Protein AF-0000000080790956 (afdb_homodimer)

Nearest PDB structures (foldseek):
  4u0w-assembly1_A  TM=6.712E-01  e=4.697E-26  Bacillus subtilis subsp. subtilis str. 168
  3f8m-assembly1_B  TM=7.743E-01  e=5.148E-21  Mycolicibacterium smegmatis MC2 155
  3f8l-assembly2_D  TM=9.364E-01  e=7.050E-15  Mycolicibacterium smegmatis MC2 155
  3bwg-assembly1_B  TM=6.401E-01  e=3.403E-18  Bacillus subtilis subsp. subtilis str. 168
  3bwg-assembly1_A  TM=6.235E-01  e=1.255E-16  Bacillus subtilis subsp. subtilis str. 168

Secondary structure (DSSP, 8-state):
-------B-------TTSSS-HHHHHHHHHHHHHHTTSS-TTPEEPPHHHHHHHHT--HHHHHHHHHHHHHTTSEEEETTTEEEEPP--EEEESSS--HHHHHHHTT--EEEEEEEEEEEEPPHHHHHHHTS-TT-EEEEEEEEEEETTEEEEEEEEEEEGGGPPPHHHHHHS-HHHHHHHTT--EEEEEEEEEEEEPPHHHHHHHT--TT-EEEEEEEEEEETTS-EEEEEEEEEETTTEEEEEEEE--/-------B-------TTSSS-HHHHHHHHHHHHHHTTSS-TTPEEPPHHHHHHHHT--HHHHHHHHHHHHHTTSEEEETTTEEEEPP--EEEESSS--HHHHHHHTT--EEEEEEEEEEEEPPHHHHHHHTS-TT-EEEEEEEEEEETTEEEEEEEEEEEGGGPPPHHHHHHS-HHHHHHHTT--EEEEEEEEEEEEPPHHHHHHHT--TT-EEEEEEEEEEETTS-EEEEEEEEEETTTEEEEEEEE--

Sequence (500 aa):
MAARTDVYVPKVSLDRSSPVPLYFQISEPISKLILDGALEPGTRLEDELSMAKRLAVSRPTARKALQRLVDGGLVVRRRGVGTAVAPTQVHRPVELTSLNADLAQAGHHPTTRVLDYVTRGATEDEAEWLSVPTGTEIVSIRRLRNADGEPIALLTNLVPARIAPTSEELETGGLYDLLRKREIHLSTAHQSIGARNATKADAEVLLEPRGAALLTMTRTTYDDKGEVVEVGRHAYRASRYSFDSTLFTRMAARTDVYVPKVSLDRSSPVPLYFQISEPISKLILDGALEPGTRLEDELSMAKRLAVSRPTARKALQRLVDGGLVVRRRGVGTAVAPTQVHRPVELTSLNADLAQAGHHPTTRVLDYVTRGATEDEAEWLSVPTGTEIVSIRRLRNADGEPIALLTNLVPARIAPTSEELETGGLYDLLRKREIHLSTAHQSIGARNATKADAEVLLEPRGAALLTMTRTTYDDKGEVVEVGRHAYRASRYSFDSTLFTR

Foldseek 3Di:
DPPPLDADEDDFDADPVDPDQRLCSLQVSVLVCLLVCVFAFFHHHDALVVNCVVRVHDSVSSVSNLVVCVVVLQWDQDPPVGITGHHAFQEAEPDPDFPCVSLVVSPWDKFKDWPDKDWWFADPVRCVLQVHDGGQIKIWTWMFMDTPPATWKIKIKIFRPVQFDDNVVVRVDTRQVSSVVVVFAWDDKDKDKDKDFDDPVRCVRRVHDGGAIWIWMWMFIATPVGGTGMIMIMTTDPSRYDYDYDDDDD/DPPPLDADEDDFDDDPVDPDQRLCSLQVSVLVCLLVCVFAFFHHHDALVVNCVVRVHDSVSSVSNLVVCVVVLQWDQDPPRGITGHHAFQEAEPDPDFPCVSLVVSPWDKFKDWPDKDWWFADPVRCVLQVHDGGQIKIWTWMFMDTPPATWKIKIKIFRPVQFDDNVVVRVDTRVVSSVVVVFAWDDKDKDKDKDFDDPVRCVRRVHDGGAIWIWMWMFIATPVGGTGMIMIMTTDPSRYDYDYDDDDD

Solvent-accessible surface area (backbone atoms only — not comparable to full-atom values): 26175 Å² total; per-residue (Å²): 126,80,77,73,80,70,53,46,73,81,90,67,78,85,58,88,86,46,90,60,53,66,31,53,51,51,29,48,61,52,50,49,32,42,74,70,56,76,41,47,55,62,42,32,38,57,46,46,66,61,46,9,63,74,68,70,47,54,56,67,38,32,42,48,14,52,46,51,34,36,75,68,51,49,29,38,81,41,88,94,77,43,38,21,30,22,60,71,64,46,76,37,66,82,56,70,67,44,69,51,57,51,38,41,74,70,70,42,52,61,45,42,45,72,76,44,79,45,78,42,59,29,49,64,65,52,9,58,76,42,70,48,61,65,48,42,54,23,29,44,38,30,32,40,35,24,45,70,86,36,63,42,33,44,41,30,36,41,25,50,44,92,68,51,78,51,74,72,52,50,42,74,42,39,70,58,60,56,34,41,75,69,72,45,53,69,36,40,30,46,36,39,36,36,25,37,53,32,44,67,71,50,11,66,72,51,72,44,60,72,42,36,24,20,24,29,39,38,35,44,30,21,27,79,84,69,45,57,56,36,38,37,48,32,39,29,39,20,92,35,36,35,41,27,44,80,34,54,55,132,127,81,77,74,80,70,53,45,74,81,90,66,80,84,59,87,86,45,91,60,52,66,30,55,52,50,28,49,60,51,48,49,32,42,74,69,55,77,42,47,58,62,41,30,37,56,46,45,66,60,47,8,62,73,68,71,47,52,55,68,39,32,42,49,14,54,44,51,33,36,74,69,49,49,29,37,80,41,90,95,77,41,40,20,29,23,60,70,64,45,74,37,68,81,57,69,68,43,69,51,56,52,38,40,74,71,69,43,52,60,45,42,45,73,75,43,79,45,78,44,59,28,48,65,66,53,8,60,74,44,69,48,60,64,50,41,57,23,29,44,37,31,32,40,37,24,46,70,87,36,62,43,34,43,42,31,36,40,26,50,43,92,69,50,79,50,72,72,54,50,42,76,42,40,70,57,60,58,34,41,75,70,71,45,53,71,36,39,31,44,37,39,36,36,26,38,53,30,44,69,71,49,11,66,72,50,72,44,59,72,42,37,25,20,24,30,39,39,34,44,32,23,26,79,84,70,45,58,55,36,39,38,50,33,40,30,39,19,92,35,35,35,41,27,44,80,33,53,55,131

Radius of gyration: 25.45 Å; Cα contacts (8 Å, |Δi|>4): 1074; chains: 2; bounding box: 61×80×61 Å

Organism: Propionibacterium freudenreichii subsp. shermanii (strain ATCC 9614 / DSM 4902 / CIP 103027 / NCIMB 8099 / CIRM-BIA1) (NCBI:txid754252)

InterPro domains:
  IPR000524 Transcription regulator HTH, GntR [PF00392] (23-85)
  IPR000524 Transcription regulator HTH, GntR [PR00035] (45-59)
  IPR000524 Transcription regulator HTH, GntR [PR00035] (59-75)
  IPR000524 Transcription regulator HTH, GntR [PS50949] (20-88)
  IPR000524 Transcription regulator HTH, GntR [SM00345] (26-85)
  IPR000524 Transcription regulator HTH, GntR [cd07377] (21-86)
  IPR011663 UbiC transcription regulator-associated [PF07702] (106-241)
  IPR011663 UbiC transcription regulator-associated [SM00866] (105-242)
  IPR028978 Chorismate pyruvate-lyase/UbiC transcription regulator-associated domain superfamily [G3DSA:3.40.1410.10] (89-247)
  IPR028978 Chorismate pyruvate-lyase/UbiC transcription regulator-associated domain superfamily [SSF64288] (73-246)
  IPR036388 Winged helix-like DNA-binding domain superfamily [G3DSA:1.10.10.10] (10-86)
  IPR036390 Winged helix DNA-binding domain superfamily [SSF46785] (15-89)
  IPR050679 Bacterial HTH-type transcriptional regulator [PTHR44846] (16-246)

pLDDT: mean 86.05, std 11.9, range [26.77, 98.62]

Structure (mmCIF, N/CA/C/O backbone):
data_AF-0000000080790956-model_v1
#
loop_
_entity.id
_entity.type
_entity.pdbx_description
1 polymer 'GntR-family protein transcriptional regulator'
#
loop_
_atom_site.group_PDB
_atom_site.id
_atom_site.type_symbol
_atom_site.label_atom_id
_atom_site.label_alt_id
_atom_site.label_comp_id
_atom_site.label_asym_id
_atom_site.label_entity_id
_atom_site.label_seq_id
_atom_site.pdbx_PDB_ins_code
_atom_site.Cartn_x
_atom_site.Cartn_y
_atom_site.Cartn_z
_atom_site.occupancy
_atom_site.B_iso_or_equiv
_atom_site.auth_seq_id
_atom_site.auth_comp_id
_atom_site.auth_asym_id
_atom_site.auth_atom_id
_atom_site.pdbx_PDB_model_num
ATOM 1 N N . MET A 1 1 ? 22.828 -12.664 -39.344 1 26.77 1 MET A N 1
ATOM 2 C CA . MET A 1 1 ? 22.172 -13.93 -39.031 1 26.77 1 MET A CA 1
ATOM 3 C C . MET A 1 1 ? 21.016 -13.719 -38.062 1 26.77 1 MET A C 1
ATOM 5 O O . MET A 1 1 ? 21.078 -12.859 -37.188 1 26.77 1 MET A O 1
ATOM 9 N N . ALA A 1 2 ? 19.797 -14.062 -38.438 1 33 2 ALA A N 1
ATOM 10 C CA . ALA A 1 2 ? 18.516 -13.789 -37.781 1 33 2 ALA A CA 1
ATOM 11 C C . ALA A 1 2 ? 18.562 -14.117 -36.281 1 33 2 ALA A C 1
ATOM 13 O O . ALA A 1 2 ? 18.922 -15.234 -35.906 1 33 2 ALA A O 1
ATOM 14 N N . ALA A 1 3 ? 19.062 -13.312 -35.5 1 37.06 3 ALA A N 1
ATOM 15 C CA . ALA A 1 3 ? 19.109 -13.555 -34.062 1 37.06 3 ALA A CA 1
ATOM 16 C C . ALA A 1 3 ? 17.875 -14.32 -33.594 1 37.06 3 ALA A C 1
ATOM 18 O O . ALA A 1 3 ? 16.75 -13.812 -33.656 1 37.06 3 ALA A O 1
ATOM 19 N N . ARG A 1 4 ? 17.625 -15.539 -33.969 1 39.28 4 ARG A N 1
ATOM 20 C CA . ARG A 1 4 ? 16.594 -16.531 -33.719 1 39.28 4 ARG A CA 1
ATOM 21 C C . ARG A 1 4 ? 16.062 -16.422 -32.281 1 39.28 4 ARG A C 1
ATOM 23 O O . ARG A 1 4 ? 16.797 -16.719 -31.344 1 39.28 4 ARG A O 1
ATOM 30 N N . THR A 1 5 ? 15.469 -15.305 -31.797 1 50.34 5 THR A N 1
ATOM 31 C CA . THR A 1 5 ? 14.945 -14.844 -30.516 1 50.34 5 THR A CA 1
ATOM 32 C C . THR A 1 5 ? 14.312 -15.992 -29.75 1 50.34 5 THR A C 1
ATOM 34 O O . THR A 1 5 ? 13.258 -16.5 -30.141 1 50.34 5 THR A O 1
ATOM 37 N N . ASP A 1 6 ? 15.094 -16.859 -29.219 1 71.31 6 ASP A N 1
ATOM 38 C CA . ASP A 1 6 ? 14.93 -18.188 -28.641 1 71.31 6 ASP A CA 1
ATOM 39 C C . ASP A 1 6 ? 13.852 -18.188 -27.547 1 71.31 6 ASP A C 1
ATOM 41 O O . ASP A 1 6 ? 13.852 -17.312 -26.672 1 71.31 6 ASP A O 1
ATOM 45 N N . VAL A 1 7 ? 12.68 -18.75 -27.844 1 82.69 7 VAL A N 1
ATOM 46 C CA . VAL A 1 7 ? 11.562 -18.922 -26.922 1 82.69 7 VAL A CA 1
ATOM 47 C C . VAL A 1 7 ? 11.82 -20.125 -26.016 1 82.69 7 VAL A C 1
ATOM 49 O O . VAL A 1 7 ? 12.367 -21.141 -26.453 1 82.69 7 VAL A O 1
ATOM 52 N N . TYR A 1 8 ? 11.703 -19.891 -24.75 1 89.81 8 TYR A N 1
ATOM 53 C CA . TYR A 1 8 ? 11.836 -20.969 -23.781 1 89.81 8 TYR A CA 1
ATOM 54 C C . TYR A 1 8 ? 10.648 -21.922 -23.875 1 89.81 8 TYR A C 1
ATOM 56 O O . TYR A 1 8 ? 9.492 -21.5 -23.875 1 89.81 8 TYR A O 1
ATOM 64 N N . VAL A 1 9 ? 11.023 -23.188 -24.047 1 90.5 9 VAL A N 1
ATOM 65 C CA . VAL A 1 9 ? 10.016 -24.25 -24.047 1 90.5 9 VAL A CA 1
ATOM 66 C C . VAL A 1 9 ? 10.039 -25 -22.719 1 90.5 9 VAL A C 1
ATOM 68 O O . VAL A 1 9 ? 10.961 -25.766 -22.438 1 90.5 9 VAL A O 1
ATOM 71 N N . PRO A 1 10 ? 8.992 -24.75 -21.891 1 86.69 10 PRO A N 1
ATOM 72 C CA . PRO A 1 10 ? 8.977 -25.391 -20.578 1 86.69 10 PRO A CA 1
ATOM 73 C C . PRO A 1 10 ? 8.82 -26.906 -20.656 1 86.69 10 PRO A C 1
ATOM 75 O O . PRO A 1 10 ? 8.031 -27.406 -21.469 1 86.69 10 PRO A O 1
ATOM 78 N N . LYS A 1 11 ? 9.625 -27.578 -19.875 1 87.75 11 LYS A N 1
ATOM 79 C CA . LYS A 1 11 ? 9.477 -29.031 -19.766 1 87.75 11 LYS A CA 1
ATOM 80 C C . LYS A 1 11 ? 8.344 -29.406 -18.828 1 87.75 11 LYS A C 1
ATOM 82 O O . LYS A 1 11 ? 8.484 -29.297 -17.609 1 87.75 11 LYS A O 1
ATOM 87 N N . VAL A 1 12 ? 7.242 -29.734 -19.375 1 89.19 12 VAL A N 1
ATOM 88 C CA . VAL A 1 12 ? 6.047 -30.078 -18.609 1 89.19 12 VAL A CA 1
ATOM 89 C C . VAL A 1 12 ? 5.594 -31.484 -18.953 1 89.19 12 VAL A C 1
ATOM 91 O O . VAL A 1 12 ? 5.535 -31.859 -20.125 1 89.19 12 VAL A O 1
ATOM 94 N N . SER A 1 13 ? 5.434 -32.312 -17.875 1 89.19 13 SER A N 1
ATOM 95 C CA . SER A 1 13 ? 4.844 -33.625 -18.047 1 89.19 13 SER A CA 1
ATOM 96 C C . SER A 1 13 ? 3.393 -33.656 -17.578 1 89.19 13 SER A C 1
ATOM 98 O O . SER A 1 13 ? 3.1 -33.281 -16.422 1 89.19 13 SER A O 1
ATOM 100 N N . LEU A 1 14 ? 2.504 -34.125 -18.484 1 89.81 14 LEU A N 1
ATOM 101 C CA . LEU A 1 14 ? 1.081 -34.094 -18.172 1 89.81 14 LEU A CA 1
ATOM 102 C C . LEU A 1 14 ? 0.61 -35.469 -17.688 1 89.81 14 LEU A C 1
ATOM 104 O O . LEU A 1 14 ? 1.022 -36.5 -18.234 1 89.81 14 LEU A O 1
ATOM 108 N N . ASP A 1 15 ? -0.059 -35.5 -16.562 1 84.69 15 ASP A N 1
ATOM 109 C CA . ASP A 1 15 ? -0.747 -36.688 -16.078 1 84.69 15 ASP A CA 1
ATOM 110 C C . ASP A 1 15 ? -2.256 -36.594 -16.281 1 84.69 15 ASP A C 1
ATOM 112 O O . ASP A 1 15 ? -2.955 -35.969 -15.469 1 84.69 15 ASP A O 1
ATOM 116 N N . ARG A 1 16 ? -2.781 -37.219 -17.266 1 85.25 16 ARG A N 1
ATOM 117 C CA . ARG A 1 16 ? -4.18 -37.062 -17.656 1 85.25 16 ARG A CA 1
ATOM 118 C C . ARG A 1 16 ? -5.086 -37.875 -16.75 1 85.25 16 ARG A C 1
ATOM 120 O O . ARG A 1 16 ? -6.309 -37.75 -16.781 1 85.25 16 ARG A O 1
ATOM 127 N N . SER A 1 17 ? -4.434 -38.719 -15.969 1 80.94 17 SER A N 1
ATOM 128 C CA . SER A 1 17 ? -5.191 -39.531 -15.008 1 80.94 17 SER A CA 1
ATOM 129 C C . SER A 1 17 ? -5.379 -38.781 -13.688 1 80.94 17 SER A C 1
ATOM 131 O O . SER A 1 17 ? -6.121 -39.25 -12.82 1 80.94 17 SER A O 1
ATOM 133 N N . SER A 1 18 ? -4.672 -37.688 -13.625 1 72.31 18 SER A N 1
ATOM 134 C CA . SER A 1 18 ? -4.738 -36.875 -12.422 1 72.31 18 SER A CA 1
ATOM 135 C C . SER A 1 18 ? -5.996 -36.031 -12.406 1 72.31 18 SER A C 1
ATOM 137 O O . SER A 1 18 ? -6.457 -35.562 -13.453 1 72.31 18 SER A O 1
ATOM 139 N N . PRO A 1 19 ? -6.59 -35.844 -11.281 1 70.19 19 PRO A N 1
ATOM 140 C CA . PRO A 1 19 ? -7.734 -34.938 -11.18 1 70.19 19 PRO A CA 1
ATOM 141 C C . PRO A 1 19 ? -7.336 -33.469 -11.328 1 70.19 19 PRO A C 1
ATOM 143 O O . PRO A 1 19 ? -8.203 -32.625 -11.469 1 70.19 19 PRO A O 1
ATOM 146 N N . VAL A 1 20 ? -6.113 -33.219 -11.438 1 68.19 20 VAL A N 1
ATOM 147 C CA . VAL A 1 20 ? -5.641 -31.859 -11.617 1 68.19 20 VAL A CA 1
ATOM 148 C C . VAL A 1 20 ? -5.832 -31.438 -13.07 1 68.19 20 VAL A C 1
ATOM 150 O O . VAL A 1 20 ? -5.371 -32.125 -13.992 1 68.19 20 VAL A O 1
ATOM 153 N N . PRO A 1 21 ? -6.504 -30.438 -13.305 1 77.5 21 PRO A N 1
ATOM 154 C CA . PRO A 1 21 ? -6.715 -30 -14.688 1 77.5 21 PRO A CA 1
ATOM 155 C C . PRO A 1 21 ? -5.41 -29.781 -15.453 1 77.5 21 PRO A C 1
ATOM 157 O O . PRO A 1 21 ? -4.41 -29.359 -14.867 1 77.5 21 PRO A O 1
ATOM 160 N N . LEU A 1 22 ? -5.5 -30.031 -16.688 1 88 22 LEU A N 1
ATOM 161 C CA . LEU A 1 22 ? -4.32 -30 -17.547 1 88 22 LEU A CA 1
ATOM 162 C C . LEU A 1 22 ? -3.705 -28.609 -17.562 1 88 22 LEU A C 1
ATOM 164 O O . LEU A 1 22 ? -2.48 -28.469 -17.562 1 88 22 LEU A O 1
ATOM 168 N N . TYR A 1 23 ? -4.555 -27.578 -17.609 1 89.06 23 TYR A N 1
ATOM 169 C CA . TYR A 1 23 ? -4.004 -26.234 -17.641 1 89.06 23 TYR A CA 1
ATOM 170 C C . TYR A 1 23 ? -3.186 -25.938 -16.391 1 89.06 23 TYR A C 1
ATOM 172 O O . TYR A 1 23 ? -2.176 -25.234 -16.438 1 89.06 23 TYR A O 1
ATOM 180 N N . PHE A 1 24 ? -3.568 -26.438 -15.266 1 79.44 24 PHE A N 1
ATOM 181 C CA . PHE A 1 24 ? -2.848 -26.266 -14.008 1 79.44 24 PHE A CA 1
ATOM 182 C C . PHE A 1 24 ? -1.54 -27.047 -14.023 1 79.44 24 PHE A C 1
ATOM 184 O O . PHE A 1 24 ? -0.511 -26.547 -13.555 1 79.44 24 PHE A O 1
ATOM 191 N N . GLN A 1 25 ? -1.595 -28.203 -14.594 1 84.5 25 GLN A N 1
ATOM 192 C CA . GLN A 1 25 ? -0.39 -29.016 -14.719 1 84.5 25 GLN A CA 1
ATOM 193 C C . GLN A 1 25 ? 0.658 -28.328 -15.586 1 84.5 25 GLN A C 1
ATOM 195 O O . GLN A 1 25 ? 1.859 -28.516 -15.383 1 84.5 25 GLN A O 1
ATOM 200 N N . ILE A 1 26 ? 0.197 -27.547 -16.484 1 91.19 26 ILE A N 1
ATOM 201 C CA . ILE A 1 26 ? 1.088 -26.812 -17.375 1 91.19 26 ILE A CA 1
ATOM 202 C C . ILE A 1 26 ? 1.65 -25.594 -16.656 1 91.19 26 ILE A C 1
ATOM 204 O O . ILE A 1 26 ? 2.861 -25.359 -16.656 1 91.19 26 ILE A O 1
ATOM 208 N N . SER A 1 27 ? 0.797 -24.844 -16 1 88.38 27 SER A N 1
ATOM 209 C CA . SER A 1 27 ? 1.186 -23.547 -15.445 1 88.38 27 SER A CA 1
ATOM 210 C C . SER A 1 27 ? 2.045 -23.734 -14.195 1 88.38 27 SER A C 1
ATOM 212 O O . SER A 1 27 ? 2.953 -22.938 -13.945 1 88.38 27 SER A O 1
ATOM 214 N N . GLU A 1 28 ? 1.828 -24.734 -13.453 1 80.12 28 GLU A N 1
ATOM 215 C CA . GLU A 1 28 ? 2.459 -24.891 -12.148 1 80.12 28 GLU A CA 1
ATOM 216 C C . GLU A 1 28 ? 3.971 -25.047 -12.273 1 80.12 28 GLU A C 1
ATOM 218 O O . GLU A 1 28 ? 4.734 -24.359 -11.609 1 80.12 28 GLU A O 1
ATOM 223 N N . PRO A 1 29 ? 4.41 -26 -13.117 1 84.88 29 PRO A N 1
ATOM 224 C CA . PRO A 1 29 ? 5.863 -26.109 -13.242 1 84.88 29 PRO A CA 1
ATOM 225 C C . PRO A 1 29 ? 6.508 -24.828 -13.773 1 84.88 29 PRO A C 1
ATOM 227 O O . PRO A 1 29 ? 7.625 -24.484 -13.375 1 84.88 29 PRO A O 1
ATOM 230 N N . ILE A 1 30 ? 5.855 -24.109 -14.609 1 87.25 30 ILE A N 1
ATOM 231 C CA . ILE A 1 30 ? 6.383 -22.859 -15.148 1 87.25 30 ILE A CA 1
ATOM 232 C C . ILE A 1 30 ? 6.457 -21.812 -14.039 1 87.25 30 ILE A C 1
ATOM 234 O O . ILE A 1 30 ? 7.461 -21.109 -13.906 1 87.25 30 ILE A O 1
ATOM 238 N N . SER A 1 31 ? 5.387 -21.75 -13.289 1 80.81 31 SER A N 1
ATOM 239 C CA . SER A 1 31 ? 5.355 -20.844 -12.133 1 80.81 31 SER A CA 1
ATOM 240 C C . SER A 1 31 ? 6.531 -21.109 -11.203 1 80.81 31 SER A C 1
ATOM 242 O O . SER A 1 31 ? 7.207 -20.172 -10.773 1 80.81 31 SER A O 1
ATOM 244 N N . LYS A 1 32 ? 6.75 -22.359 -10.953 1 72.56 32 LYS A N 1
ATOM 245 C CA . LYS A 1 32 ? 7.84 -22.734 -10.055 1 72.56 32 LYS A CA 1
ATOM 246 C C . LYS A 1 32 ? 9.188 -22.297 -10.617 1 72.56 32 LYS A C 1
ATOM 248 O O . LYS A 1 32 ? 10.023 -21.766 -9.891 1 72.56 32 LYS A O 1
ATOM 253 N N . LEU A 1 33 ? 9.375 -22.516 -11.891 1 81 33 LEU A N 1
ATOM 254 C CA . LEU A 1 33 ? 10.625 -22.125 -12.547 1 81 33 LEU A CA 1
ATOM 255 C C . LEU A 1 33 ? 10.836 -20.609 -12.461 1 81 33 LEU A C 1
ATOM 257 O O . LEU A 1 33 ? 11.961 -20.156 -12.273 1 81 33 LEU A O 1
ATOM 261 N N . ILE A 1 34 ? 9.766 -19.891 -12.602 1 78.12 34 ILE A N 1
ATOM 262 C CA . ILE A 1 34 ? 9.867 -18.438 -12.555 1 78.12 34 ILE A CA 1
ATOM 263 C C . ILE A 1 34 ? 10.164 -17.984 -11.125 1 78.12 34 ILE A C 1
ATOM 265 O O . ILE A 1 34 ? 11.07 -17.172 -10.898 1 78.12 34 ILE A O 1
ATOM 269 N N . LEU A 1 35 ? 9.469 -18.594 -10.219 1 63.56 35 LEU A N 1
ATOM 270 C CA . LEU A 1 35 ? 9.555 -18.172 -8.82 1 63.56 35 LEU A CA 1
ATOM 271 C C . LEU A 1 35 ? 10.891 -18.594 -8.219 1 63.56 35 LEU A C 1
ATOM 273 O O . LEU A 1 35 ? 11.438 -17.875 -7.363 1 63.56 35 LEU A O 1
ATOM 277 N N . ASP A 1 36 ? 11.414 -19.703 -8.75 1 62.12 36 ASP A N 1
ATOM 278 C CA . ASP A 1 36 ? 12.695 -20.156 -8.211 1 62.12 36 ASP A CA 1
ATOM 279 C C . ASP A 1 36 ? 13.867 -19.531 -8.977 1 62.12 36 ASP A C 1
ATOM 281 O O . ASP A 1 36 ? 15.023 -19.844 -8.703 1 62.12 36 ASP A O 1
ATOM 285 N N . GLY A 1 37 ? 13.531 -18.719 -9.891 1 69.06 37 GLY A N 1
ATOM 286 C CA . GLY A 1 37 ? 14.555 -17.953 -10.594 1 69.06 37 GLY A CA 1
ATOM 287 C C . GLY A 1 37 ? 15.172 -18.703 -11.75 1 69.06 37 GLY A C 1
ATOM 288 O O . GLY A 1 37 ? 16.062 -18.188 -12.43 1 69.06 37 GLY A O 1
ATOM 289 N N . ALA A 1 38 ? 14.766 -19.906 -12.016 1 74.19 38 ALA A N 1
ATOM 290 C CA . ALA A 1 38 ? 15.312 -20.703 -13.109 1 74.19 38 ALA A CA 1
ATOM 291 C C . ALA A 1 38 ? 14.922 -20.141 -14.469 1 74.19 38 ALA A C 1
ATOM 293 O O . ALA A 1 38 ? 15.648 -20.297 -15.445 1 74.19 38 ALA A O 1
ATOM 294 N N . LEU A 1 39 ? 13.781 -19.531 -14.453 1 79.69 39 LEU A N 1
ATOM 295 C CA . LEU A 1 39 ? 13.336 -18.828 -15.648 1 79.69 39 LEU A CA 1
ATOM 296 C C . LEU A 1 39 ? 13.383 -17.312 -15.43 1 79.69 39 LEU A C 1
ATOM 298 O O . LEU A 1 39 ? 12.578 -16.766 -14.672 1 79.69 39 LEU A O 1
ATOM 302 N N . GLU A 1 40 ? 14.258 -16.688 -16.078 1 75.62 40 GLU A N 1
ATOM 303 C CA . GLU A 1 40 ? 14.57 -15.289 -15.82 1 75.62 40 GLU A CA 1
ATOM 304 C C . GLU A 1 40 ? 13.5 -14.375 -16.406 1 75.62 40 GLU A C 1
ATOM 306 O O . GLU A 1 40 ? 12.898 -14.695 -17.438 1 75.62 40 GLU A O 1
ATOM 311 N N . PRO A 1 41 ? 13.273 -13.25 -15.664 1 73.62 41 PRO A N 1
ATOM 312 C CA . PRO A 1 41 ? 12.406 -12.242 -16.266 1 73.62 41 PRO A CA 1
ATOM 313 C C . PRO A 1 41 ? 12.82 -11.883 -17.688 1 73.62 41 PRO A C 1
ATOM 315 O O . PRO A 1 41 ? 14.008 -11.805 -17.984 1 73.62 41 PRO A O 1
ATOM 318 N N . GLY A 1 42 ? 11.773 -11.773 -18.516 1 74.25 42 GLY A N 1
ATOM 319 C CA . GLY A 1 42 ? 12.047 -11.422 -19.891 1 74.25 42 GLY A CA 1
ATOM 320 C C . GLY A 1 42 ? 12.156 -12.633 -20.812 1 74.25 42 GLY A C 1
ATOM 321 O O . GLY A 1 42 ? 12.078 -12.5 -22.031 1 74.25 42 GLY A O 1
ATOM 322 N N . THR A 1 43 ? 12.391 -13.758 -20.203 1 81.75 43 THR A N 1
ATOM 323 C CA . THR A 1 43 ? 12.445 -14.969 -21.016 1 81.75 43 THR A CA 1
ATOM 324 C C . THR A 1 43 ? 11.141 -15.156 -21.797 1 81.75 43 THR A C 1
ATOM 326 O O . THR A 1 43 ? 10.055 -15.125 -21.203 1 81.75 43 THR A O 1
ATOM 329 N N . ARG A 1 44 ? 11.336 -15.234 -23.094 1 86.81 44 ARG A N 1
ATOM 330 C CA . ARG A 1 44 ? 10.156 -15.469 -23.922 1 86.81 44 ARG A CA 1
ATOM 331 C C . ARG A 1 44 ? 9.734 -16.938 -23.875 1 86.81 44 ARG A C 1
ATOM 333 O O . ARG A 1 44 ? 10.57 -17.828 -23.984 1 86.81 44 ARG A O 1
ATOM 340 N N . LEU A 1 45 ? 8.445 -17.109 -23.609 1 89.94 45 LEU A N 1
ATOM 341 C CA . LEU A 1 45 ? 7.879 -18.453 -23.594 1 89.94 45 LEU A CA 1
ATOM 342 C C . LEU A 1 45 ? 7.27 -18.812 -24.938 1 89.94 45 LEU A C 1
ATOM 344 O O . LEU A 1 45 ? 6.859 -17.922 -25.688 1 89.94 45 LEU A O 1
ATOM 348 N N . GLU A 1 46 ? 7.297 -20.078 -25.141 1 89.81 46 GLU A N 1
ATOM 349 C CA . GLU A 1 46 ? 6.566 -20.547 -26.328 1 89.81 46 GLU A CA 1
ATOM 350 C C . GLU A 1 46 ? 5.125 -20.047 -26.312 1 89.81 46 GLU A C 1
ATOM 352 O O . GLU A 1 46 ? 4.555 -19.797 -25.25 1 89.81 46 GLU A O 1
ATOM 357 N N . ASP A 1 47 ? 4.617 -19.891 -27.5 1 87.5 47 ASP A N 1
ATOM 358 C CA . ASP A 1 47 ? 3.266 -19.344 -27.594 1 87.5 47 ASP A CA 1
ATOM 359 C C . ASP A 1 47 ? 2.223 -20.438 -27.344 1 87.5 47 ASP A C 1
ATOM 361 O O . ASP A 1 47 ? 2.564 -21.609 -27.219 1 87.5 47 ASP A O 1
ATOM 365 N N . GLU A 1 48 ? 1.012 -20 -27.203 1 90.88 48 GLU A N 1
ATOM 366 C CA . GLU A 1 48 ? -0.109 -20.875 -26.875 1 90.88 48 GLU A CA 1
ATOM 367 C C . GLU A 1 48 ? -0.251 -22 -27.891 1 90.88 48 GLU A C 1
ATOM 369 O O . GLU A 1 48 ? -0.509 -23.156 -27.531 1 90.88 48 GLU A O 1
ATOM 374 N N . LEU A 1 49 ? -0.092 -21.609 -29.219 1 91.06 49 LEU A N 1
ATOM 375 C CA . LEU A 1 49 ? -0.268 -22.578 -30.297 1 91.06 49 LEU A CA 1
ATOM 376 C C . LEU A 1 49 ? 0.803 -23.672 -30.234 1 91.06 49 LEU A C 1
ATOM 378 O O . LEU A 1 49 ? 0.492 -24.859 -30.297 1 91.06 49 LEU A O 1
ATOM 382 N N . SER A 1 50 ? 2.029 -23.266 -30.156 1 92.81 50 SER A N 1
ATOM 383 C CA . SER A 1 50 ? 3.15 -24.188 -30.047 1 92.81 50 SER A CA 1
ATOM 384 C C . SER A 1 50 ? 3.027 -25.078 -28.812 1 92.81 50 SER A C 1
ATOM 386 O O . SER A 1 50 ? 3.275 -26.281 -28.875 1 92.81 50 SER A O 1
ATOM 388 N N . MET A 1 51 ? 2.648 -24.531 -27.703 1 93.56 51 MET A N 1
ATOM 389 C CA . MET A 1 51 ? 2.49 -25.266 -26.453 1 93.56 51 MET A CA 1
ATOM 390 C C . MET A 1 51 ? 1.388 -26.312 -26.562 1 93.56 51 MET A C 1
ATOM 392 O O . MET A 1 51 ? 1.564 -27.453 -26.141 1 93.56 51 MET A O 1
ATOM 396 N N . ALA A 1 52 ? 0.304 -25.922 -27.141 1 94.69 52 ALA A N 1
ATOM 397 C CA . ALA A 1 52 ? -0.823 -26.828 -27.328 1 94.69 52 ALA A CA 1
ATOM 398 C C . ALA A 1 52 ? -0.417 -28.031 -28.188 1 94.69 52 ALA A C 1
ATOM 400 O O . ALA A 1 52 ? -0.733 -29.172 -27.844 1 94.69 52 ALA A O 1
ATOM 401 N N . LYS A 1 53 ? 0.25 -27.734 -29.281 1 94.06 53 LYS A N 1
ATOM 402 C CA . LYS A 1 53 ? 0.697 -28.781 -30.188 1 94.06 53 LYS A CA 1
ATOM 403 C C . LYS A 1 53 ? 1.683 -29.719 -29.5 1 94.06 53 LYS A C 1
ATOM 405 O O . LYS A 1 53 ? 1.532 -30.938 -29.547 1 94.06 53 LYS A O 1
ATOM 410 N N . ARG A 1 54 ? 2.607 -29.156 -28.828 1 93.19 54 ARG A N 1
ATOM 411 C CA . ARG A 1 54 ? 3.684 -29.922 -28.203 1 93.19 54 ARG A CA 1
ATOM 412 C C . ARG A 1 54 ? 3.148 -30.812 -27.078 1 93.19 54 ARG A C 1
ATOM 414 O O . ARG A 1 54 ? 3.574 -31.969 -26.938 1 93.19 54 ARG A O 1
ATOM 421 N N . LEU A 1 55 ? 2.23 -30.312 -26.328 1 94.25 55 LEU A N 1
ATOM 422 C CA . LEU A 1 55 ? 1.738 -31 -25.156 1 94.25 55 LEU A CA 1
ATOM 423 C C . LEU A 1 55 ? 0.454 -31.766 -25.469 1 94.25 55 LEU A C 1
ATOM 425 O O . LEU A 1 55 ? -0.131 -32.406 -24.594 1 94.25 55 LEU A O 1
ATOM 429 N N . ALA A 1 56 ? 0.002 -31.656 -26.688 1 94.25 56 ALA A N 1
ATOM 430 C CA . ALA A 1 56 ? -1.209 -32.344 -27.141 1 94.25 56 ALA A CA 1
ATOM 431 C C . ALA A 1 56 ? -2.404 -31.969 -26.266 1 94.25 56 ALA A C 1
ATOM 433 O O . ALA A 1 56 ? -3.123 -32.844 -25.781 1 94.25 56 ALA A O 1
ATOM 434 N N . VAL A 1 57 ? -2.588 -30.766 -26.094 1 94.69 57 VAL A N 1
ATOM 435 C CA . VAL A 1 57 ? -3.76 -30.234 -25.406 1 94.69 57 VAL A CA 1
ATOM 436 C C . VAL A 1 57 ? -4.48 -29.234 -26.312 1 94.69 57 VAL A C 1
ATOM 438 O O . VAL A 1 57 ? -3.943 -28.812 -27.344 1 94.69 57 VAL A O 1
ATOM 441 N N . SER A 1 58 ? -5.793 -28.938 -25.891 1 92.69 58 SER A N 1
ATOM 442 C CA . SER A 1 58 ? -6.531 -27.953 -26.672 1 92.69 58 SER A CA 1
ATOM 443 C C . SER A 1 58 ? -5.93 -26.562 -26.516 1 92.69 58 SER A C 1
ATOM 445 O O . SER A 1 58 ? -5.262 -26.281 -25.516 1 92.69 58 SER A O 1
ATOM 447 N N . ARG A 1 59 ? -6.074 -25.734 -27.625 1 90.56 59 ARG A N 1
ATOM 448 C CA . ARG A 1 59 ? -5.598 -24.359 -27.547 1 90.56 59 ARG A CA 1
ATOM 449 C C . ARG A 1 59 ? -6.207 -23.641 -26.344 1 90.56 59 ARG A C 1
ATOM 451 O O . ARG A 1 59 ? -5.508 -22.922 -25.625 1 90.56 59 ARG A O 1
ATOM 458 N N . PRO A 1 60 ? -7.488 -23.859 -26.016 1 88.62 60 PRO A N 1
ATOM 459 C CA . PRO A 1 60 ? -8.062 -23.234 -24.812 1 88.62 60 PRO A CA 1
ATOM 460 C C . PRO A 1 60 ? -7.375 -23.672 -23.531 1 88.62 60 PRO A C 1
ATOM 462 O O . PRO A 1 60 ? -7.199 -22.875 -22.609 1 88.62 60 PRO A O 1
ATOM 465 N N . THR A 1 61 ? -6.965 -24.844 -23.516 1 89.5 61 THR A N 1
ATOM 466 C CA . THR A 1 61 ? -6.254 -25.359 -22.344 1 89.5 61 THR A CA 1
ATOM 467 C C . THR A 1 61 ? -4.902 -24.672 -22.188 1 89.5 61 THR A C 1
ATOM 469 O O . THR A 1 61 ? -4.551 -24.203 -21.094 1 89.5 61 THR A O 1
ATOM 472 N N . ALA A 1 62 ? -4.145 -24.594 -23.281 1 92.94 62 ALA A N 1
ATOM 473 C CA . ALA A 1 62 ? -2.865 -23.891 -23.25 1 92.94 62 ALA A CA 1
ATOM 474 C C . ALA A 1 62 ? -3.053 -22.422 -22.906 1 92.94 62 ALA A C 1
ATOM 476 O O . ALA A 1 62 ? -2.285 -21.859 -22.125 1 92.94 62 ALA A O 1
ATOM 477 N N . ARG A 1 63 ? -4.008 -21.812 -23.406 1 88.31 63 ARG A N 1
ATOM 478 C CA . ARG A 1 63 ? -4.316 -20.422 -23.125 1 88.31 63 ARG A CA 1
ATOM 479 C C . ARG A 1 63 ? -4.617 -20.219 -21.656 1 88.31 63 ARG A C 1
ATOM 481 O O . ARG A 1 63 ? -4.125 -19.266 -21.031 1 88.31 63 ARG A O 1
ATOM 488 N N . LYS A 1 64 ? -5.398 -21.094 -21.141 1 84.81 64 LYS A N 1
ATOM 489 C CA . LYS A 1 64 ? -5.742 -21.016 -19.719 1 84.81 64 LYS A CA 1
ATOM 490 C C . LYS A 1 64 ? -4.496 -21.141 -18.844 1 84.81 64 LYS A C 1
ATOM 492 O O . LYS A 1 64 ? -4.371 -20.438 -17.844 1 84.81 64 LYS A O 1
ATOM 497 N N . ALA A 1 65 ? -3.625 -22.016 -19.234 1 88.5 65 ALA A N 1
ATOM 498 C CA . ALA A 1 65 ? -2.383 -22.188 -18.484 1 88.5 65 ALA A CA 1
ATOM 499 C C . ALA A 1 65 ? -1.562 -20.906 -18.469 1 88.5 65 ALA A C 1
ATOM 501 O O . ALA A 1 65 ? -1.112 -20.469 -17.406 1 88.5 65 ALA A O 1
ATOM 502 N N . LEU A 1 66 ? -1.434 -20.297 -19.625 1 87.75 66 LEU A N 1
ATOM 503 C CA . LEU A 1 66 ? -0.646 -19.062 -19.719 1 87.75 66 LEU A CA 1
ATOM 504 C C . LEU A 1 66 ? -1.373 -17.906 -19.062 1 87.75 66 LEU A C 1
ATOM 506 O O . LEU A 1 66 ? -0.744 -17.047 -18.438 1 87.75 66 LEU A O 1
ATOM 510 N N . GLN A 1 67 ? -2.648 -17.922 -19.125 1 80.75 67 GLN A N 1
ATOM 511 C CA . GLN A 1 67 ? -3.438 -16.875 -18.484 1 80.75 67 GLN A CA 1
ATOM 512 C C . GLN A 1 67 ? -3.303 -16.922 -16.969 1 80.75 67 GLN A C 1
ATOM 514 O O . GLN A 1 67 ? -3.238 -15.883 -16.312 1 80.75 67 GLN A O 1
ATOM 519 N N . ARG A 1 68 ? -3.256 -18.109 -16.516 1 76.81 68 ARG A N 1
ATOM 520 C CA . ARG A 1 68 ? -3.033 -18.266 -15.086 1 76.81 68 ARG A CA 1
ATOM 521 C C . ARG A 1 68 ? -1.728 -17.609 -14.664 1 76.81 68 ARG A C 1
ATOM 523 O O . ARG A 1 68 ? -1.673 -16.938 -13.625 1 76.81 68 ARG A O 1
ATOM 530 N N . LEU A 1 69 ? -0.721 -17.781 -15.422 1 80.44 69 LEU A N 1
ATOM 531 C CA . LEU A 1 69 ? 0.574 -17.172 -15.125 1 80.44 69 LEU A CA 1
ATOM 532 C C . LEU A 1 69 ? 0.508 -15.656 -15.25 1 80.44 69 LEU A C 1
ATOM 534 O O . LEU A 1 69 ? 1.127 -14.938 -14.469 1 80.44 69 LEU A O 1
ATOM 538 N N . VAL A 1 70 ? -0.286 -15.211 -16.203 1 73.12 70 VAL A N 1
ATOM 539 C CA . VAL A 1 70 ? -0.478 -13.773 -16.391 1 73.12 70 VAL A CA 1
ATOM 540 C C . VAL A 1 70 ? -1.236 -13.188 -15.203 1 73.12 70 VAL A C 1
ATOM 542 O O . VAL A 1 70 ? -0.824 -12.172 -14.641 1 73.12 70 VAL A O 1
ATOM 545 N N . ASP A 1 71 ? -2.197 -13.906 -14.859 1 63.28 71 ASP A N 1
ATOM 546 C CA . ASP A 1 71 ? -3.016 -13.453 -13.734 1 63.28 71 ASP A CA 1
ATOM 547 C C . ASP A 1 71 ? -2.195 -13.391 -12.445 1 63.28 71 ASP A C 1
ATOM 549 O O . ASP A 1 71 ? -2.424 -12.523 -11.602 1 63.28 71 ASP A O 1
ATOM 553 N N . GLY A 1 72 ? -1.312 -14.281 -12.406 1 59.09 72 GLY A N 1
ATOM 554 C CA . GLY A 1 72 ? -0.435 -14.336 -11.242 1 59.09 72 GLY A CA 1
ATOM 555 C C . GLY A 1 72 ? 0.72 -13.352 -11.32 1 59.09 72 GLY A C 1
ATOM 556 O O . GLY A 1 72 ? 1.544 -13.281 -10.406 1 59.09 72 GLY A O 1
ATOM 557 N N . GLY A 1 73 ? 0.855 -12.664 -12.398 1 63.91 73 GLY A N 1
ATOM 558 C CA . GLY A 1 73 ? 1.896 -11.664 -12.586 1 63.91 73 GLY A CA 1
ATOM 559 C C . GLY A 1 73 ? 3.234 -12.266 -12.977 1 63.91 73 GLY A C 1
ATOM 560 O O . GLY A 1 73 ? 4.27 -11.602 -12.875 1 63.91 73 GLY A O 1
ATOM 561 N N . LEU A 1 74 ? 3.26 -13.516 -13.281 1 71.69 74 LEU A N 1
ATOM 562 C CA . LEU A 1 74 ? 4.512 -14.227 -13.523 1 71.69 74 LEU A CA 1
ATOM 563 C C . LEU A 1 74 ? 4.938 -14.094 -14.984 1 71.69 74 LEU A C 1
ATOM 565 O O . LEU A 1 74 ? 6.125 -14.203 -15.297 1 71.69 74 LEU A O 1
ATOM 569 N N . VAL A 1 75 ? 3.891 -13.969 -15.836 1 80.06 75 VAL A N 1
ATOM 570 C CA . VAL A 1 75 ? 4.125 -13.844 -17.266 1 80.06 75 VAL A CA 1
ATOM 571 C C . VAL A 1 75 ? 3.346 -12.656 -17.828 1 80.06 75 VAL A C 1
ATOM 573 O O . VAL A 1 75 ? 2.273 -12.32 -17.312 1 80.06 75 VAL A O 1
ATOM 576 N N . VAL A 1 76 ? 3.973 -11.898 -18.734 1 77.44 76 VAL A N 1
ATOM 577 C CA . VAL A 1 76 ? 3.309 -10.773 -19.391 1 77.44 76 VAL A CA 1
ATOM 578 C C . VAL A 1 76 ? 3.189 -11.039 -20.875 1 77.44 76 VAL A C 1
ATOM 580 O O . VAL A 1 76 ? 4.082 -11.648 -21.484 1 77.44 76 VAL A O 1
ATOM 583 N N . ARG A 1 77 ? 1.954 -10.656 -21.281 1 76.94 77 ARG A N 1
ATOM 584 C CA . ARG A 1 77 ? 1.75 -10.727 -22.719 1 76.94 77 ARG A CA 1
ATOM 585 C C . ARG A 1 77 ? 1.993 -9.375 -23.375 1 76.94 77 ARG A C 1
ATOM 587 O O . ARG A 1 77 ? 1.494 -8.352 -22.906 1 76.94 77 ARG A O 1
ATOM 594 N N . ARG A 1 78 ? 3.012 -9.281 -24.219 1 62.78 78 ARG A N 1
ATOM 595 C CA . ARG A 1 78 ? 3.283 -8.055 -24.969 1 62.78 78 ARG A CA 1
ATOM 596 C C . ARG A 1 78 ? 2.943 -8.219 -26.438 1 62.78 78 ARG A C 1
ATOM 598 O O . ARG A 1 78 ? 3.336 -9.211 -27.062 1 62.78 78 ARG A O 1
ATOM 605 N N . ARG A 1 79 ? 2.15 -7.293 -26.828 1 64.81 79 ARG A N 1
ATOM 606 C CA . ARG A 1 79 ? 1.807 -7.316 -28.234 1 64.81 79 ARG A CA 1
ATOM 607 C C . ARG A 1 79 ? 3.062 -7.32 -29.109 1 64.81 79 ARG A C 1
ATOM 609 O O . ARG A 1 79 ? 3.975 -6.52 -28.891 1 64.81 79 ARG A O 1
ATOM 616 N N . GLY A 1 80 ? 3.182 -8.227 -30.094 1 66.31 80 GLY A N 1
ATOM 617 C CA . GLY A 1 80 ? 4.289 -8.305 -31.031 1 66.31 80 GLY A CA 1
ATOM 618 C C . GLY A 1 80 ? 5.48 -9.07 -30.484 1 66.31 80 GLY A C 1
ATOM 619 O O . GLY A 1 80 ? 6.383 -9.438 -31.234 1 66.31 80 GLY A O 1
ATOM 620 N N . VAL A 1 81 ? 5.594 -9.117 -29.25 1 64.88 81 VAL A N 1
ATOM 621 C CA . VAL A 1 81 ? 6.75 -9.789 -28.672 1 64.88 81 VAL A CA 1
ATOM 622 C C . VAL A 1 81 ? 6.359 -11.195 -28.219 1 64.88 81 VAL A C 1
ATOM 624 O O . VAL A 1 81 ? 7.121 -12.148 -28.406 1 64.88 81 VAL A O 1
ATOM 627 N N . GLY A 1 82 ? 5.145 -11.336 -27.812 1 77.06 82 GLY A N 1
ATOM 628 C CA . GLY A 1 82 ? 4.688 -12.617 -27.312 1 77.06 82 GLY A CA 1
ATOM 629 C C . GLY A 1 82 ? 4.586 -12.672 -25.797 1 77.06 82 GLY A C 1
ATOM 630 O O . GLY A 1 82 ? 4.355 -11.641 -25.156 1 77.06 82 GLY A O 1
ATOM 631 N N . THR A 1 83 ? 4.59 -13.898 -25.25 1 83.12 83 THR A N 1
ATOM 632 C CA . THR A 1 83 ? 4.473 -14.164 -23.828 1 83.12 83 THR A CA 1
ATOM 633 C C . THR A 1 83 ? 5.848 -14.281 -23.188 1 83.12 83 THR A C 1
ATOM 635 O O . THR A 1 83 ? 6.699 -15.047 -23.656 1 83.12 83 THR A O 1
ATOM 638 N N . ALA A 1 84 ? 6.152 -13.375 -22.203 1 83.94 84 ALA A N 1
ATOM 639 C CA . ALA A 1 84 ? 7.457 -13.398 -21.547 1 83.94 84 ALA A CA 1
ATOM 640 C C . ALA A 1 84 ? 7.312 -13.414 -20.031 1 83.94 84 ALA A C 1
ATOM 642 O O . ALA A 1 84 ? 6.281 -13 -19.5 1 83.94 84 ALA A O 1
ATOM 643 N N . VAL A 1 85 ? 8.32 -14.078 -19.406 1 79.75 85 VAL A N 1
ATOM 644 C CA . VAL A 1 85 ? 8.359 -14.047 -17.953 1 79.75 85 VAL A CA 1
ATOM 645 C C . VAL A 1 85 ? 8.375 -12.602 -17.453 1 79.75 85 VAL A C 1
ATOM 647 O O . VAL A 1 85 ? 9.141 -11.781 -17.969 1 79.75 85 VAL A O 1
ATOM 650 N N . ALA A 1 86 ? 7.398 -12.352 -16.562 1 70.44 86 ALA A N 1
ATOM 651 C CA . ALA A 1 86 ? 7.254 -11.008 -16.016 1 70.44 86 ALA A CA 1
ATOM 652 C C . ALA A 1 86 ? 8.484 -10.609 -15.203 1 70.44 86 ALA A C 1
ATOM 654 O O . ALA A 1 86 ? 9.18 -11.477 -14.664 1 70.44 86 ALA A O 1
ATOM 655 N N . PRO A 1 87 ? 8.797 -9.414 -15.398 1 60.5 87 PRO A N 1
ATOM 656 C CA . PRO A 1 87 ? 9.859 -9.008 -14.477 1 60.5 87 PRO A CA 1
ATOM 657 C C . PRO A 1 87 ? 9.555 -9.383 -13.023 1 60.5 87 PRO A C 1
ATOM 659 O O . PRO A 1 87 ? 8.383 -9.492 -12.648 1 60.5 87 PRO A O 1
ATOM 662 N N . THR A 1 88 ? 10.5 -9.93 -12.359 1 57.47 88 THR A N 1
ATOM 663 C CA . THR A 1 88 ? 10.375 -10.391 -10.984 1 57.47 88 THR A CA 1
ATOM 664 C C . THR A 1 88 ? 9.648 -9.359 -10.125 1 57.47 88 THR A C 1
ATOM 666 O O . THR A 1 88 ? 9.969 -8.172 -10.18 1 57.47 88 THR A O 1
ATOM 669 N N . GLN A 1 89 ? 8.469 -9.766 -9.734 1 63.72 89 GLN A N 1
ATOM 670 C CA . GLN A 1 89 ? 7.781 -8.953 -8.742 1 63.72 89 GLN A CA 1
ATOM 671 C C . GLN A 1 89 ? 8.523 -8.977 -7.406 1 63.72 89 GLN A C 1
ATOM 673 O O . GLN A 1 89 ? 8.992 -10.023 -6.969 1 63.72 89 GLN A O 1
ATOM 678 N N . VAL A 1 90 ? 8.906 -7.828 -7.016 1 68.06 90 VAL A N 1
ATOM 679 C CA . VAL A 1 90 ? 9.531 -7.719 -5.703 1 68.06 90 VAL A CA 1
ATOM 680 C C . VAL A 1 90 ? 8.461 -7.602 -4.625 1 68.06 90 VAL A C 1
ATOM 682 O O . VAL A 1 90 ? 7.633 -6.688 -4.656 1 68.06 90 VAL A O 1
ATOM 685 N N . HIS A 1 91 ? 8.352 -8.617 -3.783 1 69.62 91 HIS A N 1
ATOM 686 C CA . HIS A 1 91 ? 7.477 -8.594 -2.615 1 69.62 91 HIS A CA 1
ATOM 687 C C . HIS A 1 91 ? 8.242 -8.188 -1.36 1 69.62 91 HIS A C 1
ATOM 689 O O . HIS A 1 91 ? 9.086 -8.945 -0.872 1 69.62 91 HIS A O 1
ATOM 695 N N . ARG A 1 92 ? 7.855 -7 -0.846 1 72.81 92 ARG A N 1
ATOM 696 C CA . ARG A 1 92 ? 8.609 -6.496 0.299 1 72.81 92 ARG A CA 1
ATOM 697 C C . ARG A 1 92 ? 7.812 -6.66 1.59 1 72.81 92 ARG A C 1
ATOM 699 O O . ARG A 1 92 ? 6.684 -6.172 1.696 1 72.81 92 ARG A O 1
ATOM 706 N N . PRO A 1 93 ? 8.43 -7.344 2.533 1 73.06 93 PRO A N 1
ATOM 707 C CA . PRO A 1 93 ? 7.758 -7.383 3.832 1 73.06 93 PRO A CA 1
ATOM 708 C C . PRO A 1 93 ? 7.602 -6 4.461 1 73.06 93 PRO A C 1
ATOM 710 O O . PRO A 1 93 ? 8.484 -5.152 4.316 1 73.06 93 PRO A O 1
ATOM 713 N N . VAL A 1 94 ? 6.48 -5.809 5.102 1 79 94 VAL A N 1
ATOM 714 C CA . VAL A 1 94 ? 6.273 -4.578 5.855 1 79 94 VAL A CA 1
ATOM 715 C C . VAL A 1 94 ? 7.012 -4.664 7.191 1 79 94 VAL A C 1
ATOM 717 O O . VAL A 1 94 ? 6.441 -5.105 8.195 1 79 94 VAL A O 1
ATOM 720 N N . GLU A 1 95 ? 8.266 -4.312 7.156 1 77.19 95 GLU A N 1
ATOM 721 C CA . GLU A 1 95 ? 9.164 -4.348 8.312 1 77.19 95 GLU A CA 1
ATOM 722 C C . GLU A 1 95 ? 10.109 -3.148 8.312 1 77.19 95 GLU A C 1
ATOM 724 O O . GLU A 1 95 ? 10.211 -2.434 7.309 1 77.19 95 GLU A O 1
ATOM 729 N N . LEU A 1 96 ? 10.68 -2.965 9.484 1 77.69 96 LEU A N 1
ATOM 730 C CA . LEU A 1 96 ? 11.648 -1.884 9.586 1 77.69 96 LEU A CA 1
ATOM 731 C C . LEU A 1 96 ? 13 -2.314 9.023 1 77.69 96 LEU A C 1
ATOM 733 O O . LEU A 1 96 ? 13.953 -2.525 9.781 1 77.69 96 LEU A O 1
ATOM 737 N N . THR A 1 97 ? 13.055 -2.436 7.691 1 80.19 97 THR A N 1
ATOM 738 C CA . THR A 1 97 ? 14.258 -2.822 6.965 1 80.19 97 THR A CA 1
ATOM 739 C C . THR A 1 97 ? 14.461 -1.926 5.746 1 80.19 97 THR A C 1
ATOM 741 O O . THR A 1 97 ? 13.57 -1.163 5.371 1 80.19 97 THR A O 1
ATOM 744 N N . SER A 1 98 ? 15.695 -2.006 5.234 1 85.44 98 SER A N 1
ATOM 745 C CA . SER A 1 98 ? 16 -1.242 4.027 1 85.44 98 SER A CA 1
ATOM 746 C C . SER A 1 98 ? 15.57 -1.994 2.773 1 85.44 98 SER A C 1
ATOM 748 O O . SER A 1 98 ? 15.648 -3.225 2.725 1 85.44 98 SER A O 1
ATOM 750 N N . LEU A 1 99 ? 15.156 -1.257 1.823 1 85.81 99 LEU A N 1
ATOM 751 C CA . LEU A 1 99 ? 14.828 -1.863 0.539 1 85.81 99 LEU A CA 1
ATOM 752 C C . LEU A 1 99 ? 16.031 -2.594 -0.046 1 85.81 99 LEU A C 1
ATOM 754 O O . LEU A 1 99 ? 15.883 -3.676 -0.622 1 85.81 99 LEU A O 1
ATOM 758 N N . ASN A 1 100 ? 17.172 -2.008 0.118 1 86.5 100 ASN A N 1
ATOM 759 C CA . ASN A 1 100 ? 18.391 -2.619 -0.405 1 86.5 100 ASN A CA 1
ATOM 760 C C . ASN A 1 100 ? 18.594 -4.023 0.1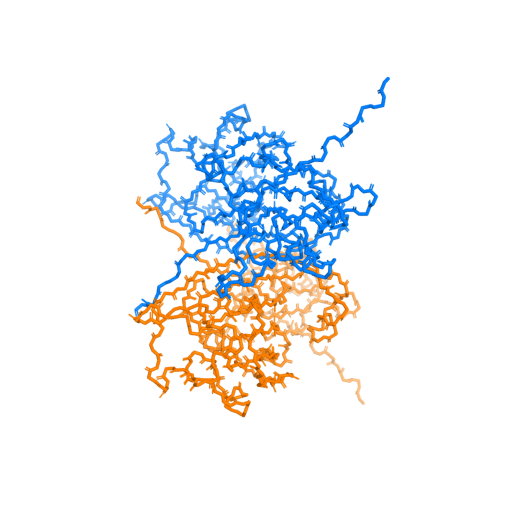55 1 86.5 100 ASN A C 1
ATOM 762 O O . ASN A 1 100 ? 18.828 -4.969 -0.6 1 86.5 100 ASN A O 1
ATOM 766 N N . ALA A 1 101 ? 18.516 -4.098 1.41 1 81.62 101 ALA A N 1
ATOM 767 C CA . ALA A 1 101 ? 18.703 -5.383 2.088 1 81.62 101 ALA A CA 1
ATOM 768 C C . ALA A 1 101 ? 17.609 -6.371 1.696 1 81.62 101 ALA A C 1
ATOM 770 O O . ALA A 1 101 ? 17.875 -7.551 1.478 1 81.62 101 ALA A O 1
ATOM 771 N N . ASP A 1 102 ? 16.422 -5.918 1.617 1 82.12 102 ASP A N 1
ATOM 772 C CA . ASP A 1 102 ? 15.281 -6.777 1.293 1 82.12 102 ASP A CA 1
ATOM 773 C C . ASP A 1 102 ? 15.422 -7.363 -0.11 1 82.12 102 ASP A C 1
ATOM 775 O O . ASP A 1 102 ? 15.125 -8.539 -0.33 1 82.12 102 ASP A O 1
ATOM 779 N N . LEU A 1 103 ? 15.867 -6.535 -1.04 1 84.56 103 LEU A N 1
ATOM 780 C CA . LEU A 1 103 ? 16.062 -6.992 -2.41 1 84.56 103 LEU A CA 1
ATOM 781 C C . LEU A 1 103 ? 17.156 -8.062 -2.477 1 84.56 103 LEU A C 1
ATOM 783 O O . LEU A 1 103 ? 16.969 -9.094 -3.125 1 84.56 103 LEU A O 1
ATOM 787 N N . ALA A 1 104 ? 18.219 -7.766 -1.785 1 81.19 104 ALA A N 1
ATOM 788 C CA . ALA A 1 104 ? 19.312 -8.719 -1.763 1 81.19 104 ALA A CA 1
ATOM 789 C C . ALA A 1 104 ? 18.891 -10.039 -1.135 1 81.19 104 ALA A C 1
ATOM 791 O O . ALA A 1 104 ? 19.203 -11.117 -1.663 1 81.19 104 ALA A O 1
ATOM 792 N N . GLN A 1 105 ? 18.219 -9.945 -0.056 1 75.75 105 GLN A N 1
ATOM 793 C CA . GLN A 1 105 ? 17.734 -11.133 0.647 1 75.75 105 GLN A CA 1
ATOM 794 C C . GLN A 1 105 ? 16.781 -11.945 -0.221 1 75.75 105 GLN A C 1
ATOM 796 O O . GLN A 1 105 ? 16.75 -13.172 -0.143 1 75.75 105 GLN A O 1
ATOM 801 N N . ALA A 1 106 ? 16.094 -11.219 -1.045 1 73.94 106 ALA A N 1
ATOM 802 C CA . ALA A 1 106 ? 15.125 -11.875 -1.925 1 73.94 106 ALA A CA 1
ATOM 803 C C . ALA A 1 106 ? 15.805 -12.422 -3.174 1 73.94 106 ALA A C 1
ATOM 805 O O . ALA A 1 106 ? 15.141 -12.961 -4.062 1 73.94 106 ALA A O 1
ATOM 806 N N . GLY A 1 107 ? 17.094 -12.273 -3.279 1 74 107 GLY A N 1
ATOM 807 C CA . GLY A 1 107 ? 17.875 -12.875 -4.352 1 74 107 GLY A CA 1
ATOM 808 C C . GLY A 1 107 ? 18.078 -11.945 -5.535 1 74 107 GLY A C 1
ATOM 809 O O . GLY A 1 107 ? 18.578 -12.367 -6.582 1 74 107 GLY A O 1
ATOM 810 N N . HIS A 1 108 ? 17.703 -10.727 -5.406 1 80.88 108 HIS A N 1
ATOM 811 C CA . HIS A 1 108 ? 17.922 -9.75 -6.469 1 80.88 108 HIS A CA 1
ATOM 812 C C . HIS A 1 108 ? 19.266 -9.055 -6.297 1 80.88 108 HIS A C 1
ATOM 814 O O . HIS A 1 108 ? 19.906 -9.18 -5.254 1 80.88 108 HIS A O 1
ATOM 820 N N . HIS A 1 109 ? 19.688 -8.375 -7.402 1 84.62 109 HIS A N 1
ATOM 821 C CA . HIS A 1 109 ? 20.906 -7.562 -7.359 1 84.62 109 HIS A CA 1
ATOM 822 C C . HIS A 1 109 ? 20.562 -6.074 -7.371 1 84.62 109 HIS A C 1
ATOM 824 O O . HIS A 1 109 ? 20.391 -5.48 -8.438 1 84.62 109 HIS A O 1
ATOM 830 N N . PRO A 1 110 ? 20.562 -5.488 -6.262 1 91.38 110 PRO A N 1
ATOM 831 C CA . PRO A 1 110 ? 20.203 -4.066 -6.203 1 91.38 110 PRO A CA 1
ATOM 832 C C . PRO A 1 110 ? 21.375 -3.16 -6.578 1 91.38 110 PRO A C 1
ATOM 834 O O . PRO A 1 110 ? 22.531 -3.473 -6.27 1 91.38 110 PRO A O 1
ATOM 837 N N . THR A 1 111 ? 21.094 -2.146 -7.293 1 94.62 111 THR A N 1
ATOM 838 C CA . THR A 1 111 ? 22.016 -1.044 -7.512 1 94.62 111 THR A CA 1
ATOM 839 C C . THR A 1 111 ? 21.344 0.295 -7.215 1 94.62 111 THR A C 1
ATOM 841 O O . THR A 1 111 ? 20.125 0.403 -7.258 1 94.62 111 THR A O 1
ATOM 844 N N . THR A 1 112 ? 22.141 1.248 -6.867 1 96.94 112 THR A N 1
ATOM 845 C CA . THR A 1 112 ? 21.625 2.564 -6.504 1 96.94 112 THR A CA 1
ATOM 846 C C . THR A 1 112 ? 22.344 3.66 -7.289 1 96.94 112 THR A C 1
ATOM 848 O O . THR A 1 112 ? 23.562 3.615 -7.457 1 96.94 112 THR A O 1
ATOM 851 N N . ARG A 1 113 ? 21.641 4.562 -7.789 1 97.38 113 ARG A N 1
ATOM 852 C CA . ARG A 1 113 ? 22.156 5.812 -8.328 1 97.38 113 ARG A CA 1
ATOM 853 C C . ARG A 1 113 ? 21.656 7.012 -7.535 1 97.38 113 ARG A C 1
ATOM 855 O O . ARG A 1 113 ? 20.438 7.184 -7.367 1 97.38 113 ARG A O 1
ATOM 862 N N . VAL A 1 114 ? 22.531 7.828 -7.066 1 98.31 114 VAL A N 1
ATOM 863 C CA . VAL A 1 114 ? 22.141 9.062 -6.391 1 98.31 114 VAL A CA 1
ATOM 864 C C . VAL A 1 114 ? 21.812 10.133 -7.422 1 98.31 114 VAL A C 1
ATOM 866 O O . VAL A 1 114 ? 22.672 10.531 -8.203 1 98.31 114 VAL A O 1
ATOM 869 N N . LEU A 1 115 ? 20.609 10.555 -7.438 1 97.81 115 LEU A N 1
ATOM 870 C CA . LEU A 1 115 ? 20.141 11.531 -8.414 1 97.81 115 LEU A CA 1
ATOM 871 C C . LEU A 1 115 ? 20.391 12.953 -7.91 1 97.81 115 LEU A C 1
ATOM 873 O O . LEU A 1 115 ? 20.625 13.867 -8.703 1 97.81 115 LEU A O 1
ATOM 877 N N . ASP A 1 116 ? 20.188 13.164 -6.688 1 97.75 116 ASP A N 1
ATOM 878 C CA . ASP A 1 116 ? 20.359 14.461 -6.043 1 97.75 116 ASP A CA 1
ATOM 879 C C . ASP A 1 116 ? 20.812 14.297 -4.598 1 97.75 116 ASP A C 1
ATOM 881 O O . ASP A 1 116 ? 20.391 13.375 -3.902 1 97.75 116 ASP A O 1
ATOM 885 N N . TYR A 1 117 ? 21.734 15.125 -4.172 1 98.38 117 TYR A N 1
ATOM 886 C CA . TYR A 1 117 ? 22.266 15.195 -2.818 1 98.38 117 TYR A CA 1
ATOM 887 C C . TYR A 1 117 ? 22.578 16.641 -2.432 1 98.38 117 TYR A C 1
ATOM 889 O O . TYR A 1 117 ? 23.578 17.203 -2.891 1 98.38 117 TYR A O 1
ATOM 897 N N . VAL A 1 118 ? 21.781 17.203 -1.574 1 98.31 118 VAL A N 1
ATOM 898 C CA . VAL A 1 118 ? 21.922 18.625 -1.28 1 98.31 118 VAL A CA 1
ATOM 899 C C . VAL A 1 118 ? 21.922 18.828 0.231 1 98.31 118 VAL A C 1
ATOM 901 O O . VAL A 1 118 ? 21.016 18.375 0.931 1 98.31 118 VAL A O 1
ATOM 904 N N . THR A 1 119 ? 22.953 19.5 0.681 1 98.25 119 THR A N 1
ATOM 905 C CA . THR A 1 119 ? 23.016 19.938 2.072 1 98.25 119 THR A CA 1
ATOM 906 C C . THR A 1 119 ? 22.5 21.375 2.213 1 98.25 119 THR A C 1
ATOM 908 O O . THR A 1 119 ? 23.016 22.281 1.547 1 98.25 119 THR A O 1
ATOM 911 N N . ARG A 1 120 ? 21.562 21.5 3.072 1 98.06 120 ARG A N 1
ATOM 912 C CA . ARG A 1 120 ? 20.969 22.828 3.23 1 98.06 120 ARG A CA 1
ATOM 913 C C . ARG A 1 120 ? 20.219 22.938 4.555 1 98.06 120 ARG A C 1
ATOM 915 O O . ARG A 1 120 ? 20.109 21.969 5.297 1 98.06 120 ARG A O 1
ATOM 922 N N . GLY A 1 121 ? 19.781 24.219 4.867 1 97.88 121 GLY A N 1
ATOM 923 C CA . GLY A 1 121 ? 18.938 24.406 6.043 1 97.88 121 GLY A CA 1
ATOM 924 C C . GLY A 1 121 ? 17.531 23.906 5.848 1 97.88 121 GLY A C 1
ATOM 925 O O . GLY A 1 121 ? 16.938 24.109 4.785 1 97.88 121 GLY A O 1
ATOM 926 N N . ALA A 1 122 ? 17.031 23.281 6.891 1 95.5 122 ALA A N 1
ATOM 927 C CA . ALA A 1 122 ? 15.68 22.75 6.844 1 95.5 122 ALA A CA 1
ATOM 928 C C . ALA A 1 122 ? 14.648 23.875 6.727 1 95.5 122 ALA A C 1
ATOM 930 O O . ALA A 1 122 ? 14.75 24.891 7.414 1 95.5 122 ALA A O 1
ATOM 931 N N . THR A 1 123 ? 13.727 23.656 5.84 1 88.5 123 THR A N 1
ATOM 932 C CA . THR A 1 123 ? 12.555 24.531 5.832 1 88.5 123 THR A CA 1
ATOM 933 C C . THR A 1 123 ? 11.711 24.312 7.086 1 88.5 123 THR A C 1
ATOM 935 O O . THR A 1 123 ? 11.961 23.391 7.855 1 88.5 123 THR A O 1
ATOM 938 N N . GLU A 1 124 ? 10.82 25.109 7.305 1 81.81 124 GLU A N 1
ATOM 939 C CA . GLU A 1 124 ? 9.938 24.984 8.469 1 81.81 124 GLU A CA 1
ATOM 940 C C . GLU A 1 124 ? 9.242 23.625 8.484 1 81.81 124 GLU A C 1
ATOM 942 O O . GLU A 1 124 ? 9.211 22.953 9.516 1 81.81 124 GLU A O 1
ATOM 947 N N . ASP A 1 125 ? 8.734 23.203 7.344 1 79.56 125 ASP A N 1
ATOM 948 C CA . ASP A 1 125 ? 8.039 21.922 7.25 1 79.56 125 ASP A CA 1
ATOM 949 C C . ASP A 1 125 ? 8.992 20.766 7.531 1 79.56 125 ASP A C 1
ATOM 951 O O . ASP A 1 125 ? 8.664 19.875 8.312 1 79.56 125 ASP A O 1
ATOM 955 N N . GLU A 1 126 ? 10.008 20.844 6.926 1 88.25 126 GLU A N 1
ATOM 956 C CA . GLU A 1 126 ? 10.992 19.781 7.082 1 88.25 126 GLU A CA 1
ATOM 957 C C . GLU A 1 126 ? 11.477 19.688 8.531 1 88.25 126 GLU A C 1
ATOM 959 O O . GLU A 1 126 ? 11.688 18.578 9.039 1 88.25 126 GLU A O 1
ATOM 964 N N . ALA A 1 127 ? 11.648 20.875 9.133 1 87.94 127 ALA A N 1
ATOM 965 C CA . ALA A 1 127 ? 12.062 20.922 10.531 1 87.94 127 ALA A CA 1
ATOM 966 C C . ALA A 1 127 ? 11.023 20.25 11.438 1 87.94 127 ALA A C 1
ATOM 968 O O . ALA A 1 127 ? 11.375 19.531 12.367 1 87.94 127 ALA A O 1
ATOM 969 N N . GLU A 1 128 ? 9.867 20.5 11.117 1 81.06 128 GLU A N 1
ATOM 970 C CA . GLU A 1 128 ? 8.781 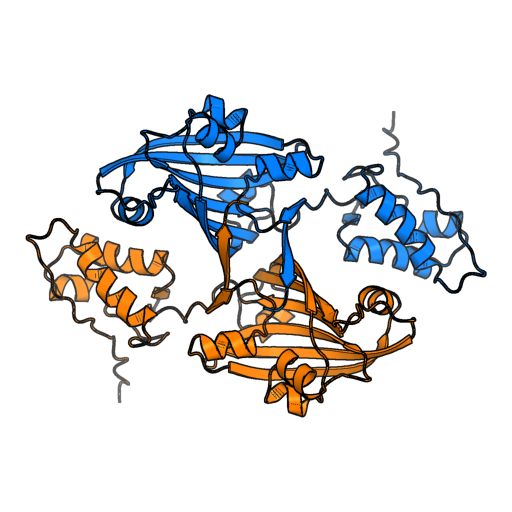19.875 11.867 1 81.06 128 GLU A CA 1
ATOM 971 C C . GLU A 1 128 ? 8.789 18.359 11.688 1 81.06 128 GLU A C 1
ATOM 973 O O . GLU A 1 128 ? 8.672 17.609 12.656 1 81.06 128 GLU A O 1
ATOM 978 N N . TRP A 1 129 ? 8.938 17.906 10.445 1 84 129 TRP A N 1
ATOM 979 C CA . TRP A 1 129 ? 8.953 16.484 10.156 1 84 129 TRP A CA 1
ATOM 980 C C . TRP A 1 129 ? 10.086 15.789 10.906 1 84 129 TRP A C 1
ATOM 982 O O . TRP A 1 129 ? 9.906 14.688 11.438 1 84 129 TRP A O 1
ATOM 992 N N . LEU A 1 130 ? 11.141 16.484 10.977 1 91.25 130 LEU A N 1
ATOM 993 C CA . LEU A 1 130 ? 12.344 15.891 11.547 1 91.25 130 LEU A CA 1
ATOM 994 C C . LEU A 1 130 ? 12.438 16.188 13.039 1 91.25 130 LEU A C 1
ATOM 996 O O . LEU A 1 130 ? 13.312 15.664 13.727 1 91.25 130 LEU A O 1
ATOM 1000 N N . SER A 1 131 ? 11.539 17 13.484 1 87.19 131 SER A N 1
ATOM 1001 C CA . SER A 1 131 ? 11.547 17.422 14.883 1 87.19 131 SER A CA 1
ATOM 1002 C C . SER A 1 131 ? 12.867 18.094 15.258 1 87.19 131 SER A C 1
ATOM 1004 O O . SER A 1 131 ? 13.484 17.734 16.266 1 87.19 131 SER A O 1
ATOM 1006 N N . VAL A 1 132 ? 13.266 19.031 14.477 1 90.38 132 VAL A N 1
ATOM 1007 C CA . VAL A 1 132 ? 14.469 19.844 14.703 1 90.38 132 VAL A CA 1
ATOM 1008 C C . VAL A 1 132 ? 14.141 21.312 14.523 1 90.38 132 VAL A C 1
ATOM 1010 O O . VAL A 1 132 ? 13.109 21.672 13.945 1 90.38 132 VAL A O 1
ATOM 1013 N N . PRO A 1 133 ? 14.992 22.172 14.992 1 90.88 133 PRO A N 1
ATOM 1014 C CA . PRO A 1 133 ? 14.758 23.594 14.75 1 90.88 133 PRO A CA 1
ATOM 1015 C C . PRO A 1 133 ? 14.852 23.969 13.273 1 90.88 133 PRO A C 1
ATOM 1017 O O . PRO A 1 133 ? 15.641 23.375 12.531 1 90.88 133 PRO A O 1
ATOM 1020 N N . THR A 1 134 ? 14.07 24.922 12.938 1 89.62 134 THR A N 1
ATOM 1021 C CA . THR A 1 134 ? 14.141 25.453 11.586 1 89.62 134 THR A CA 1
ATOM 1022 C C . THR A 1 134 ? 15.555 25.922 11.266 1 89.62 134 THR A C 1
ATOM 1024 O O . THR A 1 134 ? 16.219 26.547 12.109 1 89.62 134 THR A O 1
ATOM 1027 N N . GLY A 1 135 ? 15.961 25.625 10.102 1 95.81 135 GLY A N 1
ATOM 1028 C CA . GLY A 1 135 ? 17.281 26.031 9.688 1 95.81 135 GLY A CA 1
ATOM 1029 C C . GLY A 1 135 ? 18.359 25 9.984 1 95.81 135 GLY A C 1
ATOM 1030 O O . GLY A 1 135 ? 19.5 25.125 9.523 1 95.81 135 GLY A O 1
ATOM 1031 N N . THR A 1 136 ? 18.016 24.016 10.758 1 96.44 136 THR A N 1
ATOM 1032 C CA . THR A 1 136 ? 18.984 22.938 11.008 1 96.44 136 THR A CA 1
ATOM 1033 C C . THR A 1 136 ? 19.516 22.391 9.695 1 96.44 136 THR A C 1
ATOM 1035 O O . THR A 1 136 ? 18.766 22.188 8.742 1 96.44 136 THR A O 1
ATOM 1038 N N . GLU A 1 137 ? 20.781 22.156 9.688 1 98.38 137 GLU A N 1
ATOM 1039 C CA . GLU A 1 137 ? 21.375 21.609 8.469 1 98.38 137 GLU A CA 1
ATOM 1040 C C . GLU A 1 137 ? 20.922 20.172 8.227 1 98.38 137 GLU A C 1
ATOM 1042 O O . GLU A 1 137 ? 21.078 19.312 9.094 1 98.38 137 GLU A O 1
ATOM 1047 N N . ILE A 1 138 ? 20.375 19.953 7.039 1 98.38 138 ILE A N 1
ATOM 1048 C CA . ILE A 1 138 ? 19.891 18.625 6.656 1 98.38 138 ILE A CA 1
ATOM 1049 C C . ILE A 1 138 ? 20.438 18.266 5.277 1 98.38 138 ILE A C 1
ATOM 1051 O O . ILE A 1 138 ? 21 19.109 4.574 1 98.38 138 ILE A O 1
ATOM 1055 N N . VAL A 1 139 ? 20.312 16.984 4.973 1 98.62 139 VAL A N 1
ATOM 1056 C CA . VAL A 1 139 ? 20.625 16.516 3.629 1 98.62 139 VAL A CA 1
ATOM 1057 C C . VAL A 1 139 ? 19.359 15.977 2.965 1 98.62 139 VAL A C 1
ATOM 1059 O O . VAL A 1 139 ? 18.656 15.141 3.539 1 98.62 139 VAL A O 1
ATOM 1062 N N . SER A 1 140 ? 19.031 16.547 1.864 1 98.31 140 SER A N 1
ATOM 1063 C CA . SER A 1 140 ? 18.016 15.984 0.986 1 98.31 140 SER A CA 1
ATOM 1064 C C . SER A 1 140 ? 18.625 15.023 -0.03 1 98.31 140 SER A C 1
ATOM 1066 O O . SER A 1 140 ? 19.516 15.398 -0.797 1 98.31 140 SER A O 1
ATOM 1068 N N . ILE A 1 141 ? 18.156 13.812 0.029 1 98.38 141 ILE A N 1
ATOM 1069 C CA . ILE A 1 141 ? 18.734 12.758 -0.796 1 98.38 141 ILE A CA 1
ATOM 1070 C C . ILE A 1 141 ? 17.672 12.195 -1.737 1 98.38 141 ILE A C 1
ATOM 1072 O O . ILE A 1 141 ? 16.562 11.875 -1.308 1 98.38 141 ILE A O 1
ATOM 1076 N N . ARG A 1 142 ? 17.953 12.102 -2.979 1 98 142 ARG A N 1
ATOM 1077 C CA . ARG A 1 142 ? 17.125 11.422 -3.967 1 98 142 ARG A CA 1
ATOM 1078 C C . ARG A 1 142 ? 17.906 10.328 -4.684 1 98 142 ARG A C 1
ATOM 1080 O O . ARG A 1 142 ? 19 10.586 -5.207 1 98 142 ARG A O 1
ATOM 1087 N N . ARG A 1 143 ? 17.344 9.125 -4.629 1 98.06 143 ARG A N 1
ATOM 1088 C CA . ARG A 1 143 ? 18.047 7.98 -5.184 1 98.06 143 ARG A CA 1
ATOM 1089 C C . ARG A 1 143 ? 17.125 7.145 -6.07 1 98.06 143 ARG A C 1
ATOM 1091 O O . ARG A 1 143 ? 15.93 7.035 -5.797 1 98.06 143 ARG A O 1
ATOM 1098 N N . LEU A 1 144 ? 17.734 6.617 -7.074 1 97.75 144 LEU A N 1
ATOM 1099 C CA . LEU A 1 144 ? 17.062 5.609 -7.891 1 97.75 144 LEU A CA 1
ATOM 1100 C C . LEU A 1 144 ? 17.578 4.211 -7.543 1 97.75 144 LEU A C 1
ATOM 1102 O O . LEU A 1 144 ? 18.781 3.943 -7.617 1 97.75 144 LEU A O 1
ATOM 1106 N N . ARG A 1 145 ? 16.688 3.381 -7.074 1 96.44 145 ARG A N 1
ATOM 1107 C CA . ARG A 1 145 ? 17.016 1.989 -6.777 1 96.44 145 ARG A CA 1
ATOM 1108 C C . ARG A 1 145 ? 16.641 1.08 -7.945 1 96.44 145 ARG A C 1
ATOM 1110 O O . ARG A 1 145 ? 15.508 1.129 -8.438 1 96.44 145 ARG A O 1
ATOM 1117 N N . ASN A 1 146 ? 17.562 0.293 -8.281 1 93.25 146 ASN A N 1
ATOM 1118 C CA . ASN A 1 146 ? 17.344 -0.718 -9.305 1 93.25 146 ASN A CA 1
ATOM 1119 C C . ASN A 1 146 ? 17.438 -2.129 -8.734 1 93.25 146 ASN A C 1
ATOM 1121 O O . ASN A 1 146 ? 18.094 -2.35 -7.719 1 93.25 146 ASN A O 1
ATOM 1125 N N . ALA A 1 147 ? 16.734 -2.994 -9.328 1 87.75 147 ALA A N 1
ATOM 1126 C CA . ALA A 1 147 ? 16.891 -4.43 -9.117 1 87.75 147 ALA A CA 1
ATOM 1127 C C . ALA A 1 147 ? 17.094 -5.164 -10.438 1 87.75 147 ALA A C 1
ATOM 1129 O O . ALA A 1 147 ? 16.266 -5.062 -11.352 1 87.75 147 ALA A O 1
ATOM 1130 N N . ASP A 1 148 ? 18.203 -5.797 -10.5 1 80.88 148 ASP A N 1
ATOM 1131 C CA . ASP A 1 148 ? 18.531 -6.582 -11.68 1 80.88 148 ASP A CA 1
ATOM 1132 C C . ASP A 1 148 ? 18.5 -5.719 -12.938 1 80.88 148 ASP A C 1
ATOM 1134 O O . ASP A 1 148 ? 17.938 -6.109 -13.961 1 80.88 148 ASP A O 1
ATOM 1138 N N . GLY A 1 149 ? 18.938 -4.523 -12.758 1 85.19 149 GLY A N 1
ATOM 1139 C CA . GLY A 1 149 ? 19.141 -3.643 -13.891 1 85.19 149 GLY A CA 1
ATOM 1140 C C . GLY A 1 149 ? 17.906 -2.832 -14.25 1 85.19 149 GLY A C 1
ATOM 1141 O O . GLY A 1 149 ? 17.938 -1.997 -15.156 1 85.19 149 GLY A O 1
ATOM 1142 N N . GLU A 1 150 ? 16.828 -3.078 -13.586 1 87.06 150 GLU A N 1
ATOM 1143 C CA . GLU A 1 150 ? 15.602 -2.342 -13.859 1 87.06 150 GLU A CA 1
ATOM 1144 C C . GLU A 1 150 ? 15.219 -1.446 -12.68 1 87.06 150 GLU A C 1
ATOM 1146 O O . GLU A 1 150 ? 15.352 -1.847 -11.523 1 87.06 150 GLU A O 1
ATOM 1151 N N . PRO A 1 151 ? 14.719 -0.269 -13.016 1 94.25 151 PRO A N 1
ATOM 1152 C CA . PRO A 1 151 ? 14.297 0.605 -11.914 1 94.25 151 PRO A CA 1
ATOM 1153 C C . PRO A 1 151 ? 13.133 0.028 -11.109 1 94.25 151 PRO A C 1
ATOM 1155 O O . PRO A 1 151 ? 12.227 -0.582 -11.688 1 94.25 151 PRO A O 1
ATOM 1158 N N . ILE A 1 152 ? 13.18 0.244 -9.828 1 93.75 152 ILE A N 1
ATOM 1159 C CA . ILE A 1 152 ? 12.125 -0.271 -8.961 1 93.75 152 ILE A CA 1
ATOM 1160 C C . ILE A 1 152 ? 11.5 0.877 -8.172 1 93.75 152 ILE A C 1
ATOM 1162 O O . ILE A 1 152 ? 10.289 0.901 -7.953 1 93.75 152 ILE A O 1
ATOM 1166 N N . ALA A 1 153 ? 12.344 1.868 -7.789 1 97.19 153 ALA A N 1
ATOM 1167 C CA . ALA A 1 153 ? 11.82 2.859 -6.855 1 97.19 153 ALA A CA 1
ATOM 1168 C C . ALA A 1 153 ? 12.633 4.152 -6.914 1 97.19 153 ALA A C 1
ATOM 1170 O O . ALA A 1 153 ? 13.828 4.129 -7.215 1 97.19 153 ALA A O 1
ATOM 1171 N N . LEU A 1 154 ? 11.945 5.195 -6.703 1 97.56 154 LEU A N 1
ATOM 1172 C CA . LEU A 1 154 ? 12.531 6.5 -6.402 1 97.56 154 LEU A CA 1
ATOM 1173 C C . LEU A 1 154 ? 12.445 6.801 -4.91 1 97.56 154 LEU A C 1
ATOM 1175 O O . LEU A 1 154 ? 11.352 6.941 -4.363 1 97.56 154 LEU A O 1
ATOM 1179 N N . LEU A 1 155 ? 13.609 6.898 -4.312 1 97.5 155 LEU A N 1
ATOM 1180 C CA . LEU A 1 155 ? 13.695 7.078 -2.869 1 97.5 155 LEU A CA 1
ATOM 1181 C C . LEU A 1 155 ? 14.102 8.508 -2.525 1 97.5 155 LEU A C 1
ATOM 1183 O O . LEU A 1 155 ? 15.109 9.008 -3.029 1 97.5 155 LEU A O 1
ATOM 1187 N N . THR A 1 156 ? 13.297 9.141 -1.73 1 97 156 THR A N 1
ATOM 1188 C CA . THR A 1 156 ? 13.633 10.469 -1.23 1 97 156 THR A CA 1
ATOM 1189 C C . THR A 1 156 ? 13.711 10.469 0.29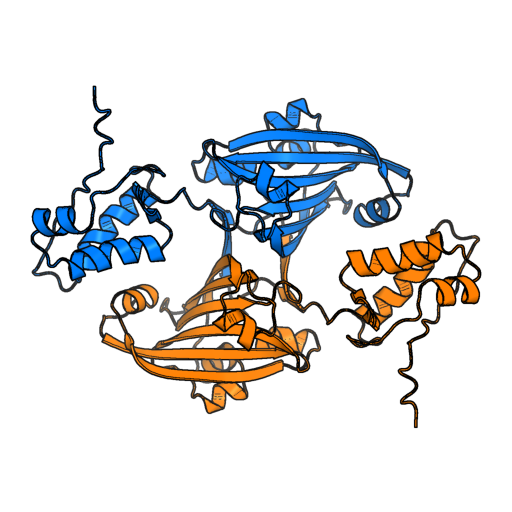4 1 97 156 THR A C 1
ATOM 1191 O O . THR A 1 156 ? 12.789 9.992 0.967 1 97 156 THR A O 1
ATOM 1194 N N . ASN A 1 157 ? 14.797 10.992 0.801 1 97.88 157 ASN A N 1
ATOM 1195 C CA . ASN A 1 157 ? 14.984 11.055 2.246 1 97.88 157 ASN A CA 1
ATOM 1196 C C . ASN A 1 157 ? 15.461 12.43 2.697 1 97.88 157 ASN A C 1
ATOM 1198 O O . ASN A 1 157 ? 16.203 13.102 1.977 1 97.88 157 ASN A O 1
ATOM 1202 N N . LEU A 1 158 ? 15 12.82 3.791 1 97.69 158 LEU A N 1
ATOM 1203 C CA . LEU A 1 158 ? 15.578 13.898 4.578 1 97.69 158 LEU A CA 1
ATOM 1204 C C . LEU A 1 158 ? 16.281 13.352 5.816 1 97.69 158 LEU A C 1
ATOM 1206 O O . LEU A 1 158 ? 15.695 12.586 6.582 1 97.69 158 LEU A O 1
ATOM 1210 N N . VAL A 1 159 ? 17.547 13.75 5.949 1 98.19 159 VAL A N 1
ATOM 1211 C CA . VAL A 1 159 ? 18.375 13.266 7.055 1 98.19 159 VAL A CA 1
ATOM 1212 C C . VAL A 1 159 ? 19.125 14.438 7.695 1 98.19 159 VAL A C 1
ATOM 1214 O O . VAL A 1 159 ? 19.688 15.273 6.996 1 98.19 159 VAL A O 1
ATOM 1217 N N . PRO A 1 160 ? 19.062 14.477 9.031 1 97.44 160 PRO A N 1
ATOM 1218 C CA . PRO A 1 160 ? 19.969 15.461 9.625 1 97.44 160 PRO A CA 1
ATOM 1219 C C . PRO A 1 160 ? 21.406 15.305 9.133 1 97.44 160 PRO A C 1
ATOM 1221 O O . PRO A 1 160 ? 21.922 14.188 9.062 1 97.44 160 PRO A O 1
ATOM 1224 N N . ALA A 1 161 ? 22.031 16.438 8.852 1 97.94 161 ALA A N 1
ATOM 1225 C CA . ALA A 1 161 ? 23.344 16.406 8.219 1 97.94 161 ALA A CA 1
ATOM 1226 C C . ALA A 1 161 ? 24.375 15.711 9.109 1 97.94 161 ALA A C 1
ATOM 1228 O O . ALA A 1 161 ? 25.281 15.031 8.609 1 97.94 161 ALA A O 1
ATOM 1229 N N . ARG A 1 162 ? 24.266 15.828 10.312 1 96.06 162 ARG A N 1
ATOM 1230 C CA . ARG A 1 162 ? 25.234 15.328 11.273 1 96.06 162 ARG A CA 1
ATOM 1231 C C . ARG A 1 162 ? 25.375 13.812 11.172 1 96.06 162 ARG A C 1
ATOM 1233 O O . ARG A 1 162 ? 26.422 13.25 11.508 1 96.06 162 ARG A O 1
ATOM 1240 N N . ILE A 1 163 ? 24.391 13.148 10.695 1 96.81 163 ILE A N 1
ATOM 1241 C CA . ILE A 1 163 ? 24.453 11.688 10.68 1 96.81 163 ILE A CA 1
ATOM 1242 C C . ILE A 1 163 ? 24.359 11.18 9.242 1 96.81 163 ILE A C 1
ATOM 1244 O O . ILE A 1 163 ? 24.375 9.977 9 1 96.81 163 ILE A O 1
ATOM 1248 N N . ALA A 1 164 ? 24.188 11.992 8.305 1 97.94 164 ALA A N 1
ATOM 1249 C CA . ALA A 1 164 ? 23.906 11.609 6.922 1 97.94 164 ALA A CA 1
ATOM 1250 C C . ALA A 1 164 ? 25.109 10.922 6.285 1 97.94 164 ALA A C 1
ATOM 1252 O O . ALA A 1 164 ? 26.234 11.438 6.355 1 97.94 164 ALA A O 1
ATOM 1253 N N . PRO A 1 165 ? 24.891 9.75 5.672 1 97.56 165 PRO A N 1
ATOM 1254 C CA . PRO A 1 165 ? 25.969 9.18 4.855 1 97.56 165 PRO A CA 1
ATOM 1255 C C . PRO A 1 165 ? 26.297 10.039 3.629 1 97.56 165 PRO A C 1
ATOM 1257 O O . PRO A 1 165 ? 25.469 10.859 3.211 1 97.56 165 PRO A O 1
ATOM 1260 N N . THR A 1 166 ? 27.453 9.766 3.059 1 97.56 166 THR A N 1
ATOM 1261 C CA . THR A 1 166 ? 27.844 10.5 1.86 1 97.56 166 THR A CA 1
ATOM 1262 C C . THR A 1 166 ? 27.141 9.938 0.629 1 97.56 166 THR A C 1
ATOM 1264 O O . THR A 1 166 ? 26.594 8.828 0.669 1 97.56 166 THR A O 1
ATOM 1267 N N . SER A 1 167 ? 27.188 10.766 -0.413 1 97.56 167 SER A N 1
ATOM 1268 C CA . SER A 1 167 ? 26.609 10.328 -1.684 1 97.56 167 SER A CA 1
ATOM 1269 C C . SER A 1 167 ? 27.281 9.047 -2.176 1 97.56 167 SER A C 1
ATOM 1271 O O . SER A 1 167 ? 26.609 8.125 -2.645 1 97.56 167 SER A O 1
ATOM 1273 N N . GLU A 1 168 ? 28.547 8.953 -2.021 1 96.88 168 GLU A N 1
ATOM 1274 C CA . GLU A 1 168 ? 29.312 7.789 -2.459 1 96.88 168 GLU A CA 1
ATOM 1275 C C . GLU A 1 168 ? 28.922 6.547 -1.658 1 96.88 168 GLU A C 1
ATOM 1277 O O . GLU A 1 168 ? 28.766 5.461 -2.221 1 96.88 168 GLU A O 1
ATOM 1282 N N . GLU A 1 169 ? 28.797 6.727 -0.433 1 97.06 169 GLU A N 1
ATOM 1283 C CA . GLU A 1 169 ? 28.391 5.613 0.422 1 97.06 169 GLU A CA 1
ATOM 1284 C C . GLU A 1 169 ? 27.031 5.066 0.018 1 97.06 169 GLU A C 1
ATOM 1286 O O . GLU A 1 169 ? 26.812 3.854 0.016 1 97.06 169 GLU A O 1
ATOM 1291 N N . LEU A 1 170 ? 26.156 5.961 -0.308 1 96.31 170 LEU A N 1
ATOM 1292 C CA . LEU A 1 170 ? 24.766 5.598 -0.598 1 96.31 170 LEU A CA 1
ATOM 1293 C C . LEU A 1 170 ? 24.672 4.828 -1.911 1 96.31 170 LEU A C 1
ATOM 1295 O O . LEU A 1 170 ? 23.672 4.145 -2.162 1 96.31 170 LEU A O 1
ATOM 1299 N N . GLU A 1 171 ? 25.625 4.906 -2.762 1 95.38 171 GLU A N 1
ATOM 1300 C CA . GLU A 1 171 ? 25.625 4.176 -4.023 1 95.38 171 GLU A CA 1
ATOM 1301 C C . GLU A 1 171 ? 26.094 2.734 -3.83 1 95.38 171 GLU A C 1
ATOM 1303 O O . GLU A 1 171 ? 25.875 1.884 -4.695 1 95.38 171 GLU A O 1
ATOM 1308 N N . THR A 1 172 ? 26.688 2.525 -2.672 1 91.69 172 THR A N 1
ATOM 1309 C CA . THR A 1 172 ? 27.25 1.197 -2.469 1 91.69 172 THR A CA 1
ATOM 1310 C C . THR A 1 172 ? 26.562 0.488 -1.306 1 91.69 172 THR A C 1
ATOM 1312 O O . THR A 1 172 ? 26.781 -0.707 -1.087 1 91.69 172 THR A O 1
ATOM 1315 N N . GLY A 1 173 ? 25.75 1.188 -0.591 1 90.81 173 GLY A N 1
ATOM 1316 C CA . GLY A 1 173 ? 25.094 0.592 0.561 1 90.81 173 GLY A CA 1
ATOM 1317 C C . GLY A 1 173 ? 23.719 1.188 0.843 1 90.81 173 GLY A C 1
ATOM 1318 O O . GLY A 1 173 ? 23.422 2.293 0.389 1 90.81 173 GLY A O 1
ATOM 1319 N N . GLY A 1 174 ? 22.938 0.433 1.611 1 93.12 174 GLY A N 1
ATOM 1320 C CA . GLY A 1 174 ? 21.625 0.908 2.033 1 93.12 174 GLY A CA 1
ATOM 1321 C C . GLY A 1 174 ? 21.688 1.922 3.158 1 93.12 174 GLY A C 1
ATOM 1322 O O . GLY A 1 174 ? 22.578 1.852 4.012 1 93.12 174 GLY A O 1
ATOM 1323 N N . LEU A 1 175 ? 20.781 2.844 3.17 1 94.88 175 LEU A N 1
ATOM 1324 C CA . LEU A 1 175 ? 20.766 3.936 4.137 1 94.88 175 LEU A CA 1
ATOM 1325 C C . LEU A 1 175 ? 20.797 3.398 5.566 1 94.88 175 LEU A C 1
ATOM 1327 O O . LEU A 1 175 ? 21.609 3.846 6.383 1 94.88 175 LEU A O 1
ATOM 1331 N N . TYR A 1 176 ? 20.047 2.402 5.875 1 92.5 176 TYR A N 1
ATOM 1332 C CA . TYR A 1 176 ? 19.922 1.912 7.242 1 92.5 176 TYR A CA 1
ATOM 1333 C C . TYR A 1 176 ? 21.203 1.201 7.684 1 92.5 176 TYR A C 1
ATOM 1335 O O . TYR A 1 176 ? 21.625 1.338 8.828 1 92.5 176 TYR A O 1
ATOM 1343 N N . ASP A 1 177 ? 21.719 0.482 6.797 1 91.06 177 ASP A N 1
ATOM 1344 C CA . ASP A 1 177 ? 22.984 -0.167 7.105 1 91.06 177 ASP A CA 1
ATOM 1345 C C . ASP A 1 177 ? 24.078 0.865 7.406 1 91.06 177 ASP A C 1
ATOM 1347 O O . ASP A 1 177 ? 24.875 0.688 8.336 1 91.06 177 ASP A O 1
ATOM 1351 N N . LEU A 1 178 ? 24.109 1.834 6.609 1 95.25 178 LEU A N 1
ATOM 1352 C CA . LEU A 1 178 ? 25.109 2.885 6.773 1 95.25 178 LEU A CA 1
ATOM 1353 C C . LEU A 1 178 ? 24.891 3.629 8.094 1 95.25 178 LEU A C 1
ATOM 1355 O O . LEU A 1 178 ? 25.859 4.004 8.75 1 95.25 178 LEU A O 1
ATOM 1359 N N . LEU A 1 179 ? 23.656 3.865 8.484 1 94.69 179 LEU A N 1
ATOM 1360 C CA . LEU A 1 179 ? 23.375 4.508 9.758 1 94.69 179 LEU A CA 1
ATOM 1361 C C . LEU A 1 179 ? 23.781 3.609 10.922 1 94.69 179 LEU A C 1
ATOM 1363 O O . LEU A 1 179 ? 24.328 4.086 11.914 1 94.69 179 LEU A O 1
ATOM 1367 N N . ARG A 1 180 ? 23.547 2.367 10.758 1 90.5 180 ARG A N 1
ATOM 1368 C CA . ARG A 1 180 ? 23.938 1.418 11.797 1 90.5 180 ARG A CA 1
ATOM 1369 C C . ARG A 1 180 ? 25.438 1.416 12 1 90.5 180 ARG A C 1
ATOM 1371 O O . ARG A 1 180 ? 25.922 1.352 13.133 1 90.5 180 ARG A O 1
ATOM 1378 N N . LYS A 1 181 ? 26.125 1.494 10.961 1 92.62 181 LYS A N 1
ATOM 1379 C CA . LYS A 1 181 ? 27.578 1.547 11.031 1 92.62 181 LYS A CA 1
ATOM 1380 C C . LYS A 1 181 ? 28.062 2.777 11.805 1 92.62 181 LYS A C 1
ATOM 1382 O O . LYS A 1 181 ? 29.141 2.775 12.375 1 92.62 181 LYS A O 1
ATOM 1387 N N . ARG A 1 182 ? 27.25 3.742 11.82 1 93.69 182 ARG A N 1
ATOM 1388 C CA . ARG A 1 182 ? 27.547 4.969 12.547 1 93.69 182 ARG A CA 1
ATOM 1389 C C . ARG A 1 182 ? 26.984 4.926 13.961 1 93.69 182 ARG A C 1
ATOM 1391 O O . ARG A 1 182 ? 26.891 5.953 14.633 1 93.69 182 ARG A O 1
ATOM 1398 N N . GLU A 1 183 ? 26.5 3.766 14.336 1 93.25 183 GLU A N 1
ATOM 1399 C CA . GLU A 1 183 ? 26.016 3.479 15.68 1 93.25 183 GLU A CA 1
ATOM 1400 C C . GLU A 1 183 ? 24.688 4.195 15.953 1 93.25 183 GLU A C 1
ATOM 1402 O O . GLU A 1 183 ? 24.438 4.617 17.078 1 93.25 183 GLU A O 1
ATOM 1407 N N . ILE A 1 184 ? 24.016 4.477 14.945 1 93.25 184 ILE A N 1
ATOM 1408 C CA . ILE A 1 184 ? 22.641 4.941 15.062 1 93.25 184 ILE A CA 1
ATOM 1409 C C . ILE A 1 184 ? 21.688 3.752 15.008 1 93.25 184 ILE A C 1
ATOM 1411 O O . ILE A 1 184 ? 21.562 3.094 13.977 1 93.25 184 ILE A O 1
ATOM 1415 N N . HIS A 1 185 ? 21.062 3.535 16.062 1 87.75 185 HIS A N 1
ATOM 1416 C CA . HIS A 1 185 ? 20.203 2.361 16.172 1 87.75 185 HIS A CA 1
ATOM 1417 C C . HIS A 1 185 ? 18.734 2.73 15.945 1 87.75 185 HIS A C 1
ATOM 1419 O O . HIS A 1 185 ? 18.141 3.461 16.75 1 87.75 185 HIS A O 1
ATOM 1425 N N . LEU A 1 186 ? 18.203 2.211 14.906 1 90.06 186 LEU A N 1
ATOM 1426 C CA . LEU A 1 186 ? 16.797 2.432 14.602 1 90.06 186 LEU A CA 1
ATOM 1427 C C . LEU A 1 186 ? 15.898 1.62 15.531 1 90.06 186 LEU A C 1
ATOM 1429 O O . LEU A 1 186 ? 16.203 0.471 15.852 1 90.06 186 LEU A O 1
ATOM 1433 N N . SER A 1 187 ? 14.805 2.152 15.945 1 83.69 187 SER A N 1
ATOM 1434 C CA . SER A 1 187 ? 13.945 1.482 16.922 1 83.69 187 SER A CA 1
ATOM 1435 C C . SER A 1 187 ? 12.523 1.35 16.406 1 83.69 187 SER A C 1
ATOM 1437 O O . SER A 1 187 ? 11.938 0.263 16.438 1 83.69 187 SER A O 1
ATOM 1439 N N . THR A 1 188 ? 11.945 2.391 16.047 1 82.81 188 THR A N 1
ATOM 1440 C CA . THR A 1 188 ? 10.547 2.41 15.625 1 82.81 188 THR A CA 1
ATOM 1441 C C . THR A 1 188 ? 10.375 3.27 14.375 1 82.81 188 THR A C 1
ATOM 1443 O O . THR A 1 188 ? 11.242 4.078 14.047 1 82.81 188 THR A O 1
ATOM 1446 N N . ALA A 1 189 ? 9.336 3.008 13.664 1 88.69 189 ALA A N 1
ATOM 1447 C CA . ALA A 1 189 ? 8.984 3.824 12.508 1 88.69 189 ALA A CA 1
ATOM 1448 C C . ALA A 1 189 ? 7.473 3.891 12.32 1 88.69 189 ALA A C 1
ATOM 1450 O O . ALA A 1 189 ? 6.762 2.926 12.609 1 88.69 189 ALA A O 1
ATOM 1451 N N . HIS A 1 190 ? 7.027 5.023 11.977 1 84.88 190 HIS A N 1
ATOM 1452 C CA . HIS A 1 190 ? 5.66 5.191 11.492 1 84.88 190 HIS A CA 1
ATOM 1453 C C . HIS A 1 190 ? 5.617 5.254 9.969 1 84.88 190 HIS A C 1
ATOM 1455 O O . HIS A 1 190 ? 6.328 6.051 9.359 1 84.88 190 HIS A O 1
ATOM 1461 N N . GLN A 1 191 ? 4.777 4.422 9.391 1 89.56 191 GLN A N 1
ATOM 1462 C CA . GLN A 1 191 ? 4.777 4.277 7.941 1 89.56 191 GLN A CA 1
ATOM 1463 C C . GLN A 1 191 ? 3.361 4.367 7.379 1 89.56 191 GLN A C 1
ATOM 1465 O O . GLN A 1 191 ? 2.422 3.818 7.961 1 89.56 191 GLN A O 1
ATOM 1470 N N . SER A 1 192 ? 3.246 5.047 6.285 1 89.75 192 SER A N 1
ATOM 1471 C CA . SER A 1 192 ? 1.997 5.137 5.535 1 89.75 192 SER A CA 1
ATOM 1472 C C . SER A 1 192 ? 2.195 4.727 4.078 1 89.75 192 SER A C 1
ATOM 1474 O O . SER A 1 192 ? 3.086 5.242 3.4 1 89.75 192 SER A O 1
ATOM 1476 N N . ILE A 1 193 ? 1.363 3.777 3.637 1 93.25 193 ILE A N 1
ATOM 1477 C CA . ILE A 1 193 ? 1.427 3.303 2.258 1 93.25 193 ILE A CA 1
ATOM 1478 C C . ILE A 1 193 ? 0.238 3.848 1.469 1 93.25 193 ILE A C 1
ATOM 1480 O O . ILE A 1 193 ? -0.905 3.77 1.924 1 93.25 193 ILE A O 1
ATOM 1484 N N . GLY A 1 194 ? 0.513 4.438 0.355 1 94.56 194 GLY A N 1
ATOM 1485 C CA . GLY A 1 194 ? -0.488 4.988 -0.547 1 94.56 194 GLY A CA 1
ATOM 1486 C C . GLY A 1 194 ? -0.178 4.727 -2.01 1 94.56 194 GLY A C 1
ATOM 1487 O O . GLY A 1 194 ? 0.542 3.783 -2.34 1 94.56 194 GLY A O 1
ATOM 1488 N N . ALA A 1 195 ? -0.919 5.508 -2.834 1 95.38 195 ALA A N 1
ATOM 1489 C CA . ALA A 1 195 ? -0.693 5.445 -4.277 1 95.38 195 ALA A CA 1
ATOM 1490 C C . ALA A 1 195 ? -0.938 6.801 -4.93 1 95.38 195 ALA A C 1
ATOM 1492 O O . ALA A 1 195 ? -1.688 7.625 -4.402 1 95.38 195 ALA A O 1
ATOM 1493 N N . ARG A 1 196 ? -0.236 6.988 -5.984 1 93.25 196 ARG A N 1
ATOM 1494 C CA . ARG A 1 196 ? -0.439 8.188 -6.797 1 93.25 196 ARG A CA 1
ATOM 1495 C C . ARG A 1 196 ? -0.092 7.918 -8.258 1 93.25 196 ARG A C 1
ATOM 1497 O O . ARG A 1 196 ? 0.552 6.918 -8.578 1 93.25 196 ARG A O 1
ATOM 1504 N N . ASN A 1 197 ? -0.587 8.797 -9.109 1 93.69 197 ASN A N 1
ATOM 1505 C CA . ASN A 1 197 ? -0.184 8.711 -10.508 1 93.69 197 ASN A CA 1
ATOM 1506 C C . ASN A 1 197 ? 1.221 9.266 -10.719 1 93.69 197 ASN A C 1
ATOM 1508 O O . ASN A 1 197 ? 1.597 10.266 -10.102 1 93.69 197 ASN A O 1
ATOM 1512 N N . ALA A 1 198 ? 1.924 8.664 -11.648 1 93.81 198 ALA A N 1
ATOM 1513 C CA . ALA A 1 198 ? 3.271 9.109 -12 1 93.81 198 ALA A CA 1
ATOM 1514 C C . ALA A 1 198 ? 3.238 10.477 -12.68 1 93.81 198 ALA A C 1
ATOM 1516 O O . ALA A 1 198 ? 2.49 10.68 -13.641 1 93.81 198 ALA A O 1
ATOM 1517 N N . THR A 1 199 ? 4.098 11.367 -12.172 1 92.06 199 THR A N 1
ATOM 1518 C CA . THR A 1 199 ? 4.359 12.602 -12.898 1 92.06 199 THR A CA 1
ATOM 1519 C C . THR A 1 199 ? 5.246 12.336 -14.109 1 92.06 199 THR A C 1
ATOM 1521 O O . THR A 1 199 ? 5.742 11.227 -14.289 1 92.06 199 THR A O 1
ATOM 1524 N N . LYS A 1 200 ? 5.391 13.391 -14.883 1 92.88 200 LYS A N 1
ATOM 1525 C CA . LYS A 1 200 ? 6.305 13.266 -16.016 1 92.88 200 LYS A CA 1
ATOM 1526 C C . LYS A 1 200 ? 7.711 12.891 -15.547 1 92.88 200 LYS A C 1
ATOM 1528 O O . LYS A 1 200 ? 8.344 12.008 -16.125 1 92.88 200 LYS A O 1
ATOM 1533 N N . ALA A 1 201 ? 8.211 13.539 -14.539 1 91.75 201 ALA A N 1
ATOM 1534 C CA . ALA A 1 201 ? 9.547 13.289 -14 1 91.75 201 ALA A CA 1
ATOM 1535 C C . ALA A 1 201 ? 9.664 11.867 -13.461 1 91.75 201 ALA A C 1
ATOM 1537 O O . ALA A 1 201 ? 10.664 11.188 -13.711 1 91.75 201 ALA A O 1
ATOM 1538 N N . ASP A 1 202 ? 8.664 11.43 -12.742 1 91.25 202 ASP A N 1
ATOM 1539 C CA . ASP A 1 202 ? 8.641 10.055 -12.25 1 91.25 202 ASP A CA 1
ATOM 1540 C C . ASP A 1 202 ? 8.789 9.062 -13.406 1 91.25 202 ASP A C 1
ATOM 1542 O O . ASP A 1 202 ? 9.609 8.148 -13.344 1 91.25 202 ASP A O 1
ATOM 1546 N N . ALA A 1 203 ? 7.902 9.25 -14.383 1 93.12 203 ALA A N 1
ATOM 1547 C CA . ALA A 1 203 ? 7.777 8.336 -15.508 1 93.12 203 ALA A CA 1
ATOM 1548 C C . ALA A 1 203 ? 9.109 8.172 -16.234 1 93.12 203 ALA A C 1
ATOM 1550 O O . ALA A 1 203 ? 9.5 7.059 -16.594 1 93.12 203 ALA A O 1
ATOM 1551 N N . GLU A 1 204 ? 9.742 9.227 -16.422 1 94.31 204 GLU A N 1
ATOM 1552 C CA . GLU A 1 204 ? 11.023 9.203 -17.125 1 94.31 204 GLU A CA 1
ATOM 1553 C C . GLU A 1 204 ? 12.062 8.414 -16.344 1 94.31 204 GLU A C 1
ATOM 1555 O O . GLU A 1 204 ? 12.758 7.566 -16.906 1 94.31 204 GLU A O 1
ATOM 1560 N N . VAL A 1 205 ? 12.109 8.609 -15.078 1 94.81 205 VAL A N 1
ATOM 1561 C CA . VAL A 1 205 ? 13.164 8.016 -14.258 1 94.81 205 VAL A CA 1
ATOM 1562 C C . VAL A 1 205 ? 12.836 6.551 -13.969 1 94.81 205 VAL A C 1
ATOM 1564 O O . VAL A 1 205 ? 13.734 5.707 -13.938 1 94.81 205 VAL A O 1
ATOM 1567 N N . LEU A 1 206 ? 11.586 6.258 -13.836 1 95.44 206 LEU A N 1
ATOM 1568 C CA . LEU A 1 206 ? 11.172 4.914 -13.445 1 95.44 206 LEU A CA 1
ATOM 1569 C C . LEU A 1 206 ? 10.836 4.07 -14.672 1 95.44 206 LEU A C 1
ATOM 1571 O O . LEU A 1 206 ? 10.492 2.895 -14.547 1 95.44 206 LEU A O 1
ATOM 1575 N N . LEU A 1 207 ? 10.906 4.664 -15.797 1 91.25 207 LEU A N 1
ATOM 1576 C CA . LEU A 1 207 ? 10.602 3.984 -17.047 1 91.25 207 LEU A CA 1
ATOM 1577 C C . LEU A 1 207 ? 9.172 3.451 -17.031 1 91.25 207 LEU A C 1
ATOM 1579 O O . LEU A 1 207 ? 8.938 2.277 -17.328 1 91.25 207 LEU A O 1
ATOM 1583 N N . GLU A 1 208 ? 8.281 4.246 -16.625 1 89.75 208 GLU A N 1
ATOM 1584 C CA . GLU A 1 208 ? 6.844 3.994 -16.625 1 89.75 208 GLU A CA 1
ATOM 1585 C C . GLU A 1 208 ? 6.117 4.973 -17.547 1 89.75 208 GLU A C 1
ATOM 1587 O O . GLU A 1 208 ? 6.641 6.043 -17.859 1 89.75 208 GLU A O 1
ATOM 1592 N N . PRO A 1 209 ? 4.941 4.527 -18.062 1 90.62 209 PRO A N 1
ATOM 1593 C CA . PRO A 1 209 ? 4.145 5.535 -18.766 1 90.62 209 PRO A CA 1
ATOM 1594 C C . PRO A 1 209 ? 3.699 6.676 -17.859 1 90.62 209 PRO A C 1
ATOM 1596 O O . PRO A 1 209 ? 3.488 6.473 -16.672 1 90.62 209 PRO A O 1
ATOM 1599 N N . ARG A 1 210 ? 3.598 7.859 -18.484 1 92.81 210 ARG A N 1
ATOM 1600 C CA . ARG A 1 210 ? 3.018 8.961 -17.719 1 92.81 210 ARG A CA 1
ATOM 1601 C C . ARG A 1 210 ? 1.633 8.602 -17.203 1 92.81 210 ARG A C 1
ATOM 1603 O O . ARG A 1 210 ? 0.827 8 -17.922 1 92.81 210 ARG A O 1
ATOM 1610 N N . GLY A 1 211 ? 1.467 8.867 -15.93 1 92.88 211 GLY A N 1
ATOM 1611 C CA . GLY A 1 211 ? 0.16 8.602 -15.352 1 92.88 211 GLY A CA 1
ATOM 1612 C C . GLY A 1 211 ? 0.037 7.203 -14.773 1 92.88 211 GLY A C 1
ATOM 1613 O O . GLY A 1 211 ? -0.98 6.863 -14.172 1 92.88 211 GLY A O 1
ATOM 1614 N N . ALA A 1 212 ? 1.043 6.418 -14.922 1 93.5 212 ALA A N 1
ATOM 1615 C CA . ALA A 1 212 ? 1.014 5.078 -14.344 1 93.5 212 ALA A CA 1
ATOM 1616 C C . ALA A 1 212 ? 0.823 5.141 -12.828 1 93.5 212 ALA A C 1
ATOM 1618 O O . ALA A 1 212 ? 1.284 6.078 -12.18 1 93.5 212 ALA A O 1
ATOM 1619 N N . ALA A 1 213 ? 0.129 4.176 -12.312 1 94.62 213 ALA A N 1
ATOM 1620 C CA . ALA A 1 213 ? -0.015 4.09 -10.859 1 94.62 213 ALA A CA 1
ATOM 1621 C C . ALA A 1 213 ? 1.311 3.725 -10.195 1 94.62 213 ALA A C 1
ATOM 1623 O O . ALA A 1 213 ? 1.982 2.781 -10.617 1 94.62 213 ALA A O 1
ATOM 1624 N N . LEU A 1 214 ? 1.651 4.484 -9.219 1 96.31 214 LEU A N 1
ATOM 1625 C CA . LEU A 1 214 ? 2.799 4.199 -8.367 1 96.31 214 LEU A CA 1
ATOM 1626 C C . LEU A 1 214 ? 2.355 3.92 -6.934 1 96.31 214 LEU A C 1
ATOM 1628 O O . LEU A 1 214 ? 1.406 4.535 -6.441 1 96.31 214 LEU A O 1
ATOM 1632 N N . LEU A 1 215 ? 3.053 3.053 -6.312 1 96.31 215 LEU A N 1
ATOM 1633 C CA . LEU A 1 215 ? 2.93 2.871 -4.871 1 96.31 215 LEU A CA 1
ATOM 1634 C C . LEU A 1 215 ? 3.787 3.883 -4.117 1 96.31 215 LEU A C 1
ATOM 1636 O O . LEU A 1 215 ? 4.93 4.141 -4.5 1 96.31 215 LEU A O 1
ATOM 1640 N N . THR A 1 216 ? 3.16 4.414 -3.088 1 95.25 216 THR A N 1
ATOM 1641 C CA . THR A 1 216 ? 3.92 5.387 -2.311 1 95.25 216 THR A CA 1
ATOM 1642 C C . THR A 1 216 ? 4.062 4.926 -0.862 1 95.25 216 THR A C 1
ATOM 1644 O O . THR A 1 216 ? 3.234 4.16 -0.365 1 95.25 216 THR A O 1
ATOM 1647 N N . MET A 1 217 ? 5.168 5.355 -0.26 1 94.88 217 MET A N 1
ATOM 1648 C CA . MET A 1 217 ? 5.426 5.09 1.153 1 94.88 217 MET A CA 1
ATOM 1649 C C . MET A 1 217 ? 6.055 6.305 1.829 1 94.88 217 MET A C 1
ATOM 1651 O O . MET A 1 217 ? 7.035 6.859 1.332 1 94.88 217 MET A O 1
ATOM 1655 N N . THR A 1 218 ? 5.453 6.777 2.891 1 91.62 218 THR A N 1
ATOM 1656 C CA . THR A 1 218 ? 6.027 7.789 3.771 1 91.62 218 THR A CA 1
ATOM 1657 C C . THR A 1 218 ? 6.367 7.191 5.133 1 91.62 218 THR A C 1
ATOM 1659 O O . THR A 1 218 ? 5.543 6.508 5.742 1 91.62 218 THR A O 1
ATOM 1662 N N . ARG A 1 219 ? 7.59 7.477 5.555 1 92.31 219 ARG A N 1
ATOM 1663 C CA . ARG A 1 219 ? 8.039 6.863 6.801 1 92.31 219 ARG A CA 1
ATOM 1664 C C . ARG A 1 219 ? 8.836 7.859 7.645 1 92.31 219 ARG A C 1
ATOM 1666 O O . ARG A 1 219 ? 9.648 8.617 7.117 1 92.31 219 ARG A O 1
ATOM 1673 N N . THR A 1 220 ? 8.5 7.953 8.852 1 90.25 220 THR A N 1
ATOM 1674 C CA . THR A 1 220 ? 9.336 8.602 9.859 1 90.25 220 THR A CA 1
ATOM 1675 C C . THR A 1 220 ? 9.969 7.566 10.781 1 90.25 220 THR A C 1
ATOM 1677 O O . THR A 1 220 ? 9.266 6.785 11.43 1 90.25 220 THR A O 1
ATOM 1680 N N . THR A 1 221 ? 11.266 7.574 10.805 1 92.75 221 THR A N 1
ATOM 1681 C CA . THR A 1 221 ? 12 6.578 11.578 1 92.75 221 THR A CA 1
ATOM 1682 C C . THR A 1 221 ? 12.672 7.215 12.789 1 92.75 221 THR A C 1
ATOM 1684 O O . THR A 1 221 ? 13.242 8.305 12.688 1 92.75 221 THR A O 1
ATOM 1687 N N . TYR A 1 222 ? 12.586 6.492 13.836 1 88.06 222 TYR A N 1
ATOM 1688 C CA . TYR A 1 222 ? 13.125 6.98 15.102 1 88.06 222 TYR A CA 1
ATOM 1689 C C . TYR A 1 222 ? 14.234 6.07 15.602 1 88.06 222 TYR A C 1
ATOM 1691 O O . TYR A 1 222 ? 14.227 4.867 15.344 1 88.06 222 TYR A O 1
ATOM 1699 N N . ASP A 1 223 ? 15.148 6.727 16.359 1 89 223 ASP A N 1
ATOM 1700 C CA . ASP A 1 223 ? 16.156 5.914 17.047 1 89 223 ASP A CA 1
ATOM 1701 C C . ASP A 1 223 ? 15.695 5.543 18.453 1 89 223 ASP A C 1
ATOM 1703 O O . ASP A 1 223 ? 14.547 5.77 18.812 1 89 223 ASP A O 1
ATOM 1707 N N . ASP A 1 224 ? 16.609 4.848 19.156 1 80.25 224 ASP A N 1
ATOM 1708 C CA . ASP A 1 224 ? 16.266 4.32 20.484 1 80.25 224 ASP A CA 1
ATOM 1709 C C . ASP A 1 224 ? 16.172 5.441 21.516 1 80.25 224 ASP A C 1
ATOM 1711 O O . ASP A 1 224 ? 15.695 5.223 22.625 1 80.25 224 ASP A O 1
ATOM 1715 N N . LYS A 1 225 ? 16.547 6.566 21.156 1 83.38 225 LYS A N 1
ATOM 1716 C CA . LYS A 1 225 ? 16.422 7.723 22.047 1 83.38 225 LYS A CA 1
ATOM 1717 C C . LYS A 1 225 ? 15.156 8.516 21.734 1 83.38 225 LYS A C 1
ATOM 1719 O O . LYS A 1 225 ? 14.875 9.516 22.391 1 83.38 225 LYS A O 1
ATOM 1724 N N . GLY A 1 226 ? 14.5 8.109 20.766 1 83.38 226 GLY A N 1
ATOM 1725 C CA . GLY A 1 226 ? 13.258 8.766 20.391 1 83.38 226 GLY A CA 1
ATOM 1726 C C . GLY A 1 226 ? 13.453 9.93 19.438 1 83.38 226 GLY A C 1
ATOM 1727 O O . GLY A 1 226 ? 12.531 10.711 19.203 1 83.38 226 GLY A O 1
ATOM 1728 N N . GLU A 1 227 ? 14.578 10.086 18.906 1 88.69 227 GLU A N 1
ATOM 1729 C CA . GLU A 1 227 ? 14.867 11.133 17.938 1 88.69 227 GLU A CA 1
ATOM 1730 C C . GLU A 1 227 ? 14.57 10.656 16.516 1 88.69 227 GLU A C 1
ATOM 1732 O O . GLU A 1 227 ? 14.82 9.5 16.172 1 88.69 227 GLU A O 1
ATOM 1737 N N . VAL A 1 228 ? 14.109 11.633 15.68 1 92.25 228 VAL A N 1
ATOM 1738 C CA . VAL A 1 228 ? 13.875 11.289 14.281 1 92.25 228 VAL A CA 1
ATOM 1739 C C . VAL A 1 228 ? 15.211 11.148 13.555 1 92.25 228 VAL A C 1
ATOM 1741 O O . VAL A 1 228 ? 16.031 12.078 13.562 1 92.25 228 VAL A O 1
ATOM 1744 N N . VAL A 1 229 ? 15.43 10.062 12.961 1 95.56 229 VAL A N 1
ATOM 1745 C CA . VAL A 1 229 ? 16.672 9.766 12.242 1 95.56 229 VAL A CA 1
ATOM 1746 C C . VAL A 1 229 ? 16.516 10.172 10.781 1 95.56 229 VAL A C 1
ATOM 1748 O O . VAL A 1 229 ? 17.469 10.672 10.172 1 95.56 229 VAL A O 1
ATOM 1751 N N . GLU A 1 230 ? 15.352 9.945 10.258 1 95.88 230 GLU A N 1
ATOM 1752 C CA . GLU A 1 230 ? 15.102 10.289 8.859 1 95.88 230 GLU A CA 1
ATOM 1753 C C . GLU A 1 230 ? 13.602 10.297 8.555 1 95.88 230 GLU A C 1
ATOM 1755 O O . GLU A 1 230 ? 12.812 9.695 9.281 1 95.88 230 GLU A O 1
ATOM 1760 N N . VAL A 1 231 ? 13.305 11.031 7.516 1 95.31 231 VAL A N 1
ATOM 1761 C CA . VAL A 1 231 ? 11.992 11 6.895 1 95.31 231 VAL A CA 1
ATOM 1762 C C . VAL A 1 231 ? 12.109 10.555 5.438 1 95.31 231 VAL A C 1
ATOM 1764 O O . VAL A 1 231 ? 12.875 11.148 4.668 1 95.31 231 VAL A O 1
ATOM 1767 N N . GLY A 1 232 ? 11.359 9.516 5.156 1 96.06 232 GLY A N 1
ATOM 1768 C CA . GLY A 1 232 ? 11.383 8.984 3.801 1 96.06 232 GLY A CA 1
ATOM 1769 C C . GLY A 1 232 ? 10.062 9.156 3.072 1 96.06 232 GLY A C 1
ATOM 1770 O O . GLY A 1 232 ? 8.992 8.984 3.666 1 96.06 232 GLY A O 1
ATOM 1771 N N . ARG A 1 233 ? 10.164 9.57 1.857 1 94.75 233 ARG A N 1
ATOM 1772 C CA . ARG A 1 233 ? 9.047 9.609 0.917 1 94.75 233 ARG A CA 1
ATOM 1773 C C . ARG A 1 233 ? 9.414 8.922 -0.396 1 94.75 233 ARG A C 1
ATOM 1775 O O . ARG A 1 233 ? 10.156 9.484 -1.21 1 94.75 233 ARG A O 1
ATOM 1782 N N . HIS A 1 234 ? 8.797 7.766 -0.563 1 96.75 234 HIS A N 1
ATOM 1783 C CA . HIS A 1 234 ? 9.258 6.914 -1.653 1 96.75 234 HIS A CA 1
ATOM 1784 C C . HIS A 1 234 ? 8.133 6.613 -2.633 1 96.75 234 HIS A C 1
ATOM 1786 O O . HIS A 1 234 ? 6.957 6.613 -2.254 1 96.75 234 HIS A O 1
ATOM 1792 N N . ALA A 1 235 ? 8.555 6.406 -3.877 1 96.88 235 ALA A N 1
ATOM 1793 C CA . ALA A 1 235 ? 7.652 5.938 -4.93 1 96.88 235 ALA A CA 1
ATOM 1794 C C . ALA A 1 235 ? 8.18 4.66 -5.578 1 96.88 235 ALA A C 1
ATOM 1796 O O . ALA A 1 235 ? 9.367 4.562 -5.891 1 96.88 235 ALA A O 1
ATOM 1797 N N . TYR A 1 236 ? 7.297 3.717 -5.734 1 96.25 236 TYR A N 1
ATOM 1798 C CA . TYR A 1 236 ? 7.656 2.414 -6.281 1 96.25 236 TYR A CA 1
ATOM 1799 C C . TYR A 1 236 ? 6.863 2.113 -7.547 1 96.25 236 TYR A C 1
ATOM 1801 O O . TYR A 1 236 ? 5.695 2.492 -7.66 1 96.25 236 TYR A O 1
ATOM 1809 N N . ARG A 1 237 ? 7.539 1.362 -8.391 1 93.44 237 ARG A N 1
ATOM 1810 C CA . ARG A 1 237 ? 6.82 0.84 -9.547 1 93.44 237 ARG A CA 1
ATOM 1811 C C . ARG A 1 237 ? 5.809 -0.22 -9.133 1 93.44 237 ARG A C 1
ATOM 1813 O O . ARG A 1 237 ? 6.18 -1.347 -8.797 1 93.44 237 ARG A O 1
ATOM 1820 N N . ALA A 1 238 ? 4.574 0.238 -9.25 1 92.56 238 ALA A N 1
ATOM 1821 C CA . ALA A 1 238 ? 3.529 -0.697 -8.844 1 92.56 238 ALA A CA 1
ATOM 1822 C C . ALA A 1 238 ? 3.512 -1.929 -9.742 1 92.56 238 ALA A C 1
ATOM 1824 O O . ALA A 1 238 ? 3.059 -3 -9.336 1 92.56 238 ALA A O 1
ATOM 1825 N N . SER A 1 239 ? 3.986 -1.812 -10.922 1 84.25 239 SER A N 1
ATOM 1826 C CA . SER A 1 239 ? 4.008 -2.9 -11.898 1 84.25 239 SER A CA 1
ATOM 1827 C C . SER A 1 239 ? 5.012 -3.975 -11.5 1 84.25 239 SER A C 1
ATOM 1829 O O . SER A 1 239 ? 4.953 -5.102 -11.992 1 84.25 239 SER A O 1
ATOM 1831 N N . ARG A 1 240 ? 5.887 -3.66 -10.523 1 82.62 240 ARG A N 1
ATOM 1832 C CA . ARG A 1 240 ? 6.961 -4.59 -10.195 1 82.62 240 ARG A CA 1
ATOM 1833 C C . ARG A 1 240 ? 7.082 -4.789 -8.688 1 82.62 240 ARG A C 1
ATOM 1835 O O . ARG A 1 240 ? 7.922 -5.562 -8.227 1 82.62 240 ARG A O 1
ATOM 1842 N N . TYR A 1 241 ? 6.289 -4.125 -8.031 1 86 241 TYR A N 1
ATOM 1843 C CA . TYR A 1 241 ? 6.562 -4.027 -6.605 1 86 241 TYR A CA 1
ATOM 1844 C C . TYR A 1 241 ? 5.27 -4.086 -5.797 1 86 241 TYR A C 1
ATOM 1846 O O . TYR A 1 241 ? 4.27 -3.473 -6.172 1 86 241 TYR A O 1
ATOM 1854 N N . SER A 1 242 ? 5.266 -4.812 -4.668 1 90.69 242 SER A N 1
ATOM 1855 C CA . SER A 1 242 ? 4.188 -4.816 -3.686 1 90.69 242 SER A CA 1
ATOM 1856 C C . SER A 1 242 ? 4.734 -4.902 -2.264 1 90.69 242 SER A C 1
ATOM 1858 O O . SER A 1 242 ? 5.898 -5.254 -2.061 1 90.69 242 SER A O 1
ATOM 1860 N N . PHE A 1 243 ? 3.902 -4.469 -1.334 1 90.5 243 PHE A N 1
ATOM 1861 C CA . PHE A 1 243 ? 4.18 -4.691 0.08 1 90.5 243 PHE A CA 1
ATOM 1862 C C . PHE A 1 243 ? 3.441 -5.926 0.587 1 90.5 243 PHE A C 1
ATOM 1864 O O . PHE A 1 243 ? 2.221 -6.023 0.452 1 90.5 243 PHE A O 1
ATOM 1871 N N . ASP A 1 244 ? 4.223 -6.809 1.235 1 87.19 244 ASP A N 1
ATOM 1872 C CA . ASP A 1 244 ? 3.613 -8.039 1.723 1 87.19 244 ASP A CA 1
ATOM 1873 C C . ASP A 1 244 ? 3.705 -8.133 3.244 1 87.19 244 ASP A C 1
ATOM 1875 O O . ASP A 1 244 ? 4.703 -7.719 3.838 1 87.19 244 ASP A O 1
ATOM 1879 N N . SER A 1 245 ? 2.617 -8.688 3.826 1 84.19 245 SER A N 1
ATOM 1880 C CA . SER A 1 245 ? 2.615 -8.906 5.27 1 84.19 245 SER A CA 1
ATOM 1881 C C . SER A 1 245 ? 1.838 -10.164 5.641 1 84.19 245 SER A C 1
ATOM 1883 O O . SER A 1 245 ? 0.933 -10.578 4.914 1 84.19 245 SER A O 1
ATOM 1885 N N . THR A 1 246 ? 2.328 -10.773 6.652 1 75.44 246 THR A N 1
ATOM 1886 C CA . THR A 1 246 ? 1.54 -11.781 7.355 1 75.44 246 THR A CA 1
ATOM 1887 C C . THR A 1 246 ? 0.893 -11.188 8.602 1 75.44 246 THR A C 1
ATOM 1889 O O . THR A 1 246 ? 1.578 -10.602 9.445 1 75.44 246 THR A O 1
ATOM 1892 N N . LEU A 1 247 ? -0.417 -11.32 8.594 1 75.81 247 LEU A N 1
ATOM 1893 C CA . LEU A 1 247 ? -1.173 -10.719 9.688 1 75.81 247 LEU A CA 1
ATOM 1894 C C . LEU A 1 247 ? -1.702 -11.789 10.633 1 75.81 247 LEU A C 1
ATOM 1896 O O . LEU A 1 247 ? -1.991 -12.914 10.203 1 75.81 247 LEU A O 1
ATOM 1900 N N . PHE A 1 248 ? -1.794 -11.414 11.883 1 71.56 248 PHE A N 1
ATOM 1901 C CA . PHE A 1 248 ? -2.281 -12.312 12.922 1 71.56 248 PHE A CA 1
ATOM 1902 C C . PHE A 1 248 ? -3.355 -11.641 13.766 1 71.56 248 PHE A C 1
ATOM 1904 O O . PHE A 1 248 ? -3.355 -10.414 13.914 1 71.56 248 PHE A O 1
ATOM 1911 N N . THR A 1 249 ? -4.375 -12.453 14.133 1 68.19 249 THR A N 1
ATOM 1912 C CA . THR A 1 249 ? -5.344 -11.922 15.086 1 68.19 249 THR A CA 1
ATOM 1913 C C . THR A 1 249 ? -4.695 -11.672 16.438 1 68.19 249 THR A C 1
ATOM 1915 O O . THR A 1 249 ? -3.826 -12.438 16.859 1 68.19 249 THR A O 1
ATOM 1918 N N . ARG A 1 250 ? -5.09 -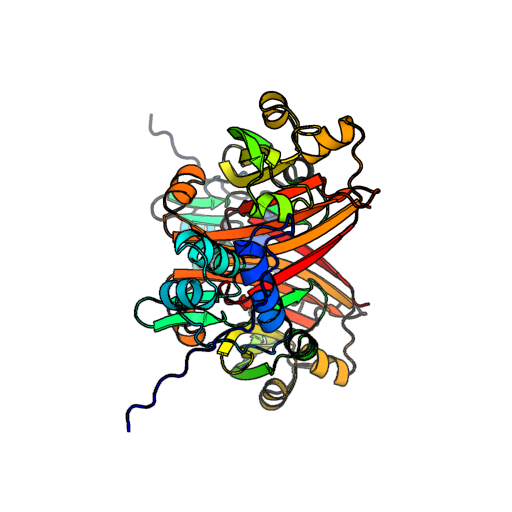10.531 17.047 1 56.88 250 ARG A N 1
ATOM 1919 C CA . ARG A 1 250 ? -4.617 -10.281 18.391 1 56.88 250 ARG A CA 1
ATOM 1920 C C . ARG A 1 250 ? -5.348 -11.164 19.406 1 56.88 250 ARG A C 1
ATOM 1922 O O . ARG A 1 250 ? -6.512 -11.516 19.203 1 56.88 250 ARG A O 1
ATOM 1929 N N . MET B 1 1 ? -32.719 33.125 -2.795 1 26.88 1 MET B N 1
ATOM 1930 C CA . MET B 1 1 ? -31.797 33.812 -1.905 1 26.88 1 MET B CA 1
ATOM 1931 C C . MET B 1 1 ? -30.406 33.219 -1.984 1 26.88 1 MET B C 1
ATOM 1933 O O . MET B 1 1 ? -30.266 32 -2.139 1 26.88 1 MET B O 1
ATOM 1937 N N . ALA B 1 2 ? -29.406 34 -2.334 1 33.5 2 ALA B N 1
ATOM 1938 C CA . ALA B 1 2 ? -28.016 33.656 -2.646 1 33.5 2 ALA B CA 1
ATOM 1939 C C . ALA B 1 2 ? -27.438 32.688 -1.601 1 33.5 2 ALA B C 1
ATOM 1941 O O . ALA B 1 2 ? -27.406 33.031 -0.41 1 33.5 2 ALA B O 1
ATOM 1942 N N . ALA B 1 3 ? -27.703 31.516 -1.599 1 38.31 3 ALA B N 1
ATOM 1943 C CA . ALA B 1 3 ? -27.156 30.547 -0.649 1 38.31 3 ALA B CA 1
ATOM 1944 C C . ALA B 1 3 ? -25.719 30.875 -0.272 1 38.31 3 ALA B C 1
ATOM 1946 O O . ALA B 1 3 ? -24.828 30.828 -1.114 1 38.31 3 ALA B O 1
ATOM 1947 N N . ARG B 1 4 ? -25.375 31.984 0.343 1 39.69 4 ARG B N 1
ATOM 1948 C CA . ARG B 1 4 ? -24.172 32.656 0.84 1 39.69 4 ARG B CA 1
ATOM 1949 C C . ARG B 1 4 ? -23.156 31.625 1.312 1 39.69 4 ARG B C 1
ATOM 1951 O O . ARG B 1 4 ? -23.344 30.953 2.332 1 39.69 4 ARG B O 1
ATOM 1958 N N . THR B 1 5 ? -22.609 30.656 0.493 1 50.31 5 THR B N 1
ATOM 1959 C CA . THR B 1 5 ? -21.75 29.484 0.598 1 50.31 5 THR B CA 1
ATOM 1960 C C . THR B 1 5 ? -20.656 29.703 1.637 1 50.31 5 THR B C 1
ATOM 1962 O O . THR B 1 5 ? -19.734 30.516 1.427 1 50.31 5 THR B O 1
ATOM 1965 N N . ASP B 1 6 ? -20.984 29.688 2.879 1 71.25 6 ASP B N 1
ATOM 1966 C CA . ASP B 1 6 ? -20.359 30.094 4.137 1 71.25 6 ASP B CA 1
ATOM 1967 C C . ASP B 1 6 ? -18.969 29.453 4.297 1 71.25 6 ASP B C 1
ATOM 1969 O O . ASP B 1 6 ? -18.812 28.25 4.098 1 71.25 6 ASP B O 1
ATOM 1973 N N . VAL B 1 7 ? -17.906 30.234 4.137 1 82.94 7 VAL B N 1
ATOM 1974 C CA . VAL B 1 7 ? -16.516 29.844 4.34 1 82.94 7 VAL B CA 1
ATOM 1975 C C . VAL B 1 7 ? -16.188 29.844 5.832 1 82.94 7 VAL B C 1
ATOM 1977 O O . VAL B 1 7 ? -16.656 30.719 6.574 1 82.94 7 VAL B O 1
ATOM 1980 N N . TYR B 1 8 ? -15.664 28.781 6.266 1 89.88 8 TYR B N 1
ATOM 1981 C CA . TYR B 1 8 ? -15.227 28.672 7.652 1 89.88 8 TYR B CA 1
ATOM 1982 C C . TYR B 1 8 ? -14 29.547 7.902 1 89.88 8 TYR B C 1
ATOM 1984 O O . TYR B 1 8 ? -13.031 29.516 7.133 1 89.88 8 TYR B O 1
ATOM 1992 N N . VAL B 1 9 ? -14.156 30.375 8.922 1 90.69 9 VAL B N 1
ATOM 1993 C CA . VAL B 1 9 ? -13.047 31.234 9.344 1 90.69 9 VAL B CA 1
ATOM 1994 C C . VAL B 1 9 ? -12.43 30.672 10.625 1 90.69 9 VAL B C 1
ATOM 1996 O O . VAL B 1 9 ? -13.023 30.75 11.703 1 90.69 9 VAL B O 1
ATOM 1999 N N . PRO B 1 10 ? -11.219 30.078 10.492 1 86.88 10 PRO B N 1
ATOM 2000 C CA . PRO B 1 10 ? -10.594 29.484 11.672 1 86.88 10 PRO B CA 1
ATOM 2001 C C . PRO B 1 10 ? -10.195 30.5 12.727 1 86.88 10 PRO B C 1
ATOM 2003 O O . PRO B 1 10 ? -9.688 31.578 12.383 1 86.88 10 PRO B O 1
ATOM 2006 N N . LYS B 1 11 ? -10.5 30.172 13.938 1 87.81 11 LYS B N 1
ATOM 2007 C CA . LYS B 1 11 ? -10.055 31.016 15.039 1 87.81 11 LYS B CA 1
ATOM 2008 C C . LYS B 1 11 ? -8.602 30.719 15.406 1 87.81 11 LYS B C 1
ATOM 2010 O O . LYS B 1 11 ? -8.297 29.703 16.016 1 87.81 11 LYS B O 1
ATOM 2015 N N . VAL B 1 12 ? -7.75 31.562 14.969 1 89.56 12 VAL B N 1
ATOM 2016 C CA . VAL B 1 12 ? -6.316 31.406 15.188 1 89.56 12 VAL B CA 1
ATOM 2017 C C . VAL B 1 12 ? -5.766 32.625 15.922 1 89.56 12 VAL B C 1
ATOM 2019 O O . VAL B 1 12 ? -6.086 33.75 15.57 1 89.56 12 VAL B O 1
ATOM 2022 N N . SER B 1 13 ? -5.082 32.344 17.047 1 89.25 13 SER B N 1
ATOM 2023 C CA . SER B 1 13 ? -4.355 33.406 17.75 1 89.25 13 SER B CA 1
ATOM 2024 C C . SER B 1 13 ? -2.859 33.312 17.484 1 89.25 13 SER B C 1
ATOM 2026 O O . SER B 1 13 ? -2.236 32.281 17.688 1 89.25 13 SER B O 1
ATOM 2028 N N . LEU B 1 14 ? -2.293 34.469 17.047 1 90 14 LEU B N 1
ATOM 2029 C CA . LEU B 1 14 ? -0.883 34.469 16.672 1 90 14 LEU B CA 1
ATOM 2030 C C . LEU B 1 14 ? -0.024 35.062 17.781 1 90 14 LEU B C 1
ATOM 2032 O O . LEU B 1 14 ? -0.412 36.031 18.438 1 90 14 LEU B O 1
ATOM 2036 N N . ASP B 1 15 ? 1.003 34.344 18.141 1 84.94 15 ASP B N 1
ATOM 2037 C CA . ASP B 1 15 ? 2.033 34.812 19.047 1 84.94 15 ASP B CA 1
ATOM 2038 C C . ASP B 1 15 ? 3.307 35.188 18.297 1 84.94 15 ASP B C 1
ATOM 2040 O O . ASP B 1 15 ? 4.137 34.312 18 1 84.94 15 ASP B O 1
ATOM 2044 N N . ARG B 1 16 ? 3.527 36.438 18.062 1 85.19 16 ARG B N 1
ATOM 2045 C CA . ARG B 1 16 ? 4.629 36.906 17.234 1 85.19 16 ARG B CA 1
ATOM 2046 C C . ARG B 1 16 ? 5.945 36.875 18 1 85.19 16 ARG B C 1
ATOM 2048 O O . ARG B 1 16 ? 7.016 37.031 17.406 1 85.19 16 ARG B O 1
ATOM 2055 N N . SER B 1 17 ? 5.816 36.656 19.297 1 80.94 17 SER B N 1
ATOM 2056 C CA . SER B 1 17 ? 7.012 36.562 20.125 1 80.94 17 SER B CA 1
ATOM 2057 C C . SER B 1 17 ? 7.531 35.156 20.188 1 80.94 17 SER B C 1
ATOM 2059 O O . SER B 1 17 ? 8.617 34.906 20.719 1 80.94 17 SER B O 1
ATOM 2061 N N . SER B 1 18 ? 6.703 34.281 19.641 1 72.44 18 SER B N 1
ATOM 2062 C CA . SER B 1 18 ? 7.062 32.875 19.625 1 72.44 18 SER B CA 1
ATOM 2063 C C . SER B 1 18 ? 8.047 32.562 18.516 1 72.44 18 SER B C 1
ATOM 2065 O O . SER B 1 18 ? 7.992 33.188 17.438 1 72.44 18 SER B O 1
ATOM 2067 N N . PRO B 1 19 ? 8.984 31.719 18.766 1 70.38 19 PRO B N 1
ATOM 2068 C CA . PRO B 1 19 ? 9.891 31.312 17.703 1 70.38 19 PRO B CA 1
ATOM 2069 C C . PRO B 1 19 ? 9.203 30.438 16.641 1 70.38 19 PRO B C 1
ATOM 2071 O O . PRO B 1 19 ? 9.773 30.188 15.586 1 70.38 19 PRO B O 1
ATOM 2074 N N . VAL B 1 20 ? 7.996 30.156 16.859 1 68.25 20 VAL B N 1
ATOM 2075 C CA . VAL B 1 20 ? 7.246 29.359 15.891 1 68.25 20 VAL B CA 1
ATOM 2076 C C . VAL B 1 20 ? 6.801 30.234 14.727 1 68.25 20 VAL B C 1
ATOM 2078 O O . VAL B 1 20 ? 6.164 31.281 14.93 1 68.25 20 VAL B O 1
ATOM 2081 N N . PRO B 1 21 ? 7.137 29.922 13.602 1 77.62 21 PRO B N 1
ATOM 2082 C CA . PRO B 1 21 ? 6.734 30.734 12.453 1 77.62 21 PRO B CA 1
ATOM 2083 C C . PRO B 1 21 ? 5.223 30.953 12.383 1 77.62 21 PRO B C 1
ATOM 2085 O O . PRO B 1 21 ? 4.453 30.062 12.742 1 77.62 21 PRO B O 1
ATOM 2088 N N . LEU B 1 22 ? 4.895 32.062 11.883 1 87.88 22 LEU B N 1
ATOM 2089 C CA . LEU B 1 22 ? 3.496 32.469 11.836 1 87.88 22 LEU B CA 1
ATOM 2090 C C . LEU B 1 22 ? 2.67 31.516 10.992 1 87.88 22 LEU B C 1
ATOM 2092 O O . LEU B 1 22 ? 1.533 31.203 11.344 1 87.88 22 LEU B O 1
ATOM 2096 N N . TYR B 1 23 ? 3.234 31.078 9.859 1 89.19 23 TYR B N 1
ATOM 2097 C CA . TYR B 1 23 ? 2.469 30.172 9.016 1 89.19 23 TYR B CA 1
ATOM 2098 C C . TYR B 1 23 ? 2.137 28.891 9.758 1 89.19 23 TYR B C 1
ATOM 2100 O O . TYR B 1 23 ? 1.067 28.297 9.555 1 89.19 23 TYR B O 1
ATOM 2108 N N . PHE B 1 24 ? 2.996 28.406 10.586 1 79.75 24 PHE B N 1
ATOM 2109 C CA . PHE B 1 24 ? 2.775 27.203 11.375 1 79.75 24 PHE B CA 1
ATOM 2110 C C . PHE B 1 24 ? 1.73 27.438 12.453 1 79.75 24 PHE B C 1
ATOM 2112 O O . PHE B 1 24 ? 0.876 26.594 12.703 1 79.75 24 PHE B O 1
ATOM 2119 N N . GLN B 1 25 ? 1.779 28.625 13.023 1 84.5 25 GLN B N 1
ATOM 2120 C CA . GLN B 1 25 ? 0.789 29 14.023 1 84.5 25 GLN B CA 1
ATOM 2121 C C . GLN B 1 25 ? -0.615 29.031 13.43 1 84.5 25 GLN B C 1
ATOM 2123 O O . GLN B 1 25 ? -1.599 28.766 14.125 1 84.5 25 GLN B O 1
ATOM 2128 N N . ILE B 1 26 ? -0.672 29.328 12.195 1 91.25 26 ILE B N 1
ATOM 2129 C CA . ILE B 1 26 ? -1.951 29.391 11.5 1 91.25 26 ILE B CA 1
ATOM 2130 C C . ILE B 1 26 ? -2.422 27.969 11.156 1 91.25 26 ILE B C 1
ATOM 2132 O O . ILE B 1 26 ? -3.57 27.609 11.422 1 91.25 26 ILE B O 1
ATOM 2136 N N . SER B 1 27 ? -1.541 27.172 10.602 1 88.38 27 SER B N 1
ATOM 2137 C CA . SER B 1 27 ? -1.925 25.875 10.055 1 88.38 27 SER B CA 1
ATOM 2138 C C . SER B 1 27 ? -2.213 24.875 11.164 1 88.38 27 SER B C 1
ATOM 2140 O O . SER B 1 27 ? -3.098 24.031 11.023 1 88.38 27 SER B O 1
ATOM 2142 N N . GLU B 1 28 ? -1.545 24.969 12.234 1 80.19 28 GLU B N 1
ATOM 2143 C CA . GLU B 1 28 ? -1.603 23.953 13.281 1 80.19 28 GLU B CA 1
ATOM 2144 C C . GLU B 1 28 ? -2.996 23.859 13.898 1 80.19 28 GLU B C 1
ATOM 2146 O O . GLU B 1 28 ? -3.572 22.781 14 1 80.19 28 GLU B O 1
ATOM 2151 N N . PRO B 1 29 ? -3.533 25.016 14.336 1 84.81 29 PRO B N 1
ATOM 2152 C CA . PRO B 1 29 ? -4.883 24.906 14.891 1 84.81 29 PRO B CA 1
ATOM 2153 C C . PRO B 1 29 ? -5.902 24.406 13.875 1 84.81 29 PRO B C 1
ATOM 2155 O O . PRO B 1 29 ? -6.836 23.688 14.242 1 84.81 29 PRO B O 1
ATOM 2158 N N . ILE B 1 30 ? -5.762 24.719 12.648 1 87.38 30 ILE B N 1
ATOM 2159 C CA . ILE B 1 30 ? -6.676 24.266 11.609 1 87.38 30 ILE B CA 1
ATOM 2160 C C . ILE B 1 30 ? -6.527 22.75 11.422 1 87.38 30 ILE B C 1
ATOM 2162 O O . ILE B 1 30 ? -7.523 22.031 11.328 1 87.38 30 ILE B O 1
ATOM 2166 N N . SER B 1 31 ? -5.289 22.344 11.359 1 80.94 31 SER B N 1
ATOM 2167 C CA . SER B 1 31 ? -4.996 20.922 11.273 1 80.94 31 SER B CA 1
ATOM 2168 C C . SER B 1 31 ? -5.668 20.141 12.398 1 80.94 31 SER B C 1
ATOM 2170 O O . SER B 1 31 ? -6.297 19.109 12.164 1 80.94 31 SER B O 1
ATOM 2172 N N . LYS B 1 32 ? -5.539 20.688 13.57 1 72.69 32 LYS B N 1
ATOM 2173 C CA . LYS B 1 32 ? -6.125 20.031 14.734 1 72.69 32 LYS B CA 1
ATOM 2174 C C . LYS B 1 32 ? -7.641 19.938 14.609 1 72.69 32 LYS B C 1
ATOM 2176 O O . LYS B 1 32 ? -8.234 18.906 14.891 1 72.69 32 LYS B O 1
ATOM 2181 N N . LEU B 1 33 ? -8.25 21.016 14.172 1 81.06 33 LEU B N 1
ATOM 2182 C CA . LEU B 1 33 ? -9.695 21.031 1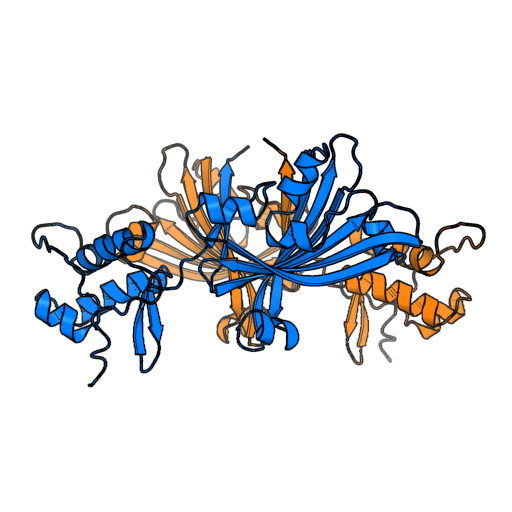3.992 1 81.06 33 LEU B CA 1
ATOM 2183 C C . LEU B 1 33 ? -10.141 20 12.969 1 81.06 33 LEU B C 1
ATOM 2185 O O . LEU B 1 33 ? -11.18 19.359 13.133 1 81.06 33 LEU B O 1
ATOM 2189 N N . ILE B 1 34 ? -9.367 19.859 11.945 1 78.31 34 ILE B N 1
ATOM 2190 C CA . ILE B 1 34 ? -9.703 18.906 10.891 1 78.31 34 ILE B CA 1
ATOM 2191 C C . ILE B 1 34 ? -9.523 17.484 11.406 1 78.31 34 ILE B C 1
ATOM 2193 O O . ILE B 1 34 ? -10.414 16.641 11.25 1 78.31 34 ILE B O 1
ATOM 2197 N N . LEU B 1 35 ? -8.438 17.281 12.086 1 63.69 35 LEU B N 1
ATOM 2198 C CA . LEU B 1 35 ? -8.07 15.945 12.539 1 63.69 35 LEU B CA 1
ATOM 2199 C C . LEU B 1 35 ? -8.984 15.484 13.672 1 63.69 35 LEU B C 1
ATOM 2201 O O . LEU B 1 35 ? -9.289 14.297 13.789 1 63.69 35 LEU B O 1
ATOM 2205 N N . ASP B 1 36 ? -9.453 16.484 14.43 1 62.28 36 ASP B N 1
ATOM 2206 C CA . ASP B 1 36 ? -10.328 16.109 15.539 1 62.28 36 ASP B CA 1
ATOM 2207 C C . ASP B 1 36 ? -11.797 16.094 15.102 1 62.28 36 ASP B C 1
ATOM 2209 O O . ASP B 1 36 ? -12.688 15.859 15.922 1 62.28 36 ASP B O 1
ATOM 2213 N N . GLY B 1 37 ? -11.992 16.359 13.867 1 69.5 37 GLY B N 1
ATOM 2214 C CA . GLY B 1 37 ? -13.328 16.234 13.289 1 69.5 37 GLY B CA 1
ATOM 2215 C C . GLY B 1 37 ? -14.18 17.469 13.492 1 69.5 37 GLY B C 1
ATOM 2216 O O . GLY B 1 37 ? -15.344 17.5 13.078 1 69.5 37 GLY B O 1
ATOM 2217 N N . ALA B 1 38 ? -13.672 18.484 14.117 1 74.44 38 ALA B N 1
ATOM 2218 C CA . ALA B 1 38 ? -14.43 19.703 14.367 1 74.44 38 ALA B CA 1
ATOM 2219 C C . ALA B 1 38 ? -14.688 20.469 13.07 1 74.44 38 ALA B C 1
ATOM 2221 O O . ALA B 1 38 ? -15.68 21.172 12.953 1 74.44 38 ALA B O 1
ATOM 2222 N N . LEU B 1 39 ? -13.766 20.297 12.195 1 79.75 39 LEU B N 1
ATOM 2223 C CA . LEU B 1 39 ? -13.945 20.859 10.859 1 79.75 39 LEU B CA 1
ATOM 2224 C C . LEU B 1 39 ? -14.188 19.75 9.836 1 79.75 39 LEU B C 1
ATOM 2226 O O . LEU B 1 39 ? -13.281 18.984 9.523 1 79.75 39 LEU B O 1
ATOM 2230 N N . GLU B 1 40 ? -15.336 19.703 9.352 1 75.62 40 GLU B N 1
ATOM 2231 C CA . GLU B 1 40 ? -15.789 18.594 8.523 1 75.62 40 GLU B CA 1
ATOM 2232 C C . GLU B 1 40 ? -15.203 18.688 7.113 1 75.62 40 GLU B C 1
ATOM 2234 O O . GLU B 1 40 ? -14.977 19.781 6.594 1 75.62 40 GLU B O 1
ATOM 2239 N N . PRO B 1 41 ? -14.945 17.453 6.57 1 73.69 41 PRO B N 1
ATOM 2240 C CA . PRO B 1 41 ? -14.562 17.453 5.156 1 73.69 41 PRO B CA 1
ATOM 2241 C C . PRO B 1 41 ? -15.539 18.25 4.281 1 73.69 41 PRO B C 1
ATOM 2243 O O . PRO B 1 41 ? -16.75 18.203 4.512 1 73.69 41 PRO B O 1
ATOM 2246 N N . GLY B 1 42 ? -14.914 19 3.385 1 74.44 42 GLY B N 1
ATOM 2247 C CA . GLY B 1 42 ? -15.742 19.781 2.486 1 74.44 42 GLY B CA 1
ATOM 2248 C C . GLY B 1 42 ? -15.953 21.203 2.969 1 74.44 42 GLY B C 1
ATOM 2249 O O . GLY B 1 42 ? -16.375 22.078 2.197 1 74.44 42 GLY B O 1
ATOM 2250 N N . THR B 1 43 ? -15.727 21.391 4.238 1 81.62 43 THR B N 1
ATOM 2251 C CA . THR B 1 43 ? -15.852 22.75 4.754 1 81.62 43 THR B CA 1
ATOM 2252 C C . THR B 1 43 ? -14.922 23.703 4 1 81.62 43 THR B C 1
ATOM 2254 O O . THR B 1 43 ? -13.727 23.453 3.887 1 81.62 43 THR B O 1
ATOM 2257 N N . ARG B 1 44 ? -15.57 24.719 3.449 1 86.88 44 ARG B N 1
ATOM 2258 C CA . ARG B 1 44 ? -14.766 25.719 2.752 1 86.88 44 ARG B CA 1
ATOM 2259 C C . ARG B 1 44 ? -14.086 26.656 3.74 1 86.88 44 ARG B C 1
ATOM 2261 O O . ARG B 1 44 ? -14.719 27.141 4.68 1 86.88 44 ARG B O 1
ATOM 2268 N N . LEU B 1 45 ? -12.789 26.797 3.533 1 90.12 45 LEU B N 1
ATOM 2269 C CA . LEU B 1 45 ? -12.016 27.719 4.363 1 90.12 45 LEU B CA 1
ATOM 2270 C C . LEU B 1 45 ? -11.898 29.078 3.701 1 90.12 45 LEU B C 1
ATOM 2272 O O . LEU B 1 45 ? -11.969 29.188 2.475 1 90.12 45 LEU B O 1
ATOM 2276 N N . GLU B 1 46 ? -11.758 30.016 4.57 1 89.75 46 GLU B N 1
ATOM 2277 C CA . GLU B 1 46 ? -11.445 31.344 4.035 1 89.75 46 GLU B CA 1
ATOM 2278 C C . GLU B 1 46 ? -10.227 31.297 3.119 1 89.75 46 GLU B C 1
ATOM 2280 O O . GLU B 1 46 ? -9.359 30.438 3.281 1 89.75 46 GLU B O 1
ATOM 2285 N N . ASP B 1 47 ? -10.227 32.219 2.191 1 87.5 47 ASP B N 1
ATOM 2286 C CA . ASP B 1 47 ? -9.133 32.219 1.225 1 87.5 47 ASP B CA 1
ATOM 2287 C C . ASP B 1 47 ? -7.891 32.875 1.801 1 87.5 47 ASP B C 1
ATOM 2289 O O . ASP B 1 47 ? -7.934 33.438 2.895 1 87.5 47 ASP B O 1
ATOM 2293 N N . GLU B 1 48 ? -6.824 32.719 1.094 1 90.81 48 GLU B N 1
ATOM 2294 C CA . GLU B 1 48 ? -5.52 33.219 1.521 1 90.81 48 GLU B CA 1
ATOM 2295 C C . GLU B 1 48 ? -5.559 34.719 1.794 1 90.81 48 GLU B C 1
ATOM 2297 O O . GLU B 1 48 ? -4.973 35.188 2.77 1 90.81 48 GLU B O 1
ATOM 2302 N N . LEU B 1 49 ? -6.266 35.469 0.851 1 91 49 LEU B N 1
ATOM 2303 C CA . LEU B 1 49 ? -6.324 36.906 0.966 1 91 49 LEU B CA 1
ATOM 2304 C C . LEU B 1 49 ? -7.07 37.312 2.23 1 91 49 LEU B C 1
ATOM 2306 O O . LEU B 1 49 ? -6.59 38.188 2.988 1 91 49 LEU B O 1
ATOM 2310 N N . SER B 1 50 ? -8.234 36.781 2.42 1 92.88 50 SER B N 1
ATOM 2311 C CA . SER B 1 50 ? -9.047 37.062 3.6 1 92.88 50 SER B CA 1
ATOM 2312 C C . SER B 1 50 ? -8.312 36.688 4.879 1 92.88 50 SER B C 1
ATOM 2314 O O . SER B 1 50 ? -8.328 37.438 5.859 1 92.88 50 SER B O 1
ATOM 2316 N N . MET B 1 51 ? -7.645 35.594 4.898 1 93.56 51 MET B N 1
ATOM 2317 C CA . MET B 1 51 ? -6.902 35.094 6.059 1 93.56 51 MET B CA 1
ATOM 2318 C C . MET B 1 51 ? -5.746 36.031 6.391 1 93.56 51 MET B C 1
ATOM 2320 O O . MET B 1 51 ? -5.539 36.375 7.555 1 93.56 51 MET B O 1
ATOM 2324 N N . ALA B 1 52 ? -5.059 36.438 5.387 1 94.69 52 ALA B N 1
ATOM 2325 C CA . ALA B 1 52 ? -3.938 37.344 5.562 1 94.69 52 ALA B CA 1
ATOM 2326 C C . ALA B 1 52 ? -4.395 38.656 6.188 1 94.69 52 ALA B C 1
ATOM 2328 O O . ALA B 1 52 ? -3.766 39.156 7.121 1 94.69 52 ALA B O 1
ATOM 2329 N N . LYS B 1 53 ? -5.461 39.219 5.625 1 94.06 53 LYS B N 1
ATOM 2330 C CA . LYS B 1 53 ? -6.004 40.469 6.121 1 94.06 53 LYS B CA 1
ATOM 2331 C C . LYS B 1 53 ? -6.469 40.312 7.57 1 94.06 53 LYS B C 1
ATOM 2333 O O . LYS B 1 53 ? -6.121 41.156 8.422 1 94.06 53 LYS B O 1
ATOM 2338 N N . ARG B 1 54 ? -7.16 39.312 7.848 1 93.19 54 ARG B N 1
ATOM 2339 C CA . ARG B 1 54 ? -7.762 39.094 9.156 1 93.19 54 ARG B CA 1
ATOM 2340 C C . ARG B 1 54 ? -6.691 38.875 10.227 1 93.19 54 ARG B C 1
ATOM 2342 O O . ARG B 1 54 ? -6.812 39.406 11.336 1 93.19 54 ARG B O 1
ATOM 2349 N N . LEU B 1 55 ? -5.684 38.156 9.883 1 94.19 55 LEU B N 1
ATOM 2350 C CA . LEU B 1 55 ? -4.664 37.781 10.852 1 94.19 55 LEU B CA 1
ATOM 2351 C C . LEU B 1 55 ? -3.473 38.75 10.789 1 94.19 55 LEU B C 1
ATOM 2353 O O . LEU B 1 55 ? -2.496 38.562 11.523 1 94.19 55 LEU B O 1
ATOM 2357 N N . ALA B 1 56 ? -3.531 39.688 9.906 1 94.12 56 ALA B N 1
ATOM 2358 C CA . ALA B 1 56 ? -2.473 40.688 9.734 1 94.12 56 ALA B CA 1
ATOM 2359 C C . ALA B 1 56 ? -1.129 40 9.477 1 94.12 56 ALA B C 1
ATOM 2361 O O . ALA B 1 56 ? -0.134 40.312 10.133 1 94.12 56 ALA B O 1
ATOM 2362 N N . VAL B 1 57 ? -1.125 39.156 8.562 1 94.62 57 VAL B N 1
ATOM 2363 C CA . VAL B 1 57 ? 0.096 38.531 8.086 1 94.62 57 VAL B CA 1
ATOM 2364 C C . VAL B 1 57 ? 0.231 38.75 6.578 1 94.62 57 VAL B C 1
ATOM 2366 O O . VAL B 1 57 ? -0.715 39.188 5.918 1 94.62 57 VAL B O 1
ATOM 2369 N N . SER B 1 58 ? 1.525 38.469 6.09 1 92.62 58 SER B N 1
ATOM 2370 C CA . SER B 1 58 ? 1.725 38.594 4.652 1 92.62 58 SER B CA 1
ATOM 2371 C C . SER B 1 58 ? 0.977 37.531 3.891 1 92.62 58 SER B C 1
ATOM 2373 O O . SER B 1 58 ? 0.684 36.469 4.445 1 92.62 58 SER B O 1
ATOM 2375 N N . ARG B 1 59 ? 0.546 37.875 2.627 1 90.5 59 ARG B N 1
ATOM 2376 C CA . ARG B 1 59 ? -0.116 36.875 1.789 1 90.5 59 ARG B CA 1
ATOM 2377 C C . ARG B 1 59 ? 0.746 35.625 1.633 1 90.5 59 ARG B C 1
ATOM 2379 O O . ARG B 1 59 ? 0.246 34.5 1.725 1 90.5 59 ARG B O 1
ATOM 2386 N N . PRO B 1 60 ? 2.074 35.75 1.504 1 88.38 60 PRO B N 1
ATOM 2387 C CA . PRO B 1 60 ? 2.918 34.562 1.434 1 88.38 60 PRO B CA 1
ATOM 2388 C C . PRO B 1 60 ? 2.855 33.719 2.705 1 88.38 60 PRO B C 1
ATOM 2390 O O . PRO B 1 60 ? 2.891 32.5 2.637 1 88.38 60 PRO B O 1
ATOM 2393 N N . THR B 1 61 ? 2.715 34.344 3.773 1 89.5 61 THR B N 1
ATOM 2394 C CA . THR B 1 61 ? 2.602 33.656 5.039 1 89.5 61 THR B CA 1
ATOM 2395 C C . THR B 1 61 ? 1.3 32.844 5.098 1 89.5 61 THR B C 1
ATOM 2397 O O . THR B 1 61 ? 1.304 31.672 5.449 1 89.5 61 THR B O 1
ATOM 2400 N N . ALA B 1 62 ? 0.19 33.5 4.754 1 92.75 62 ALA B N 1
ATOM 2401 C CA . ALA B 1 62 ? -1.098 32.812 4.707 1 92.75 62 ALA B CA 1
ATOM 2402 C C . ALA B 1 62 ? -1.076 31.672 3.688 1 92.75 62 ALA B C 1
ATOM 2404 O O . ALA B 1 62 ? -1.587 30.578 3.955 1 92.75 62 ALA B O 1
ATOM 2405 N N . ARG B 1 63 ? -0.507 31.859 2.607 1 88.12 63 ARG B N 1
ATOM 2406 C CA . ARG B 1 63 ? -0.383 30.844 1.569 1 88.12 63 ARG B CA 1
ATOM 2407 C C . ARG B 1 63 ? 0.401 29.641 2.076 1 88.12 63 ARG B C 1
ATOM 2409 O O . ARG B 1 63 ? 0.004 28.5 1.85 1 88.12 63 ARG B O 1
ATOM 2416 N N . LYS B 1 64 ? 1.467 29.938 2.721 1 84.62 64 LYS B N 1
ATOM 2417 C CA . LYS B 1 64 ? 2.291 28.875 3.273 1 84.62 64 LYS B CA 1
ATOM 2418 C C . LYS B 1 64 ? 1.511 28.047 4.289 1 84.62 64 LYS B C 1
ATOM 2420 O O . LYS B 1 64 ? 1.638 26.828 4.332 1 84.62 64 LYS B O 1
ATOM 2425 N N . ALA B 1 65 ? 0.737 28.719 5.082 1 88.38 65 ALA B N 1
ATOM 2426 C CA . ALA B 1 65 ? -0.079 28.031 6.078 1 88.38 65 ALA B CA 1
ATOM 2427 C C . ALA B 1 65 ? -1.055 27.062 5.414 1 88.38 65 ALA B C 1
ATOM 2429 O O . ALA B 1 65 ? -1.149 25.906 5.809 1 88.38 65 ALA B O 1
ATOM 2430 N N . LEU B 1 66 ? -1.722 27.547 4.371 1 87.56 66 LEU B N 1
ATOM 2431 C CA . LEU B 1 66 ? -2.703 26.719 3.68 1 87.56 66 LEU B CA 1
ATOM 2432 C C . LEU B 1 66 ? -2.014 25.625 2.863 1 87.56 66 LEU B C 1
ATOM 2434 O O . LEU B 1 66 ? -2.514 24.5 2.771 1 87.56 66 LEU B O 1
ATOM 2438 N N . GLN B 1 67 ? -0.867 25.953 2.383 1 80.38 67 GLN B N 1
ATOM 2439 C CA . GLN B 1 67 ? -0.113 24.969 1.614 1 80.38 67 GLN B CA 1
ATOM 2440 C C . GLN B 1 67 ? 0.34 23.797 2.498 1 80.38 67 GLN B C 1
ATOM 2442 O O . GLN B 1 67 ? 0.331 22.641 2.068 1 80.38 67 GLN B O 1
ATOM 2447 N N . ARG B 1 68 ? 0.689 24.172 3.648 1 76.19 68 ARG B N 1
ATOM 2448 C CA . ARG B 1 68 ? 1.051 23.125 4.605 1 76.19 68 ARG B CA 1
ATOM 2449 C C . ARG B 1 68 ? -0.1 22.156 4.812 1 76.19 68 ARG B C 1
ATOM 2451 O O . ARG B 1 68 ? 0.113 20.938 4.871 1 76.19 68 ARG B O 1
ATOM 2458 N N . LEU B 1 69 ? -1.27 22.656 4.926 1 80.19 69 LEU B N 1
ATOM 2459 C CA . LEU B 1 69 ? -2.451 21.812 5.102 1 80.19 69 LEU B CA 1
ATOM 2460 C C . LEU B 1 69 ? -2.723 20.984 3.85 1 80.19 69 LEU B C 1
ATOM 2462 O O . LEU B 1 69 ? -3.127 19.828 3.941 1 80.19 69 LEU B O 1
ATOM 2466 N N . VAL B 1 70 ? -2.443 21.578 2.707 1 72.5 70 VAL B N 1
ATOM 2467 C CA . VAL B 1 70 ? -2.611 20.891 1.437 1 72.5 70 VAL B CA 1
ATOM 2468 C C . VAL B 1 70 ? -1.591 19.75 1.328 1 72.5 70 VAL B C 1
ATOM 2470 O O . VAL B 1 70 ? -1.944 18.625 1.005 1 72.5 70 VAL B O 1
ATOM 2473 N N . ASP B 1 71 ? -0.445 20.109 1.709 1 63.06 71 ASP B N 1
ATOM 2474 C CA . ASP B 1 71 ? 0.631 19.125 1.642 1 63.06 71 ASP B CA 1
ATOM 2475 C C . ASP B 1 71 ? 0.358 17.938 2.576 1 63.06 71 ASP B C 1
ATOM 2477 O O . ASP B 1 71 ? 0.717 16.812 2.268 1 63.06 71 ASP B O 1
ATOM 2481 N N . GLY B 1 72 ? -0.259 18.297 3.598 1 58.94 72 GLY B N 1
ATOM 2482 C CA . GLY B 1 72 ? -0.611 17.281 4.574 1 58.94 72 GLY B CA 1
ATOM 2483 C C . GLY B 1 72 ? -1.875 16.516 4.219 1 58.94 72 GLY B C 1
ATOM 2484 O O . GLY B 1 72 ? -2.293 15.617 4.949 1 58.94 72 GLY B O 1
ATOM 2485 N N . GLY B 1 73 ? -2.531 16.891 3.186 1 63.94 73 GLY B N 1
ATOM 2486 C CA . GLY B 1 73 ? -3.738 16.234 2.711 1 63.94 73 GLY B CA 1
ATOM 2487 C C . GLY B 1 73 ? -4.984 16.656 3.471 1 63.94 73 GLY B C 1
ATOM 2488 O O . GLY B 1 73 ? -6.012 15.977 3.404 1 63.94 73 GLY B O 1
ATOM 2489 N N . LEU B 1 74 ? -4.891 17.656 4.273 1 71.62 74 LEU B N 1
ATOM 2490 C CA . LEU B 1 74 ? -5.984 18.047 5.156 1 71.62 74 LEU B CA 1
ATOM 2491 C C . LEU B 1 74 ? -6.941 19 4.449 1 71.62 74 LEU B C 1
ATOM 2493 O O . LEU B 1 74 ? -8.117 19.094 4.812 1 71.62 74 LEU B O 1
ATOM 2497 N N . VAL B 1 75 ? -6.34 19.766 3.527 1 80.25 75 VAL B N 1
ATOM 2498 C CA . VAL B 1 75 ? -7.113 20.75 2.764 1 80.25 75 VAL B CA 1
ATOM 2499 C C . VAL B 1 75 ? -6.836 20.578 1.272 1 80.25 75 VAL B C 1
ATOM 2501 O O . VAL B 1 75 ? -5.734 20.172 0.882 1 80.25 75 VAL B O 1
ATOM 2504 N N . VAL B 1 76 ? -7.891 20.703 0.45 1 77.5 76 VAL B N 1
ATOM 2505 C CA . VAL B 1 76 ? -7.742 20.625 -1 1 77.5 76 VAL B CA 1
ATOM 2506 C C . VAL B 1 76 ? -8.141 21.953 -1.627 1 77.5 76 VAL B C 1
ATOM 2508 O O . VAL B 1 76 ? -9.062 22.625 -1.147 1 77.5 76 VAL B O 1
ATOM 2511 N N . ARG B 1 77 ? -7.23 22.25 -2.594 1 76.94 77 ARG B N 1
ATOM 2512 C CA . ARG B 1 77 ? -7.57 23.438 -3.373 1 76.94 77 ARG B CA 1
ATOM 2513 C C . ARG B 1 77 ? -8.297 23.062 -4.66 1 76.94 77 ARG B C 1
ATOM 2515 O O . ARG B 1 77 ? -7.859 22.156 -5.383 1 76.94 77 ARG B O 1
ATOM 2522 N N . ARG B 1 78 ? -9.547 23.469 -4.785 1 63.34 78 ARG B N 1
ATOM 2523 C CA . ARG B 1 78 ? -10.305 23.234 -6.008 1 63.34 78 ARG B CA 1
ATOM 2524 C C . ARG B 1 78 ? -10.508 24.531 -6.785 1 63.34 78 ARG B C 1
ATOM 2526 O O . ARG B 1 78 ? -10.914 25.547 -6.211 1 63.34 78 ARG B O 1
ATOM 2533 N N . ARG B 1 79 ? -10.109 24.391 -7.992 1 64.81 79 ARG B N 1
ATOM 2534 C CA . ARG B 1 79 ? -10.32 25.562 -8.844 1 64.81 79 ARG B CA 1
ATOM 2535 C C . ARG B 1 79 ? -11.781 26 -8.836 1 64.81 79 ARG B C 1
ATOM 2537 O O . ARG B 1 79 ? -12.68 25.172 -8.992 1 64.81 79 ARG B O 1
ATOM 2544 N N . GLY B 1 80 ? -12.086 27.281 -8.617 1 66.25 80 GLY B N 1
ATOM 2545 C CA . GLY B 1 80 ? -13.422 27.844 -8.633 1 66.25 80 GLY B CA 1
ATOM 2546 C C . GLY B 1 80 ? -14.164 27.672 -7.316 1 66.25 80 GLY B C 1
ATOM 2547 O O . GLY B 1 80 ? -15.195 28.312 -7.094 1 66.25 80 GLY B O 1
ATOM 2548 N N . VAL B 1 81 ? -13.797 26.734 -6.59 1 64.94 81 VAL B N 1
ATOM 2549 C CA . VAL B 1 81 ? -14.508 26.5 -5.336 1 64.94 81 VAL B CA 1
ATOM 2550 C C . VAL B 1 81 ? -13.711 27.094 -4.172 1 64.94 81 VAL B C 1
ATOM 2552 O O . VAL B 1 81 ? -14.297 27.688 -3.258 1 64.94 81 VAL B O 1
ATOM 2555 N N . GLY B 1 82 ? -12.438 27.094 -4.316 1 76.94 82 GLY B N 1
ATOM 2556 C CA . GLY B 1 82 ? -11.594 27.578 -3.238 1 76.94 82 GLY B CA 1
ATOM 2557 C C . GLY B 1 82 ? -10.93 26.469 -2.447 1 76.94 82 GLY B C 1
ATOM 2558 O O . GLY B 1 82 ? -10.672 25.391 -2.98 1 76.94 82 GLY B O 1
ATOM 2559 N N . THR B 1 83 ? -10.484 26.797 -1.218 1 83.25 83 THR B N 1
ATOM 2560 C CA . THR B 1 83 ? -9.797 25.891 -0.307 1 83.25 83 THR B CA 1
ATOM 2561 C C . THR B 1 83 ? -10.789 25.219 0.633 1 83.25 83 THR B C 1
ATOM 2563 O O . THR B 1 83 ? -11.594 25.891 1.284 1 83.25 83 THR B O 1
ATOM 2566 N N . ALA B 1 84 ? -10.867 23.859 0.562 1 83.94 84 ALA B N 1
ATOM 2567 C CA . ALA B 1 84 ? -11.805 23.141 1.412 1 83.94 84 ALA B CA 1
ATOM 2568 C C . ALA B 1 84 ? -11.102 22.016 2.168 1 83.94 84 ALA B C 1
ATOM 2570 O O . ALA B 1 84 ? -10.047 21.531 1.745 1 83.94 84 ALA B O 1
ATOM 2571 N N . VAL B 1 85 ? -11.664 21.75 3.389 1 79.62 85 VAL B N 1
ATOM 2572 C CA . VAL B 1 85 ? -11.164 20.609 4.148 1 79.62 85 VAL B CA 1
ATOM 2573 C C . VAL B 1 85 ? -11.266 19.344 3.305 1 79.62 85 VAL B C 1
ATOM 2575 O O . VAL B 1 85 ? -12.305 19.078 2.695 1 79.62 85 VAL B O 1
ATOM 2578 N N . ALA B 1 86 ? -10.094 18.688 3.213 1 70.5 86 ALA B N 1
ATOM 2579 C CA . ALA B 1 86 ? -10.016 17.469 2.414 1 70.5 86 ALA B CA 1
ATOM 2580 C C . ALA B 1 86 ? -10.906 16.375 2.996 1 70.5 86 ALA B C 1
ATOM 2582 O O . ALA B 1 86 ? -11.18 16.359 4.199 1 70.5 86 ALA B O 1
ATOM 2583 N N . PRO B 1 87 ? -11.5 15.734 2.1 1 60.5 87 PRO B N 1
ATOM 2584 C CA . PRO B 1 87 ? -12.195 14.586 2.67 1 60.5 87 PRO B CA 1
ATOM 2585 C C . PRO B 1 87 ? -11.312 13.758 3.605 1 60.5 87 PRO B C 1
ATOM 2587 O O . PRO B 1 87 ? -10.086 13.758 3.457 1 60.5 87 PRO B O 1
ATOM 2590 N N . THR B 1 88 ? -11.82 13.422 4.715 1 57.47 88 THR B N 1
ATOM 2591 C CA . THR B 1 88 ? -11.117 12.68 5.75 1 57.47 88 THR B CA 1
ATOM 2592 C C . THR B 1 88 ? -10.328 11.523 5.141 1 57.47 88 THR B C 1
ATOM 2594 O O . THR B 1 88 ? -10.867 10.766 4.332 1 57.47 88 THR B O 1
ATOM 2597 N N . GLN B 1 89 ? -9.039 11.703 5.211 1 64.12 89 GLN B N 1
ATOM 2598 C CA . GLN B 1 89 ? -8.195 10.562 4.863 1 64.12 89 GLN B CA 1
ATOM 2599 C C . GLN B 1 89 ? -8.375 9.422 5.859 1 64.12 89 GLN B C 1
ATOM 2601 O O . GLN B 1 89 ? -8.461 9.648 7.066 1 64.12 89 GLN B O 1
ATOM 2606 N N . VAL B 1 90 ? -8.781 8.344 5.328 1 68.19 90 VAL B N 1
ATOM 2607 C CA . VAL B 1 90 ? -8.891 7.156 6.172 1 68.19 90 VAL B CA 1
ATOM 2608 C C . VAL B 1 90 ? -7.535 6.457 6.258 1 68.19 90 VAL B C 1
ATOM 2610 O O . VAL B 1 90 ? -6.961 6.074 5.238 1 68.19 90 VAL B O 1
ATOM 2613 N N . HIS B 1 91 ? -6.949 6.461 7.434 1 69.38 91 HIS B N 1
ATOM 2614 C CA . HIS B 1 91 ? -5.727 5.719 7.719 1 69.38 91 HIS B CA 1
ATOM 2615 C C . HIS B 1 91 ? -6.035 4.363 8.344 1 69.38 91 HIS B C 1
ATOM 2617 O O . HIS B 1 91 ? -6.484 4.293 9.492 1 69.38 91 HIS B O 1
ATOM 2623 N N . ARG B 1 92 ? -5.719 3.316 7.555 1 73 92 ARG B N 1
ATOM 2624 C CA . ARG B 1 92 ? -6.078 1.988 8.047 1 73 92 ARG B CA 1
ATOM 2625 C C . ARG B 1 92 ? -4.852 1.246 8.562 1 73 92 ARG B C 1
ATOM 2627 O O . ARG B 1 92 ? -3.865 1.085 7.844 1 73 92 ARG B O 1
ATOM 2634 N N . PRO B 1 93 ? -4.949 0.823 9.82 1 73.31 93 PRO B N 1
ATOM 2635 C CA . PRO B 1 93 ? -3.85 -0.025 10.289 1 73.31 93 PRO B CA 1
ATOM 2636 C C . PRO B 1 93 ? -3.73 -1.326 9.5 1 73.31 93 PRO B C 1
ATOM 2638 O O . PRO B 1 93 ? -4.742 -1.899 9.086 1 73.31 93 PRO B O 1
ATOM 2641 N N . VAL B 1 94 ? -2.504 -1.737 9.281 1 78.88 94 VAL B N 1
ATOM 2642 C CA . VAL B 1 94 ? -2.262 -3.035 8.664 1 78.88 94 VAL B CA 1
ATOM 2643 C C . VAL B 1 94 ? -2.426 -4.145 9.703 1 78.88 94 VAL B C 1
ATOM 2645 O O . VAL B 1 94 ? -1.458 -4.535 10.359 1 78.88 94 VAL B O 1
ATOM 2648 N N . GLU B 1 95 ? -3.646 -4.566 9.875 1 77 95 GLU B N 1
ATOM 2649 C CA . GLU B 1 95 ? -4.031 -5.594 10.836 1 77 95 GLU B CA 1
ATOM 2650 C C . GLU B 1 95 ? -5.117 -6.504 10.266 1 77 95 GLU B C 1
ATOM 2652 O O . GLU B 1 95 ? -5.715 -6.195 9.234 1 77 95 GLU B O 1
ATOM 2657 N N . LEU B 1 96 ? -5.234 -7.629 10.969 1 77.81 96 LEU B N 1
ATOM 2658 C CA . LEU B 1 96 ? -6.289 -8.555 10.555 1 77.81 96 LEU B CA 1
ATOM 2659 C C . LEU B 1 96 ? -7.645 -8.102 11.078 1 77.81 96 LEU B C 1
ATOM 2661 O O . LEU B 1 96 ? -8.203 -8.719 11.992 1 77.81 96 LEU B O 1
ATOM 2665 N N . THR B 1 97 ? -8.156 -7.016 10.477 1 80.12 97 THR B N 1
ATOM 2666 C CA . THR B 1 97 ? -9.453 -6.441 10.836 1 80.12 97 THR B CA 1
ATOM 2667 C C . THR B 1 97 ? -10.258 -6.102 9.586 1 80.12 97 THR B C 1
ATOM 2669 O O . THR B 1 97 ? -9.727 -6.121 8.469 1 80.12 97 THR B O 1
ATOM 2672 N N . SER B 1 98 ? -11.555 -5.875 9.828 1 85.38 98 SER B N 1
ATOM 2673 C CA . SER B 1 98 ? -12.422 -5.477 8.719 1 85.38 98 SER B CA 1
ATOM 2674 C C . SER B 1 98 ? -12.352 -3.973 8.477 1 85.38 98 SER B C 1
ATOM 2676 O O . SER B 1 98 ? -12.211 -3.191 9.422 1 85.38 98 SER B O 1
ATOM 2678 N N . LEU B 1 99 ? -12.453 -3.633 7.25 1 85.75 99 LEU B N 1
ATOM 2679 C CA . LEU B 1 99 ? -12.508 -2.213 6.914 1 85.75 99 LEU B CA 1
ATOM 2680 C C . LEU B 1 99 ? -13.688 -1.538 7.605 1 85.75 99 LEU B C 1
ATOM 2682 O O . LEU B 1 99 ? -13.57 -0.404 8.078 1 85.75 99 LEU B O 1
ATOM 2686 N N . ASN B 1 100 ? -14.766 -2.236 7.664 1 86.75 100 ASN B N 1
ATOM 2687 C CA . ASN B 1 100 ? -15.953 -1.686 8.305 1 86.75 100 ASN B CA 1
ATOM 2688 C C . ASN B 1 100 ? -15.68 -1.284 9.75 1 86.75 100 ASN B C 1
ATOM 2690 O O . ASN B 1 100 ? -16 -0.167 10.164 1 86.75 100 ASN B O 1
ATOM 2694 N N . ALA B 1 101 ? -15.133 -2.176 10.438 1 81.94 101 ALA B N 1
ATOM 2695 C CA . ALA B 1 101 ? -14.82 -1.938 11.844 1 81.94 101 ALA B CA 1
ATOM 2696 C C . ALA B 1 101 ? -13.781 -0.827 11.992 1 81.94 101 ALA B C 1
ATOM 2698 O O . ALA B 1 101 ? -13.891 0.022 12.875 1 81.94 101 ALA B O 1
ATOM 2699 N N . ASP B 1 102 ? -12.82 -0.832 11.172 1 82.44 102 ASP B N 1
ATOM 2700 C CA . ASP B 1 102 ? -11.742 0.155 11.242 1 82.44 102 ASP B CA 1
ATOM 2701 C C . ASP B 1 102 ? -12.273 1.564 11 1 82.44 102 ASP B C 1
ATOM 2703 O O . ASP B 1 102 ? -11.867 2.514 11.672 1 82.44 102 ASP B O 1
ATOM 2707 N N . LEU B 1 103 ? -13.172 1.686 10.039 1 84.56 103 LEU B N 1
ATOM 2708 C CA . LEU B 1 103 ? -13.773 2.979 9.734 1 84.56 103 LEU B CA 1
ATOM 2709 C C . LEU B 1 103 ? -14.594 3.488 10.922 1 84.56 103 LEU B C 1
ATOM 2711 O O . LEU B 1 103 ? -14.477 4.656 11.305 1 84.56 103 LEU B O 1
ATOM 2715 N N . ALA B 1 104 ? -15.359 2.582 11.453 1 81.38 104 ALA B N 1
ATOM 2716 C CA . ALA B 1 104 ? -16.188 2.951 12.602 1 81.38 104 ALA B CA 1
ATOM 2717 C C . ALA B 1 104 ? -15.32 3.363 13.789 1 81.38 104 ALA B C 1
ATOM 2719 O O . ALA B 1 104 ? -15.594 4.371 14.445 1 81.38 104 ALA B O 1
ATOM 2720 N N . GLN B 1 105 ? -14.328 2.594 14.039 1 75.94 105 GLN B N 1
ATOM 2721 C CA . GLN B 1 105 ? -13.422 2.873 15.148 1 75.94 105 GLN B CA 1
ATOM 2722 C C . GLN B 1 105 ? -12.711 4.211 14.953 1 75.94 105 GLN B C 1
ATOM 2724 O O . GLN B 1 105 ? -12.43 4.914 15.93 1 75.94 105 GLN B O 1
ATOM 2729 N N . ALA B 1 106 ? -12.523 4.531 13.703 1 74.06 106 ALA B N 1
ATOM 2730 C CA . ALA B 1 106 ? -11.844 5.785 13.391 1 74.06 106 ALA B CA 1
ATOM 2731 C C . ALA B 1 106 ? -12.82 6.957 13.398 1 74.06 106 ALA B C 1
ATOM 2733 O O . ALA B 1 106 ? -12.445 8.094 13.102 1 74.06 106 ALA B O 1
ATOM 2734 N N . GLY B 1 107 ? -14.062 6.711 13.703 1 73.75 107 GLY B N 1
ATOM 2735 C CA . GLY B 1 107 ? -15.047 7.766 13.883 1 73.75 107 GLY B CA 1
ATOM 2736 C C . GLY B 1 107 ? -15.836 8.07 12.617 1 73.75 107 GLY B C 1
ATOM 2737 O O . GLY B 1 107 ? -16.594 9.039 12.57 1 73.75 107 GLY B O 1
ATOM 2738 N N . HIS B 1 108 ? -15.664 7.285 11.617 1 80.75 108 HIS B N 1
ATOM 2739 C CA . HIS B 1 108 ? -16.438 7.453 10.391 1 80.75 108 HIS B CA 1
ATOM 2740 C C . HIS B 1 108 ? -17.734 6.648 10.438 1 80.75 108 HIS B C 1
ATOM 2742 O O . HIS B 1 108 ? -17.906 5.805 11.312 1 80.75 108 HIS B O 1
ATOM 2748 N N . HIS B 1 109 ? -18.656 7.008 9.492 1 84.56 109 HIS B N 1
ATOM 2749 C CA . HIS B 1 109 ? -19.891 6.254 9.328 1 84.56 109 HIS B CA 1
ATOM 2750 C C . HIS B 1 109 ? -19.859 5.406 8.062 1 84.56 109 HIS B C 1
ATOM 2752 O O . HIS B 1 109 ? -20.188 5.891 6.98 1 84.56 109 HIS B O 1
ATOM 2758 N N . PRO B 1 110 ? -19.547 4.188 8.211 1 91.31 110 PRO B N 1
ATOM 2759 C CA . PRO B 1 110 ? -19.484 3.33 7.023 1 91.31 110 PRO B CA 1
ATOM 2760 C C . PRO B 1 110 ? -20.844 2.848 6.555 1 91.31 110 PRO B C 1
ATOM 2762 O O . PRO B 1 110 ? -21.734 2.596 7.379 1 91.31 110 PRO B O 1
ATOM 2765 N N . THR B 1 111 ? -21.031 2.828 5.293 1 94.62 111 THR B N 1
ATOM 2766 C CA . THR B 1 111 ? -22.156 2.148 4.672 1 94.62 111 THR B CA 1
ATOM 2767 C C . THR B 1 111 ? -21.688 1.222 3.553 1 94.62 111 THR B C 1
ATOM 2769 O O . THR B 1 111 ? -20.594 1.416 2.996 1 94.62 111 THR B O 1
ATOM 2772 N N . THR B 1 112 ? -22.453 0.216 3.303 1 97 112 THR B N 1
ATOM 2773 C CA . THR B 1 112 ? -22.094 -0.779 2.299 1 97 112 THR B CA 1
ATOM 2774 C C . THR B 1 112 ? -23.234 -0.984 1.308 1 97 112 THR B C 1
ATOM 2776 O O . THR B 1 112 ? -24.406 -1.051 1.701 1 97 112 THR B O 1
ATOM 2779 N N . ARG B 1 113 ? -22.953 -1.016 0.095 1 97.38 113 ARG B N 1
ATOM 2780 C CA . ARG B 1 113 ? -23.859 -1.467 -0.957 1 97.38 113 ARG B CA 1
ATOM 2781 C C . ARG B 1 113 ? -23.312 -2.721 -1.641 1 97.38 113 ARG B C 1
ATOM 2783 O O . ARG B 1 113 ? -22.188 -2.73 -2.135 1 97.38 113 ARG B O 1
ATOM 2790 N N . VAL B 1 114 ? -24.109 -3.76 -1.691 1 98.31 114 VAL B N 1
ATOM 2791 C CA . VAL B 1 114 ? -23.719 -4.961 -2.422 1 98.31 114 VAL B CA 1
ATOM 2792 C C . VAL B 1 114 ? -24 -4.777 -3.91 1 98.31 114 VAL B C 1
ATOM 2794 O O . VAL B 1 114 ? -25.156 -4.59 -4.312 1 98.31 114 VAL B O 1
ATOM 2797 N N . LEU B 1 115 ? -22.984 -4.797 -4.672 1 97.81 115 LEU B N 1
ATOM 2798 C CA . LEU B 1 115 ? -23.109 -4.57 -6.109 1 97.81 115 LEU B CA 1
ATOM 2799 C C . LEU B 1 115 ? -23.391 -5.871 -6.844 1 97.81 115 LEU B C 1
ATOM 2801 O O . LEU B 1 115 ? -24.078 -5.871 -7.871 1 97.81 115 LEU B O 1
ATOM 2805 N N . ASP B 1 116 ? -22.797 -6.895 -6.434 1 97.75 116 ASP B N 1
ATOM 2806 C CA . ASP B 1 116 ? -22.969 -8.219 -7.023 1 97.75 116 ASP B CA 1
ATOM 2807 C C . ASP B 1 116 ? -22.828 -9.312 -5.969 1 97.75 116 ASP B C 1
ATOM 2809 O O . ASP B 1 116 ? -22.016 -9.195 -5.047 1 97.75 116 ASP B O 1
ATOM 2813 N N . TYR B 1 117 ? -23.656 -10.328 -6.055 1 98.38 117 TYR B N 1
ATOM 2814 C CA . TYR B 1 117 ? -23.672 -11.508 -5.195 1 98.38 117 TYR B CA 1
ATOM 2815 C C . TYR B 1 117 ? -24.078 -12.75 -5.98 1 98.38 117 TYR B C 1
ATOM 2817 O O . TYR B 1 117 ? -25.25 -12.93 -6.297 1 98.38 117 TYR B O 1
ATOM 2825 N N . VAL B 1 118 ? -23.141 -13.594 -6.242 1 98.31 118 VAL B N 1
ATOM 2826 C CA . VAL B 1 118 ? -23.406 -14.719 -7.125 1 98.31 118 VAL B CA 1
ATOM 2827 C C . VAL B 1 118 ? -22.906 -16.016 -6.492 1 98.31 118 VAL B C 1
ATOM 2829 O O . VAL B 1 118 ? -21.734 -16.094 -6.105 1 98.31 118 VAL B O 1
ATOM 2832 N N . THR B 1 119 ? -23.797 -16.969 -6.398 1 98.25 119 THR B N 1
ATOM 2833 C CA . THR B 1 119 ? -23.422 -18.312 -5.973 1 98.25 119 THR B CA 1
ATOM 2834 C C . THR B 1 119 ? -23.172 -19.203 -7.18 1 98.25 119 THR B C 1
ATOM 2836 O O . THR B 1 119 ? -24.047 -19.344 -8.039 1 98.25 119 THR B O 1
ATOM 2839 N N . ARG B 1 120 ? -22.016 -19.766 -7.176 1 98.06 120 ARG B N 1
ATOM 2840 C CA . ARG B 1 120 ? -21.672 -20.594 -8.32 1 98.06 120 ARG B CA 1
ATOM 2841 C C . ARG B 1 120 ? -20.516 -21.547 -7.984 1 98.06 120 ARG B C 1
ATOM 2843 O O . ARG B 1 120 ? -19.969 -21.484 -6.887 1 98.06 120 ARG B O 1
ATOM 2850 N N . GLY B 1 121 ? -20.234 -22.484 -8.945 1 97.88 121 GLY B N 1
ATOM 2851 C CA . GLY B 1 121 ? -19.078 -23.344 -8.773 1 97.88 121 GLY B CA 1
ATOM 2852 C C . GLY B 1 121 ? -17.75 -22.641 -9.016 1 97.88 121 GLY B C 1
ATOM 2853 O O . GLY B 1 121 ? -17.641 -21.844 -9.953 1 97.88 121 GLY B O 1
ATOM 2854 N N . ALA B 1 122 ? -16.812 -22.969 -8.164 1 95.56 122 ALA B N 1
ATOM 2855 C CA . ALA B 1 122 ? -15.5 -22.344 -8.281 1 95.56 122 ALA B CA 1
ATOM 2856 C C . ALA B 1 122 ? -14.805 -22.766 -9.57 1 95.56 122 ALA B C 1
ATOM 2858 O O . ALA B 1 122 ? -14.844 -23.938 -9.953 1 95.56 122 ALA B O 1
ATOM 2859 N N . THR B 1 123 ? -14.258 -21.781 -10.211 1 88.25 123 THR B N 1
ATOM 2860 C CA . THR B 1 123 ? -13.352 -22.109 -11.312 1 88.25 123 THR B CA 1
ATOM 2861 C C . THR B 1 123 ? -12.086 -22.781 -10.797 1 88.25 123 THR B C 1
ATOM 2863 O O . THR B 1 123 ? -11.859 -22.844 -9.586 1 88.25 123 THR B O 1
ATOM 2866 N N . GLU B 1 124 ? -11.328 -23.297 -11.625 1 81.69 124 GLU B N 1
ATOM 2867 C CA . GLU B 1 124 ? -10.086 -23.953 -11.234 1 81.69 124 GLU B CA 1
ATOM 2868 C C . GLU B 1 124 ? -9.188 -23 -10.445 1 81.69 124 GLU B C 1
ATOM 2870 O O . GLU B 1 124 ? -8.664 -23.359 -9.391 1 81.69 124 GLU B O 1
ATOM 2875 N N . ASP B 1 125 ? -9.062 -21.766 -10.914 1 79.38 125 ASP B N 1
ATOM 2876 C CA . ASP B 1 125 ? -8.227 -20.781 -10.234 1 79.38 125 ASP B CA 1
ATOM 2877 C C . ASP B 1 125 ? -8.773 -20.453 -8.852 1 79.38 125 ASP B C 1
ATOM 2879 O O . ASP B 1 125 ? -8.023 -20.422 -7.871 1 79.38 125 ASP B O 1
ATOM 2883 N N . GLU B 1 126 ? -9.938 -20.219 -8.867 1 88.19 126 GLU B N 1
ATOM 2884 C CA . GLU B 1 126 ? -10.578 -19.859 -7.605 1 88.19 126 GLU B CA 1
ATOM 2885 C C . GLU B 1 126 ? -10.477 -20.984 -6.586 1 88.19 126 GLU B C 1
ATOM 2887 O O . GLU B 1 126 ? -10.281 -20.734 -5.395 1 88.19 126 GLU B O 1
ATOM 2892 N N . ALA B 1 127 ? -10.641 -22.203 -7.105 1 87.81 127 ALA B N 1
ATOM 2893 C CA . ALA B 1 127 ? -10.516 -23.375 -6.25 1 87.81 127 ALA B CA 1
ATOM 2894 C C . ALA B 1 127 ? -9.117 -23.469 -5.645 1 87.81 127 ALA B C 1
ATOM 2896 O O . ALA B 1 127 ? -8.961 -23.812 -4.469 1 87.81 127 ALA B O 1
ATOM 2897 N N . GLU B 1 128 ? -8.219 -23.188 -6.43 1 81.12 128 GLU B N 1
ATOM 2898 C CA . GLU B 1 128 ? -6.84 -23.172 -5.949 1 81.12 128 GLU B CA 1
ATOM 2899 C C . GLU B 1 128 ? -6.633 -22.109 -4.887 1 81.12 128 GLU B C 1
ATOM 2901 O O . GLU B 1 128 ? -6.031 -22.359 -3.842 1 81.12 128 GLU B O 1
ATOM 2906 N N . TRP B 1 129 ? -7.133 -20.906 -5.148 1 84 129 TRP B N 1
ATOM 2907 C CA . TRP B 1 129 ? -6.988 -19.797 -4.199 1 84 129 TRP B CA 1
ATOM 2908 C C . TRP B 1 129 ? -7.625 -20.156 -2.857 1 84 129 TRP B C 1
ATOM 2910 O O . TRP B 1 129 ? -7.066 -19.844 -1.8 1 84 129 TRP B O 1
ATOM 2920 N N . LEU B 1 130 ? -8.688 -20.828 -2.971 1 91.19 130 LEU B N 1
ATOM 2921 C CA . LEU B 1 130 ? -9.469 -21.125 -1.773 1 91.19 130 LEU B CA 1
ATOM 2922 C C . LEU B 1 130 ? -9.055 -22.453 -1.17 1 91.19 130 LEU B C 1
ATOM 2924 O O . LEU B 1 130 ? -9.508 -22.828 -0.083 1 91.19 130 LEU B O 1
ATOM 2928 N N . SER B 1 131 ? -8.227 -23.141 -1.88 1 87.12 131 SER B N 1
ATOM 2929 C CA . SER B 1 131 ? -7.801 -24.469 -1.464 1 87.12 131 SER B CA 1
ATOM 2930 C C . SER B 1 131 ? -8.992 -25.406 -1.287 1 87.12 131 SER B C 1
ATOM 2932 O O . SER B 1 131 ? -9.125 -26.062 -0.255 1 87.12 131 SER B O 1
ATOM 2934 N N . VAL B 1 132 ? -9.828 -25.484 -2.277 1 90.25 132 VAL B N 1
ATOM 2935 C CA . VAL B 1 132 ? -10.984 -26.359 -2.332 1 90.25 132 VAL B CA 1
ATOM 2936 C C . VAL B 1 132 ? -11.023 -27.078 -3.682 1 90.25 132 VAL B C 1
ATOM 2938 O O . VAL B 1 132 ? -10.352 -26.672 -4.629 1 90.25 132 VAL B O 1
ATOM 2941 N N . PRO B 1 133 ? -11.773 -28.109 -3.775 1 90.88 133 PRO B N 1
ATOM 2942 C CA . PRO B 1 133 ? -11.914 -28.766 -5.078 1 90.88 133 PRO B CA 1
ATOM 2943 C C . PRO B 1 133 ? -12.609 -27.875 -6.113 1 90.88 133 PRO B C 1
ATOM 2945 O O . PRO B 1 133 ? -13.484 -27.078 -5.762 1 90.88 133 PRO B O 1
ATOM 2948 N N . THR B 1 134 ? -12.195 -28.078 -7.305 1 89.81 134 THR B N 1
ATOM 2949 C CA . THR B 1 134 ? -12.859 -27.375 -8.406 1 89.81 134 THR B CA 1
ATOM 2950 C C . THR B 1 134 ? -14.352 -27.688 -8.414 1 89.81 134 THR B C 1
ATOM 2952 O O . THR B 1 134 ? -14.758 -28.828 -8.203 1 89.81 134 THR B O 1
ATOM 2955 N N . GLY B 1 135 ? -15.078 -26.688 -8.648 1 95.81 135 GLY B N 1
ATOM 2956 C CA . GLY B 1 135 ? -16.516 -26.859 -8.703 1 95.81 135 GLY B CA 1
ATOM 2957 C C . GLY B 1 135 ? -17.203 -26.641 -7.359 1 95.81 135 GLY B C 1
ATOM 2958 O O . GLY B 1 135 ? -18.422 -26.578 -7.281 1 95.81 135 GLY B O 1
ATOM 2959 N N . THR B 1 136 ? -16.438 -26.578 -6.312 1 96.44 136 THR B N 1
ATOM 2960 C CA . THR B 1 136 ? -17.016 -26.281 -5.008 1 96.44 136 THR B CA 1
ATOM 2961 C C . THR B 1 136 ? -17.891 -25.031 -5.082 1 96.44 136 THR B C 1
ATOM 2963 O O . THR B 1 136 ? -17.516 -24.031 -5.715 1 96.44 136 THR B O 1
ATOM 2966 N N . GLU B 1 137 ? -19.016 -25.109 -4.457 1 98.38 137 GLU B N 1
ATOM 2967 C CA . GLU B 1 137 ? -19.906 -23.953 -4.465 1 98.38 137 GLU B CA 1
ATOM 2968 C C . GLU B 1 137 ? -19.312 -22.797 -3.66 1 98.38 137 GLU B C 1
ATOM 2970 O O . GLU B 1 137 ? -18.969 -22.953 -2.488 1 98.38 137 GLU B O 1
ATOM 2975 N N . ILE B 1 138 ? -19.188 -21.641 -4.312 1 98.38 138 ILE B N 1
ATOM 2976 C CA . ILE B 1 138 ? -18.641 -20.453 -3.676 1 98.38 138 ILE B CA 1
ATOM 2977 C C . ILE B 1 138 ? -19.578 -19.266 -3.924 1 98.38 138 ILE B C 1
ATOM 2979 O O . ILE B 1 138 ? -20.5 -19.359 -4.75 1 98.38 138 ILE B O 1
ATOM 2983 N N . VAL B 1 139 ? -19.344 -18.219 -3.154 1 98.62 139 VAL B N 1
ATOM 2984 C CA . VAL B 1 139 ? -20.031 -16.953 -3.389 1 98.62 139 VAL B CA 1
ATOM 2985 C C . VAL B 1 139 ? -19.031 -15.883 -3.791 1 98.62 139 VAL B C 1
ATOM 2987 O O . VAL B 1 139 ? -18.016 -15.68 -3.105 1 98.62 139 VAL B O 1
ATOM 2990 N N . SER B 1 140 ? -19.234 -15.32 -4.93 1 98.38 140 SER B N 1
ATOM 2991 C CA . SER B 1 140 ? -18.531 -14.117 -5.344 1 98.38 140 SER B CA 1
ATOM 2992 C C . SER B 1 140 ? -19.281 -12.859 -4.922 1 98.38 140 SER B C 1
ATOM 2994 O O . SER B 1 140 ? -20.438 -12.672 -5.289 1 98.38 140 SER B O 1
ATOM 2996 N N . ILE B 1 141 ? -18.609 -12.078 -4.129 1 98.38 141 ILE B N 1
ATOM 2997 C CA . ILE B 1 141 ? -19.234 -10.906 -3.545 1 98.38 141 ILE B CA 1
ATOM 2998 C C . ILE B 1 141 ? -18.516 -9.641 -4.004 1 98.38 141 ILE B C 1
ATOM 3000 O O . ILE B 1 141 ? -17.281 -9.57 -3.936 1 98.38 141 ILE B O 1
ATOM 3004 N N . ARG B 1 142 ? -19.203 -8.688 -4.488 1 97.94 142 ARG B N 1
ATOM 3005 C CA . ARG B 1 142 ? -18.688 -7.355 -4.793 1 97.94 142 ARG B CA 1
ATOM 3006 C C . ARG B 1 142 ? -19.469 -6.281 -4.047 1 97.94 142 ARG B C 1
ATOM 3008 O O . ARG B 1 142 ? -20.703 -6.234 -4.121 1 97.94 142 ARG B O 1
ATOM 3015 N N . ARG B 1 143 ? -18.719 -5.469 -3.295 1 98.06 143 ARG B N 1
ATOM 3016 C CA . ARG B 1 143 ? -19.344 -4.465 -2.449 1 98.06 143 ARG B CA 1
ATOM 3017 C C . ARG B 1 143 ? -18.688 -3.104 -2.617 1 98.06 143 ARG B C 1
ATOM 3019 O O . ARG B 1 143 ? -17.469 -3.023 -2.824 1 98.06 143 ARG B O 1
ATOM 3026 N N . LEU B 1 144 ? -19.5 -2.129 -2.539 1 97.75 144 LEU B N 1
ATOM 3027 C CA . LEU B 1 144 ? -19.016 -0.758 -2.441 1 97.75 144 LEU B CA 1
ATOM 3028 C C . LEU B 1 144 ? -19.078 -0.256 -1.004 1 97.75 144 LEU B C 1
ATOM 3030 O O . LEU B 1 144 ? -20.156 -0.259 -0.395 1 97.75 144 LEU B O 1
ATOM 3034 N N . ARG B 1 145 ? -17.953 0.064 -0.443 1 96.44 145 ARG B N 1
ATOM 3035 C CA . ARG B 1 145 ? -17.891 0.635 0.898 1 96.44 145 ARG B CA 1
ATOM 3036 C C . ARG B 1 145 ? -17.797 2.156 0.842 1 96.44 145 ARG B C 1
ATOM 3038 O O . ARG B 1 145 ? -16.969 2.713 0.131 1 96.44 145 ARG B O 1
ATOM 3045 N N . ASN B 1 146 ? -18.625 2.721 1.609 1 93.25 146 ASN B N 1
ATOM 3046 C CA . ASN B 1 146 ? -18.625 4.172 1.762 1 93.25 146 ASN B CA 1
ATOM 3047 C C . ASN B 1 146 ? -18.234 4.582 3.18 1 93.25 146 ASN B C 1
ATOM 3049 O O . ASN B 1 146 ? -18.422 3.818 4.125 1 93.25 146 ASN B O 1
ATOM 3053 N N . ALA B 1 147 ? -17.641 5.695 3.27 1 87.69 147 ALA B N 1
ATOM 3054 C CA . ALA B 1 147 ? -17.438 6.387 4.543 1 87.69 147 ALA B CA 1
ATOM 3055 C C . ALA B 1 147 ? -17.984 7.812 4.48 1 87.69 147 ALA B C 1
ATOM 3057 O O . ALA B 1 147 ? -17.594 8.602 3.621 1 87.69 147 ALA B O 1
ATOM 3058 N N . ASP B 1 148 ? -18.891 8.047 5.34 1 80.75 148 ASP B N 1
ATOM 3059 C CA . ASP B 1 148 ? -19.484 9.383 5.441 1 80.75 148 ASP B CA 1
ATOM 3060 C C . ASP B 1 148 ? -20.078 9.812 4.105 1 80.75 148 ASP B C 1
ATOM 3062 O O . ASP B 1 148 ? -19.859 10.945 3.662 1 80.75 148 ASP B O 1
ATOM 3066 N N . GLY B 1 149 ? -20.625 8.867 3.451 1 85 149 GLY B N 1
ATOM 3067 C CA . GLY B 1 149 ? -21.391 9.156 2.252 1 85 149 GLY B CA 1
ATOM 3068 C C . GLY B 1 149 ? -20.547 9.156 0.989 1 85 149 GLY B C 1
ATOM 3069 O O . GLY B 1 149 ? -21.078 9.328 -0.113 1 85 149 GLY B O 1
ATOM 3070 N N . GLU B 1 150 ? -19.281 9 1.131 1 86.81 150 GLU B N 1
ATOM 3071 C CA . GLU B 1 150 ? -18.406 8.977 -0.031 1 86.81 150 GLU B CA 1
ATOM 3072 C C . GLU B 1 150 ? -17.781 7.598 -0.235 1 86.81 150 GLU B C 1
ATOM 3074 O O . GLU B 1 150 ? -17.406 6.934 0.73 1 86.81 150 GLU B O 1
ATOM 3079 N N . PRO B 1 151 ? -17.656 7.227 -1.498 1 94.12 151 PRO B N 1
ATOM 3080 C CA . PRO B 1 151 ? -17.031 5.926 -1.745 1 94.12 151 PRO B CA 1
ATOM 3081 C C . PRO B 1 151 ? -15.578 5.879 -1.308 1 94.12 151 PRO B C 1
ATOM 3083 O O . PRO B 1 151 ? -14.844 6.859 -1.476 1 94.12 151 PRO B O 1
ATOM 3086 N N . ILE B 1 152 ? -15.188 4.746 -0.777 1 93.56 152 ILE B N 1
ATOM 3087 C CA . ILE B 1 152 ? -13.812 4.59 -0.314 1 93.56 152 ILE B CA 1
ATOM 3088 C C . ILE B 1 152 ? -13.164 3.393 -1.007 1 93.56 152 ILE B C 1
ATOM 3090 O O . ILE B 1 152 ? -11.984 3.434 -1.356 1 93.56 152 ILE B O 1
ATOM 3094 N N . ALA B 1 153 ? -13.977 2.346 -1.258 1 97.19 153 ALA B N 1
ATOM 3095 C CA . ALA B 1 153 ? -13.344 1.113 -1.718 1 97.19 153 ALA B CA 1
ATOM 3096 C C . ALA B 1 153 ? -14.344 0.216 -2.441 1 97.19 153 ALA B C 1
ATOM 3098 O O . ALA B 1 153 ? -15.539 0.246 -2.146 1 97.19 153 ALA B O 1
ATOM 3099 N N . LEU B 1 154 ? -13.828 -0.465 -3.373 1 97.5 154 LEU B N 1
ATOM 3100 C CA . LEU B 1 154 ? -14.492 -1.604 -3.996 1 97.5 154 LEU B CA 1
ATOM 3101 C C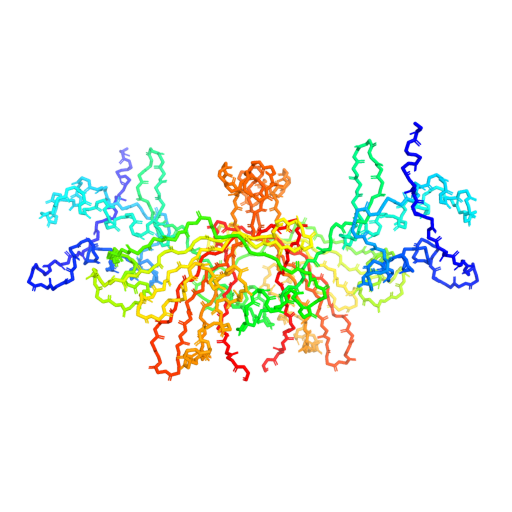 . LEU B 1 154 ? -13.93 -2.918 -3.471 1 97.5 154 LEU B C 1
ATOM 3103 O O . LEU B 1 154 ? -12.758 -3.225 -3.689 1 97.5 154 LEU B O 1
ATOM 3107 N N . LEU B 1 155 ? -14.781 -3.652 -2.805 1 97.44 155 LEU B N 1
ATOM 3108 C CA . LEU B 1 155 ? -14.367 -4.887 -2.15 1 97.44 155 LEU B CA 1
ATOM 3109 C C . LEU B 1 155 ? -14.875 -6.105 -2.912 1 97.44 155 LEU B C 1
ATOM 3111 O O . LEU B 1 155 ? -16.078 -6.207 -3.201 1 97.44 155 LEU B O 1
ATOM 3115 N N . THR B 1 156 ? -13.969 -6.953 -3.266 1 97 156 THR B N 1
ATOM 3116 C CA . THR B 1 156 ? -14.336 -8.219 -3.896 1 97 156 THR B CA 1
ATOM 3117 C C . THR B 1 156 ? -13.844 -9.398 -3.066 1 97 156 THR B C 1
ATOM 3119 O O . THR B 1 156 ? -12.672 -9.453 -2.684 1 97 156 THR B O 1
ATOM 3122 N N . ASN B 1 157 ? -14.75 -10.312 -2.795 1 97.81 157 ASN B N 1
ATOM 3123 C CA . ASN B 1 157 ? -14.398 -11.492 -2.008 1 97.81 157 ASN B CA 1
ATOM 3124 C C . ASN B 1 157 ? -14.914 -12.773 -2.654 1 97.81 157 ASN B C 1
ATOM 3126 O O . ASN B 1 157 ? -15.977 -12.766 -3.281 1 97.81 157 ASN B O 1
ATOM 3130 N N . LEU B 1 158 ? -14.164 -13.766 -2.539 1 97.69 158 LEU B N 1
ATOM 3131 C CA . LEU B 1 158 ? -14.602 -15.141 -2.738 1 97.69 158 LEU B CA 1
ATOM 3132 C C . LEU B 1 158 ? -14.695 -15.883 -1.407 1 97.69 158 LEU B C 1
ATOM 3134 O O . LEU B 1 158 ? -13.742 -15.891 -0.628 1 97.69 158 LEU B O 1
ATOM 3138 N N . VAL B 1 159 ? -15.875 -16.453 -1.175 1 98.19 159 VAL B N 1
ATOM 3139 C CA . VAL B 1 159 ? -16.141 -17.156 0.079 1 98.19 159 VAL B CA 1
ATOM 3140 C C . VAL B 1 159 ? -16.797 -18.516 -0.208 1 98.19 159 VAL B C 1
ATOM 3142 O O . VAL B 1 159 ? -17.719 -18.594 -1.012 1 98.19 159 VAL B O 1
ATOM 3145 N N . PRO B 1 160 ? -16.266 -19.547 0.45 1 97.44 160 PRO B N 1
ATOM 3146 C CA . PRO B 1 160 ? -17.047 -20.766 0.341 1 97.44 160 PRO B CA 1
ATOM 3147 C C . PRO B 1 160 ? -18.516 -20.562 0.724 1 97.44 160 PRO B C 1
ATOM 3149 O O . PRO B 1 160 ? -18.812 -19.906 1.731 1 97.44 160 PRO B O 1
ATOM 3152 N N . ALA B 1 161 ? -19.391 -21.172 -0.062 1 97.94 161 ALA B N 1
ATOM 3153 C CA . ALA B 1 161 ? -20.828 -20.906 0.109 1 97.94 161 ALA B CA 1
ATOM 3154 C C . ALA B 1 161 ? -21.297 -21.344 1.489 1 97.94 161 ALA B C 1
ATOM 3156 O O . ALA B 1 161 ? -22.188 -20.719 2.076 1 97.94 161 ALA B O 1
ATOM 3157 N N . ARG B 1 162 ? -20.781 -22.312 1.986 1 96.06 162 ARG B N 1
ATOM 3158 C CA . ARG B 1 162 ? -21.234 -22.922 3.236 1 96.06 162 ARG B CA 1
ATOM 3159 C C . ARG B 1 162 ? -21.109 -21.938 4.395 1 96.06 162 ARG B C 1
ATOM 3161 O O . ARG B 1 162 ? -21.844 -22.047 5.383 1 96.06 162 ARG B O 1
ATOM 3168 N N . ILE B 1 163 ? -20.266 -20.984 4.293 1 96.75 163 ILE B N 1
ATOM 3169 C CA . ILE B 1 163 ? -20.062 -20.078 5.426 1 96.75 163 ILE B CA 1
ATOM 3170 C C . ILE B 1 163 ? -20.406 -18.656 5.016 1 96.75 163 ILE B C 1
ATOM 3172 O O . ILE B 1 163 ? -20.281 -17.719 5.82 1 96.75 163 ILE B O 1
ATOM 3176 N N . ALA B 1 164 ? -20.75 -18.406 3.83 1 97.94 164 ALA B N 1
ATOM 3177 C CA . ALA B 1 164 ? -20.922 -17.047 3.289 1 97.94 164 ALA B CA 1
ATOM 3178 C C . ALA B 1 164 ? -22.125 -16.359 3.922 1 97.94 164 ALA B C 1
ATOM 3180 O O . ALA B 1 164 ? -23.219 -16.938 3.979 1 97.94 164 ALA B O 1
ATOM 3181 N N . PRO B 1 165 ? -21.938 -15.125 4.418 1 97.56 165 PRO B N 1
ATOM 3182 C CA . PRO B 1 165 ? -23.109 -14.344 4.816 1 97.56 165 PRO B CA 1
ATOM 3183 C C . PRO B 1 165 ? -24 -13.992 3.635 1 97.56 165 PRO B C 1
ATOM 3185 O O . PRO B 1 165 ? -23.562 -14.016 2.484 1 97.56 165 PRO B O 1
ATOM 3188 N N . THR B 1 166 ? -25.234 -13.594 3.969 1 97.5 166 THR B N 1
ATOM 3189 C CA . THR B 1 166 ? -26.172 -13.195 2.918 1 97.5 166 THR B CA 1
ATOM 3190 C C . THR B 1 166 ? -25.875 -11.781 2.441 1 97.5 166 THR B C 1
ATOM 3192 O O . THR B 1 166 ? -25.156 -11.031 3.109 1 97.5 166 THR B O 1
ATOM 3195 N N . SER B 1 167 ? -26.438 -11.508 1.271 1 97.62 167 SER B N 1
ATOM 3196 C CA . SER B 1 167 ? -26.312 -10.156 0.73 1 97.62 167 SER B CA 1
ATOM 3197 C C . SER B 1 167 ? -26.859 -9.117 1.695 1 97.62 167 SER B C 1
ATOM 3199 O O . SER B 1 167 ? -26.25 -8.07 1.905 1 97.62 167 SER B O 1
ATOM 3201 N N . GLU B 1 168 ? -27.953 -9.414 2.311 1 96.88 168 GLU B N 1
ATOM 3202 C CA . GLU B 1 168 ? -28.594 -8.5 3.256 1 96.88 168 GLU B CA 1
ATOM 3203 C C . GLU B 1 168 ? -27.719 -8.281 4.488 1 96.88 168 GLU B C 1
ATOM 3205 O O . GLU B 1 168 ? -27.578 -7.148 4.965 1 96.88 168 GLU B O 1
ATOM 3210 N N . GLU B 1 169 ? -27.172 -9.305 4.953 1 97.06 169 GLU B N 1
ATOM 3211 C CA . GLU B 1 169 ? -26.281 -9.203 6.113 1 97.06 169 GLU B CA 1
ATOM 3212 C C . GLU B 1 169 ? -25.094 -8.305 5.812 1 97.06 169 GLU B C 1
ATOM 3214 O O . GLU B 1 169 ? -24.672 -7.52 6.664 1 97.06 169 GLU B O 1
ATOM 3219 N N . LEU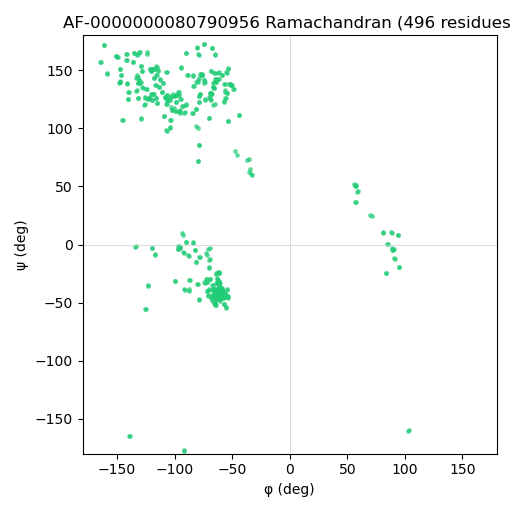 B 1 170 ? -24.578 -8.445 4.629 1 96.25 170 LEU B N 1
ATOM 3220 C CA . LEU B 1 170 ? -23.359 -7.742 4.242 1 96.25 170 LEU B CA 1
ATOM 3221 C C . LEU B 1 170 ? -23.609 -6.246 4.102 1 96.25 170 LEU B C 1
ATOM 3223 O O . LEU B 1 170 ? -22.672 -5.445 4.137 1 96.25 170 LEU B O 1
ATOM 3227 N N . GLU B 1 171 ? -24.797 -5.82 3.938 1 95.38 171 GLU B N 1
ATOM 3228 C CA . GLU B 1 171 ? -25.125 -4.402 3.83 1 95.38 171 GLU B CA 1
ATOM 3229 C C . GLU B 1 171 ? -25.219 -3.752 5.207 1 95.38 171 GLU B C 1
ATOM 3231 O O . GLU B 1 171 ? -25.172 -2.525 5.324 1 95.38 171 GLU B O 1
ATOM 3236 N N . THR B 1 172 ? -25.312 -4.605 6.195 1 91.62 172 THR B N 1
ATOM 3237 C CA . THR B 1 172 ? -25.5 -4.047 7.527 1 91.62 172 THR B CA 1
ATOM 3238 C C . THR B 1 172 ? -24.328 -4.375 8.43 1 91.62 172 THR B C 1
ATOM 3240 O O . THR B 1 172 ? -24.219 -3.842 9.539 1 91.62 172 THR B O 1
ATOM 3243 N N . GLY B 1 173 ? -23.438 -5.207 7.98 1 90.81 173 GLY B N 1
ATOM 3244 C CA . GLY B 1 173 ? -22.312 -5.602 8.805 1 90.81 173 GLY B CA 1
ATOM 3245 C C . GLY B 1 173 ? -21.062 -5.93 7.996 1 90.81 173 GLY B C 1
ATOM 3246 O O . GLY B 1 173 ? -21.156 -6.199 6.797 1 90.81 173 GLY B O 1
ATOM 3247 N N . GLY B 1 174 ? -19.938 -5.91 8.703 1 93.06 174 GLY B N 1
ATOM 3248 C CA . GLY B 1 174 ? -18.672 -6.285 8.078 1 93.06 174 GLY B CA 1
ATOM 3249 C C . GLY B 1 174 ? -18.5 -7.785 7.926 1 93.06 174 GLY B C 1
ATOM 3250 O O . GLY B 1 174 ? -18.984 -8.555 8.75 1 93.06 174 GLY B O 1
ATOM 3251 N N . LEU B 1 175 ? -17.844 -8.195 6.883 1 94.81 175 LEU B N 1
ATOM 3252 C CA . LEU B 1 175 ? -17.672 -9.602 6.547 1 94.81 175 LEU B CA 1
ATOM 3253 C C . LEU B 1 175 ? -17.078 -10.375 7.727 1 94.81 175 LEU B C 1
ATOM 3255 O O . LEU B 1 175 ? -17.594 -11.422 8.109 1 94.81 175 LEU B O 1
ATOM 3259 N N . TYR B 1 176 ? -16.094 -9.875 8.383 1 92.5 176 TYR B N 1
ATOM 3260 C CA . TYR B 1 176 ? -15.391 -10.602 9.43 1 92.5 176 TYR B CA 1
ATOM 3261 C C . TYR B 1 176 ? -16.266 -10.727 10.68 1 92.5 176 TYR B C 1
ATOM 3263 O O . TYR B 1 176 ? -16.266 -11.766 11.336 1 92.5 176 TYR B O 1
ATOM 3271 N N . ASP B 1 177 ? -16.922 -9.688 10.953 1 91.06 177 ASP B N 1
ATOM 3272 C CA . ASP B 1 177 ? -17.859 -9.758 12.078 1 91.06 177 ASP B CA 1
ATOM 3273 C C . ASP B 1 177 ? -18.922 -10.82 11.844 1 91.06 177 ASP B C 1
ATOM 3275 O O . ASP B 1 177 ? -19.281 -11.57 12.766 1 91.06 177 ASP B O 1
ATOM 3279 N N . LEU B 1 178 ? -19.422 -10.812 10.695 1 95.25 178 LEU B N 1
ATOM 3280 C CA . LEU B 1 178 ? -20.469 -11.773 10.344 1 95.25 178 LEU B CA 1
ATOM 3281 C C . LEU B 1 178 ? -19.938 -13.203 10.398 1 95.25 178 LEU B C 1
ATOM 3283 O O . LEU B 1 178 ? -20.641 -14.117 10.82 1 95.25 178 LEU B O 1
ATOM 3287 N N . LEU B 1 179 ? -18.703 -13.43 9.969 1 94.62 179 LEU B N 1
ATOM 3288 C CA . LEU B 1 179 ? -18.094 -14.75 10.047 1 94.62 179 LEU B CA 1
ATOM 3289 C C . LEU B 1 179 ? -17.875 -15.164 11.492 1 94.62 179 LEU B C 1
ATOM 3291 O O . LEU B 1 179 ? -18.109 -16.312 11.859 1 94.62 179 LEU B O 1
ATOM 3295 N N . ARG B 1 180 ? -17.484 -14.219 12.273 1 90.38 180 ARG B N 1
ATOM 3296 C CA . ARG B 1 180 ? -17.297 -14.5 13.688 1 90.38 180 ARG B CA 1
ATOM 3297 C C . ARG B 1 180 ? -18.594 -14.93 14.352 1 90.38 180 ARG B C 1
ATOM 3299 O O . ARG B 1 180 ? -18.609 -15.852 15.172 1 90.38 180 ARG B O 1
ATOM 3306 N N . LYS B 1 181 ? -19.625 -14.32 13.992 1 92.62 181 LYS B N 1
ATOM 3307 C CA . LYS B 1 181 ? -20.938 -14.672 14.523 1 92.62 181 LYS B CA 1
ATOM 3308 C C . LYS B 1 181 ? -21.312 -16.109 14.156 1 92.62 181 LYS B C 1
ATOM 3310 O O . LYS B 1 181 ? -22.094 -16.75 14.859 1 92.62 181 LYS B O 1
ATOM 3315 N N . ARG B 1 182 ? -20.734 -16.578 13.125 1 93.69 182 ARG B N 1
ATOM 3316 C CA . ARG B 1 182 ? -20.969 -17.938 12.68 1 93.69 182 ARG B CA 1
ATOM 3317 C C . ARG B 1 182 ? -19.922 -18.891 13.258 1 93.69 182 ARG B C 1
ATOM 3319 O O . ARG B 1 182 ? -19.781 -20.016 12.789 1 93.69 182 ARG B O 1
ATOM 3326 N N . GLU B 1 183 ? -19.156 -18.375 14.172 1 93.12 183 GLU B N 1
ATOM 3327 C CA . GLU B 1 183 ? -18.156 -19.141 14.922 1 93.12 183 GLU B CA 1
ATOM 3328 C C . GLU B 1 183 ? -16.984 -19.547 14.031 1 93.12 183 GLU B C 1
ATOM 3330 O O . GLU B 1 183 ? -16.406 -20.609 14.203 1 93.12 183 GLU B O 1
ATOM 3335 N N . ILE B 1 184 ? -16.781 -18.812 13.039 1 93.19 184 ILE B N 1
ATOM 3336 C CA . ILE B 1 184 ? -15.57 -18.938 12.242 1 93.19 184 ILE B CA 1
ATOM 3337 C C . ILE B 1 184 ? -14.5 -18 12.781 1 93.19 184 ILE B C 1
ATOM 3339 O O . ILE B 1 184 ? -14.641 -16.781 12.695 1 93.19 184 ILE B O 1
ATOM 3343 N N . HIS B 1 185 ? -13.516 -18.562 13.281 1 87.56 185 HIS B N 1
ATOM 3344 C CA . HIS B 1 185 ? -12.477 -17.766 13.922 1 87.56 185 HIS B CA 1
ATOM 3345 C C . HIS B 1 185 ? -11.289 -17.547 12.984 1 87.56 185 HIS B C 1
ATOM 3347 O O . HIS B 1 185 ? -10.594 -18.5 12.633 1 87.56 185 HIS B O 1
ATOM 3353 N N . LEU B 1 186 ? -11.078 -16.344 12.633 1 89.94 186 LEU B N 1
ATOM 3354 C CA . LEU B 1 186 ? -9.945 -15.984 11.781 1 89.94 186 LEU B CA 1
ATOM 3355 C C . LEU B 1 186 ? -8.641 -16.031 12.57 1 89.94 186 LEU B C 1
ATOM 3357 O O . LEU B 1 186 ? -8.594 -15.625 13.734 1 89.94 186 LEU B O 1
ATOM 3361 N N . SER B 1 187 ? -7.582 -16.484 11.984 1 83.62 187 SER B N 1
ATOM 3362 C CA . SER B 1 187 ? -6.32 -16.656 12.703 1 83.62 187 SER B CA 1
ATOM 3363 C C . SER B 1 187 ? -5.184 -15.914 12.008 1 83.62 187 SER B C 1
ATOM 3365 O O . SER B 1 187 ? -4.438 -15.172 12.648 1 83.62 187 SER B O 1
ATOM 3367 N N . THR B 1 188 ? -4.988 -16.188 10.805 1 82.75 188 THR B N 1
ATOM 3368 C CA . THR B 1 188 ? -3.871 -15.617 10.062 1 82.75 188 THR B CA 1
ATOM 3369 C C . THR B 1 188 ? -4.324 -15.156 8.672 1 82.75 188 THR B C 1
ATOM 3371 O O . THR B 1 188 ? -5.387 -15.562 8.195 1 82.75 188 THR B O 1
ATOM 3374 N N . ALA B 1 189 ? -3.584 -14.258 8.125 1 88.62 189 ALA B N 1
ATOM 3375 C CA . ALA B 1 189 ? -3.838 -13.812 6.754 1 88.62 189 ALA B CA 1
ATOM 3376 C C . ALA B 1 189 ? -2.537 -13.438 6.055 1 88.62 189 ALA B C 1
ATOM 3378 O O . ALA B 1 189 ? -1.607 -12.93 6.688 1 88.62 189 ALA B O 1
ATOM 3379 N N . HIS B 1 190 ? -2.471 -13.781 4.836 1 84.94 190 HIS B N 1
ATOM 3380 C CA . HIS B 1 190 ? -1.432 -13.266 3.953 1 84.94 190 HIS B CA 1
ATOM 3381 C C . HIS B 1 190 ? -1.961 -12.133 3.082 1 84.94 190 HIS B C 1
ATOM 3383 O O . HIS B 1 190 ? -2.98 -12.289 2.404 1 84.94 190 HIS B O 1
ATOM 3389 N N . GLN B 1 191 ? -1.251 -11.016 3.102 1 89.44 191 GLN B N 1
ATOM 3390 C CA . GLN B 1 191 ? -1.758 -9.82 2.439 1 89.44 191 GLN B CA 1
ATOM 3391 C C . GLN B 1 191 ? -0.687 -9.18 1.56 1 89.44 191 GLN B C 1
ATOM 3393 O O . GLN B 1 191 ? 0.482 -9.117 1.944 1 89.44 191 GLN B O 1
ATOM 3398 N N . SER B 1 192 ? -1.104 -8.742 0.416 1 89.69 192 SER B N 1
ATOM 3399 C CA . SER B 1 192 ? -0.254 -7.996 -0.507 1 89.69 192 SER B CA 1
ATOM 3400 C C . SER B 1 192 ? -0.892 -6.664 -0.893 1 89.69 192 SER B C 1
ATOM 3402 O O . SER B 1 192 ? -2.047 -6.625 -1.322 1 89.69 192 SER B O 1
ATOM 3404 N N . ILE B 1 193 ? -0.123 -5.59 -0.7 1 93.12 193 ILE B N 1
ATOM 3405 C CA . ILE B 1 193 ? -0.599 -4.254 -1.042 1 93.12 193 ILE B CA 1
ATOM 3406 C C . ILE B 1 193 ? 0.098 -3.768 -2.311 1 93.12 193 ILE B C 1
ATOM 3408 O O . ILE B 1 193 ? 1.322 -3.857 -2.428 1 93.12 193 ILE B O 1
ATOM 3412 N N . GLY B 1 194 ? -0.663 -3.332 -3.256 1 94.62 194 GLY B N 1
ATOM 3413 C CA . GLY B 1 194 ? -0.182 -2.795 -4.52 1 94.62 194 GLY B CA 1
ATOM 3414 C C . GLY B 1 194 ? -0.955 -1.573 -4.98 1 94.62 194 GLY B C 1
ATOM 3415 O O . GLY B 1 194 ? -1.557 -0.869 -4.168 1 94.62 194 GLY B O 1
ATOM 3416 N N . ALA B 1 195 ? -0.728 -1.281 -6.273 1 95.38 195 ALA B N 1
ATOM 3417 C CA . ALA B 1 195 ? -1.454 -0.18 -6.902 1 95.38 195 ALA B CA 1
ATOM 3418 C C . ALA B 1 195 ? -1.72 -0.469 -8.375 1 95.38 195 ALA B C 1
ATOM 3420 O O . ALA B 1 195 ? -0.995 -1.244 -9.008 1 95.38 195 ALA B O 1
ATOM 3421 N N . ARG B 1 196 ? -2.783 0.098 -8.82 1 93.25 196 ARG B N 1
ATOM 3422 C CA . ARG B 1 196 ? -3.115 0.023 -10.234 1 93.25 196 ARG B CA 1
ATOM 3423 C C . ARG B 1 196 ? -3.918 1.243 -10.68 1 93.25 196 ARG B C 1
ATOM 3425 O O . ARG B 1 196 ? -4.438 1.983 -9.844 1 93.25 196 ARG B O 1
ATOM 3432 N N . ASN B 1 197 ? -3.934 1.442 -11.977 1 93.94 197 ASN B N 1
ATOM 3433 C CA . ASN B 1 197 ? -4.801 2.494 -12.5 1 93.94 197 ASN B CA 1
ATOM 3434 C C . ASN B 1 197 ? -6.262 2.055 -12.523 1 93.94 197 ASN B C 1
ATOM 3436 O O . ASN B 1 197 ? -6.562 0.898 -12.828 1 93.94 197 ASN B O 1
ATOM 3440 N N . ALA B 1 198 ? -7.137 3.016 -12.297 1 93.94 198 ALA B N 1
ATOM 3441 C CA . ALA B 1 198 ? -8.578 2.762 -12.328 1 93.94 198 ALA B CA 1
ATOM 3442 C C . ALA B 1 198 ? -9.047 2.449 -13.75 1 93.94 198 ALA B C 1
ATOM 3444 O O . ALA B 1 198 ? -8.75 3.191 -14.688 1 93.94 198 ALA B O 1
ATOM 3445 N N . THR B 1 199 ? -9.805 1.352 -13.844 1 92.38 199 THR B N 1
ATOM 3446 C CA . THR B 1 199 ? -10.547 1.1 -15.078 1 92.38 199 THR B CA 1
ATOM 3447 C C . THR B 1 199 ? -11.75 2.031 -15.188 1 92.38 199 THR B C 1
ATOM 3449 O O . THR B 1 199 ? -12.062 2.764 -14.25 1 92.38 199 THR B O 1
ATOM 3452 N N . LYS B 1 200 ? -12.359 1.94 -16.359 1 92.88 200 LYS B N 1
ATOM 3453 C CA . LYS B 1 200 ? -13.586 2.715 -16.516 1 92.88 200 LYS B CA 1
ATOM 3454 C C . LYS B 1 200 ? -14.625 2.326 -15.469 1 92.88 200 LYS B C 1
ATOM 3456 O O . LYS B 1 200 ? -15.25 3.193 -14.859 1 92.88 200 LYS B O 1
ATOM 3461 N N . ALA B 1 201 ? -14.828 1.06 -15.266 1 91.88 201 ALA B N 1
ATOM 3462 C CA . ALA B 1 201 ? -15.805 0.555 -14.297 1 91.88 201 ALA B CA 1
ATOM 3463 C C . ALA B 1 201 ? -15.461 0.998 -12.883 1 91.88 201 ALA B C 1
ATOM 3465 O O . ALA B 1 201 ? -16.344 1.422 -12.125 1 91.88 201 ALA B O 1
ATOM 3466 N N . ASP B 1 202 ? -14.203 0.91 -12.523 1 91.38 202 ASP B N 1
ATOM 3467 C CA . ASP B 1 202 ? -13.75 1.391 -11.227 1 91.38 202 ASP B CA 1
ATOM 3468 C C . ASP B 1 202 ? -14.125 2.855 -11.016 1 91.38 202 ASP B C 1
ATOM 3470 O O . ASP B 1 202 ? -14.68 3.219 -9.984 1 91.38 202 ASP B O 1
ATOM 3474 N N . ALA B 1 203 ? -13.695 3.646 -12 1 93.12 203 ALA B N 1
ATOM 3475 C CA . ALA B 1 203 ? -13.828 5.102 -11.938 1 93.12 203 ALA B CA 1
ATOM 3476 C C . ALA B 1 203 ? -15.281 5.508 -11.711 1 93.12 203 ALA B C 1
ATOM 3478 O O . ALA B 1 203 ? -15.562 6.402 -10.906 1 93.12 203 ALA B O 1
ATOM 3479 N N . GLU B 1 204 ? -16.109 4.883 -12.383 1 94.25 204 GLU B N 1
ATOM 3480 C CA . GLU B 1 204 ? -17.531 5.199 -12.266 1 94.25 204 GLU B CA 1
ATOM 3481 C C . GLU B 1 204 ? -18.062 4.898 -10.867 1 94.25 204 GLU B C 1
ATOM 3483 O O . GLU B 1 204 ? -18.734 5.73 -10.266 1 94.25 204 GLU B O 1
ATOM 3488 N N . VAL B 1 205 ? -17.672 3.814 -10.336 1 94.88 205 VAL B N 1
ATOM 3489 C CA . VAL B 1 205 ? -18.234 3.355 -9.07 1 94.88 205 VAL B CA 1
ATOM 3490 C C . VAL B 1 205 ? -17.562 4.102 -7.914 1 94.88 205 VAL B C 1
ATOM 3492 O O . VAL B 1 205 ? -18.219 4.434 -6.922 1 94.88 205 VAL B O 1
ATOM 3495 N N . LEU B 1 206 ? -16.312 4.406 -8.078 1 95.38 206 LEU B N 1
ATOM 3496 C CA . LEU B 1 206 ? -15.547 5.012 -6.992 1 95.38 206 LEU B CA 1
ATOM 3497 C C . LEU B 1 206 ? -15.531 6.531 -7.117 1 95.38 206 LEU B C 1
ATOM 3499 O O . LEU B 1 206 ? -14.953 7.223 -6.273 1 95.38 206 LEU B O 1
ATOM 3503 N N . LEU B 1 207 ? -16.125 7.008 -8.141 1 91.12 207 LEU B N 1
ATOM 3504 C CA . LEU B 1 207 ? -16.172 8.445 -8.398 1 91.12 207 LEU B CA 1
ATOM 3505 C C . LEU B 1 207 ? -14.766 9.023 -8.508 1 91.12 207 LEU B C 1
ATOM 3507 O O . LEU B 1 207 ? -14.445 10.016 -7.848 1 91.12 207 LEU B O 1
ATOM 3511 N N . GLU B 1 208 ? -13.953 8.375 -9.211 1 89.56 208 GLU B N 1
ATOM 3512 C CA . GLU B 1 208 ? -12.594 8.805 -9.555 1 89.56 208 GLU B CA 1
ATOM 3513 C C . GLU B 1 208 ? -12.445 9.039 -11.055 1 89.56 208 GLU B C 1
ATOM 3515 O O . GLU B 1 208 ? -13.234 8.516 -11.852 1 89.56 208 GLU B O 1
ATOM 3520 N N . PRO B 1 209 ? -11.492 9.938 -11.422 1 90.31 209 PRO B N 1
ATOM 3521 C CA . PRO B 1 209 ? -11.211 10 -12.852 1 90.31 209 PRO B CA 1
ATOM 3522 C C . PRO B 1 209 ? -10.68 8.688 -13.414 1 90.31 209 PRO B C 1
ATOM 3524 O O . PRO B 1 209 ? -10.008 7.934 -12.695 1 90.31 209 PRO B O 1
ATOM 3527 N N . ARG B 1 210 ? -11.023 8.453 -14.68 1 92.81 210 ARG B N 1
ATOM 3528 C CA . ARG B 1 210 ? -10.414 7.297 -15.336 1 92.81 210 ARG B CA 1
ATOM 3529 C C . ARG B 1 210 ? -8.898 7.371 -15.281 1 92.81 210 ARG B C 1
ATOM 3531 O O . ARG B 1 210 ? -8.312 8.438 -15.5 1 92.81 210 ARG B O 1
ATOM 3538 N N . GLY B 1 211 ? -8.336 6.254 -14.898 1 92.94 211 GLY B N 1
ATOM 3539 C CA . GLY B 1 211 ? -6.879 6.211 -14.867 1 92.94 211 GLY B CA 1
ATOM 3540 C C . GLY B 1 211 ? -6.301 6.66 -13.531 1 92.94 211 GLY B C 1
ATOM 3541 O O . GLY B 1 211 ? -5.086 6.598 -13.328 1 92.94 211 GLY B O 1
ATOM 3542 N N . ALA B 1 212 ? -7.125 7.074 -12.641 1 93.38 212 ALA B N 1
ATOM 3543 C CA . ALA B 1 212 ? -6.641 7.461 -11.312 1 93.38 212 ALA B CA 1
ATOM 3544 C C . ALA B 1 212 ? -5.922 6.301 -10.633 1 93.38 212 ALA B C 1
ATOM 3546 O O . ALA B 1 212 ? -6.27 5.137 -10.844 1 93.38 212 ALA B O 1
ATOM 3547 N N . ALA B 1 213 ? -4.922 6.629 -9.875 1 94.62 213 ALA B N 1
ATOM 3548 C CA . ALA B 1 213 ? -4.242 5.598 -9.094 1 94.62 213 ALA B CA 1
ATOM 3549 C C . ALA B 1 213 ? -5.141 5.07 -7.98 1 94.62 213 ALA B C 1
ATOM 3551 O O . ALA B 1 213 ? -5.738 5.848 -7.234 1 94.62 213 ALA B O 1
ATOM 3552 N N . LEU B 1 214 ? -5.223 3.785 -7.922 1 96.31 214 LEU B N 1
ATOM 3553 C CA . LEU B 1 214 ? -5.906 3.096 -6.832 1 96.31 214 LEU B CA 1
ATOM 3554 C C . LEU B 1 214 ? -4.93 2.248 -6.027 1 96.31 214 LEU B C 1
ATOM 3556 O O . LEU B 1 214 ? -3.996 1.666 -6.586 1 96.31 214 LEU B O 1
ATOM 3560 N N . LEU B 1 215 ? -5.18 2.174 -4.773 1 96.38 215 LEU B N 1
ATOM 3561 C CA . LEU B 1 215 ? -4.504 1.201 -3.918 1 96.38 215 LEU B CA 1
ATOM 3562 C C . LEU B 1 215 ? -5.199 -0.155 -3.986 1 96.38 215 LEU B C 1
ATOM 3564 O O . LEU B 1 215 ? -6.43 -0.23 -3.959 1 96.38 215 LEU B O 1
ATOM 3568 N N . THR B 1 216 ? -4.344 -1.155 -4.086 1 95.25 216 THR B N 1
ATOM 3569 C CA . THR B 1 216 ? -4.926 -2.49 -4.141 1 95.25 216 THR B CA 1
ATOM 3570 C C . THR B 1 216 ? -4.445 -3.342 -2.971 1 95.25 216 THR B C 1
ATOM 3572 O O . THR B 1 216 ? -3.367 -3.098 -2.422 1 95.25 216 THR B O 1
ATOM 3575 N N . MET B 1 217 ? -5.309 -4.266 -2.582 1 94.88 217 MET B N 1
ATOM 3576 C CA . MET B 1 217 ? -4.977 -5.23 -1.536 1 94.88 217 MET B CA 1
ATOM 3577 C C . MET B 1 217 ? -5.523 -6.609 -1.877 1 94.88 217 MET B C 1
ATOM 3579 O O . MET B 1 217 ? -6.703 -6.754 -2.207 1 94.88 217 MET B O 1
ATOM 3583 N N . THR B 1 218 ? -4.676 -7.605 -1.896 1 91.69 218 THR B N 1
ATOM 3584 C CA . THR B 1 218 ? -5.059 -9.008 -1.993 1 91.69 218 THR B CA 1
ATOM 3585 C C . THR B 1 218 ? -4.762 -9.742 -0.689 1 91.69 218 THR B C 1
ATOM 3587 O O . THR B 1 218 ? -3.66 -9.633 -0.148 1 91.69 218 THR B O 1
ATOM 3590 N N . ARG B 1 219 ? -5.773 -10.477 -0.238 1 92.44 219 ARG B N 1
ATOM 3591 C CA . ARG B 1 219 ? -5.617 -11.133 1.055 1 92.44 219 ARG B CA 1
ATOM 3592 C C . ARG B 1 219 ? -6.215 -12.539 1.03 1 92.44 219 ARG B C 1
ATOM 3594 O O . ARG B 1 219 ? -7.293 -12.75 0.473 1 92.44 219 ARG B O 1
ATOM 3601 N N . THR B 1 220 ? -5.488 -13.469 1.481 1 90.19 220 THR B N 1
ATOM 3602 C CA . THR B 1 220 ? -6 -14.789 1.823 1 90.19 220 THR B CA 1
ATOM 3603 C C . THR B 1 220 ? -6.051 -14.977 3.338 1 90.19 220 THR B C 1
ATOM 3605 O O . THR B 1 220 ? -5.031 -14.852 4.02 1 90.19 220 THR B O 1
ATOM 3608 N N . THR B 1 221 ? -7.234 -15.242 3.811 1 92.62 221 THR B N 1
ATOM 3609 C CA . THR B 1 221 ? -7.438 -15.352 5.25 1 92.62 221 THR B CA 1
ATOM 3610 C C . THR B 1 221 ? -7.723 -16.797 5.648 1 92.62 221 THR B C 1
ATOM 3612 O O . THR B 1 221 ? -8.484 -17.484 4.973 1 92.62 221 THR B O 1
ATOM 3615 N N . TYR B 1 222 ? -7.125 -17.141 6.723 1 88.06 222 T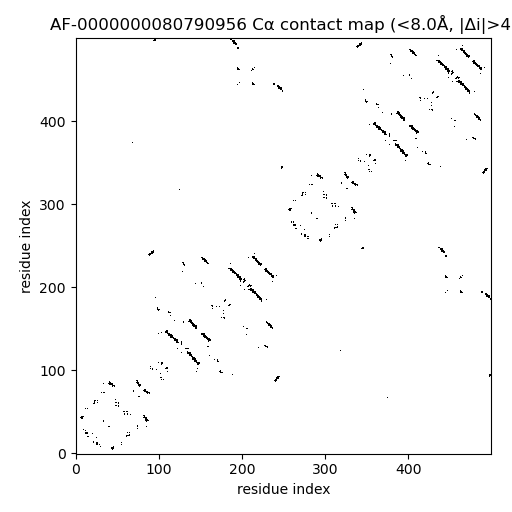YR B N 1
ATOM 3616 C CA . TYR B 1 222 ? -7.242 -18.5 7.215 1 88.06 222 TYR B CA 1
ATOM 3617 C C . TYR B 1 222 ? -7.906 -18.531 8.586 1 88.06 222 TYR B C 1
ATOM 3619 O O . TYR B 1 222 ? -7.773 -17.594 9.367 1 88.06 222 TYR B O 1
ATOM 3627 N N . ASP B 1 223 ? -8.602 -19.672 8.828 1 88.75 223 ASP B N 1
ATOM 3628 C CA . ASP B 1 223 ? -9.117 -19.875 10.172 1 88.75 223 ASP B CA 1
ATOM 3629 C C . ASP B 1 223 ? -8.125 -20.656 11.039 1 88.75 223 ASP B C 1
ATOM 3631 O O . ASP B 1 223 ? -6.98 -20.859 10.633 1 88.75 223 ASP B O 1
ATOM 3635 N N . ASP B 1 224 ? -8.57 -20.922 12.273 1 80.19 224 ASP B N 1
ATOM 3636 C CA . ASP B 1 224 ? -7.676 -21.547 13.25 1 80.19 224 ASP B CA 1
ATOM 3637 C C . ASP B 1 224 ? -7.43 -23.016 12.914 1 80.19 224 ASP B C 1
ATOM 3639 O O . ASP B 1 224 ? -6.551 -23.656 13.5 1 80.19 224 ASP B O 1
ATOM 3643 N N . LYS B 1 225 ? -8.102 -23.5 12 1 83.19 225 LYS B N 1
ATOM 3644 C CA . LYS B 1 225 ? -7.883 -24.875 11.539 1 83.19 225 LYS B CA 1
ATOM 3645 C C . LYS B 1 225 ? -6.984 -24.906 10.305 1 83.19 225 LYS B C 1
ATOM 3647 O O . LYS B 1 225 ? -6.672 -25.969 9.789 1 83.19 225 LYS B O 1
ATOM 3652 N N . GLY B 1 226 ? -6.656 -23.781 9.859 1 83.38 226 GLY B N 1
ATOM 3653 C CA . GLY B 1 226 ? -5.773 -23.688 8.711 1 83.38 226 GLY B CA 1
ATOM 3654 C C . GLY B 1 226 ? -6.512 -23.703 7.387 1 83.38 226 GLY B C 1
ATOM 3655 O O . GLY B 1 226 ? -5.898 -23.844 6.328 1 83.38 226 GLY B O 1
ATOM 3656 N N . GLU B 1 227 ? -7.762 -23.594 7.402 1 88.62 227 GLU B N 1
ATOM 3657 C CA . GLU B 1 227 ? -8.578 -23.547 6.191 1 88.62 227 GLU B CA 1
ATOM 3658 C C . GLU B 1 227 ? -8.734 -22.109 5.691 1 88.62 227 GLU B C 1
ATOM 3660 O O . GLU B 1 227 ? -8.875 -21.188 6.488 1 88.62 227 GLU B O 1
ATOM 3665 N N . VAL B 1 228 ? -8.789 -22 4.336 1 92.31 228 VAL B N 1
ATOM 3666 C CA . VAL B 1 228 ? -9.016 -20.672 3.775 1 92.31 228 VAL B CA 1
ATOM 3667 C C . VAL B 1 228 ? -10.477 -20.281 3.986 1 92.31 228 VAL B C 1
ATOM 3669 O O . VAL B 1 228 ? -11.391 -21 3.584 1 92.31 228 VAL B O 1
ATOM 3672 N N . VAL B 1 229 ? -10.703 -19.188 4.582 1 95.5 229 VAL B N 1
ATOM 3673 C CA . VAL B 1 229 ? -12.031 -18.672 4.883 1 95.5 229 VAL B CA 1
ATOM 3674 C C . VAL B 1 229 ? -12.516 -17.781 3.742 1 95.5 229 VAL B C 1
ATOM 3676 O O . VAL B 1 229 ? -13.688 -17.797 3.377 1 95.5 229 VAL B O 1
ATOM 3679 N N . GLU B 1 230 ? -11.594 -17.016 3.213 1 95.88 230 GLU B N 1
ATOM 3680 C CA . GLU B 1 230 ? -11.938 -16.109 2.119 1 95.88 230 GLU B CA 1
ATOM 3681 C C . GLU B 1 230 ? -10.688 -15.617 1.401 1 95.88 230 GLU B C 1
ATOM 3683 O O . GLU B 1 230 ? -9.586 -15.664 1.955 1 95.88 230 GLU B O 1
ATOM 3688 N N . VAL B 1 231 ? -10.93 -15.219 0.176 1 95.31 231 VAL B N 1
ATOM 3689 C CA . VAL B 1 231 ? -9.953 -14.477 -0.611 1 95.31 231 VAL B CA 1
ATOM 3690 C C . VAL B 1 231 ? -10.516 -13.117 -0.999 1 95.31 231 VAL B C 1
ATOM 3692 O O . VAL B 1 231 ? -11.602 -13.031 -1.582 1 95.31 231 VAL B O 1
ATOM 3695 N N . GLY B 1 232 ? -9.742 -12.125 -0.617 1 96.12 232 GLY B N 1
ATOM 3696 C CA . GLY B 1 232 ? -10.164 -10.766 -0.919 1 96.12 232 GLY B CA 1
ATOM 3697 C C . GLY B 1 232 ? -9.258 -10.07 -1.916 1 96.12 232 GLY B C 1
ATOM 3698 O O . GLY B 1 232 ? -8.031 -10.219 -1.862 1 96.12 232 GLY B O 1
ATOM 3699 N N . ARG B 1 233 ? -9.867 -9.406 -2.844 1 94.75 233 ARG B N 1
ATOM 3700 C CA . ARG B 1 233 ? -9.203 -8.508 -3.783 1 94.75 233 ARG B CA 1
ATOM 3701 C C . ARG B 1 233 ? -9.891 -7.152 -3.822 1 94.75 233 ARG B C 1
ATOM 3703 O O . ARG B 1 233 ? -10.961 -7.008 -4.414 1 94.75 233 ARG B O 1
ATOM 3710 N N . HIS B 1 234 ? -9.18 -6.188 -3.244 1 96.75 234 HIS B N 1
ATOM 3711 C CA . HIS B 1 234 ? -9.844 -4.91 -3.002 1 96.75 234 HIS B CA 1
ATOM 3712 C C . HIS B 1 234 ? -9.117 -3.771 -3.705 1 96.75 234 HIS B C 1
ATOM 3714 O O . HIS B 1 234 ? -7.906 -3.848 -3.934 1 96.75 234 HIS B O 1
ATOM 3720 N N . ALA B 1 235 ? -9.922 -2.766 -4.047 1 96.94 235 ALA B N 1
ATOM 3721 C CA . ALA B 1 235 ? -9.398 -1.507 -4.578 1 96.94 235 ALA B CA 1
ATOM 3722 C C . ALA B 1 235 ? -9.883 -0.321 -3.746 1 96.94 235 ALA B C 1
ATOM 3724 O O . ALA B 1 235 ? -11.062 -0.234 -3.408 1 96.94 235 ALA B O 1
ATOM 3725 N N . TYR B 1 236 ? -8.953 0.546 -3.422 1 96.19 236 TYR B N 1
ATOM 3726 C CA . TYR B 1 236 ? -9.242 1.701 -2.578 1 96.19 236 TYR B CA 1
ATOM 3727 C C . TYR B 1 236 ? -8.93 3 -3.307 1 96.19 236 TYR B C 1
ATOM 3729 O O . TYR B 1 236 ? -7.969 3.068 -4.078 1 96.19 236 TYR B O 1
ATOM 3737 N N . ARG B 1 237 ? -9.719 3.986 -2.932 1 93.31 237 ARG B N 1
ATOM 3738 C CA . ARG B 1 237 ? -9.391 5.324 -3.41 1 93.31 237 ARG B CA 1
ATOM 3739 C C . ARG B 1 237 ? -8.117 5.848 -2.748 1 93.31 237 ARG B C 1
ATOM 3741 O O . ARG B 1 237 ? -8.133 6.223 -1.574 1 93.31 237 ARG B O 1
ATOM 3748 N N . ALA B 1 238 ? -7.125 5.879 -3.615 1 92.5 238 ALA B N 1
ATOM 3749 C CA . ALA B 1 238 ? -5.852 6.34 -3.064 1 92.5 238 ALA B CA 1
ATOM 3750 C C . ALA B 1 238 ? -5.945 7.789 -2.605 1 92.5 238 ALA B C 1
ATOM 3752 O O . ALA B 1 238 ? -5.188 8.219 -1.733 1 92.5 238 ALA B O 1
ATOM 3753 N N . SER B 1 239 ? -6.828 8.531 -3.156 1 84 239 SER B N 1
ATOM 3754 C CA . SER B 1 239 ? -7.008 9.938 -2.832 1 84 239 SER B CA 1
ATOM 3755 C C . SER B 1 239 ? -7.578 10.117 -1.43 1 84 239 SER B C 1
ATOM 3757 O O . SER B 1 239 ? -7.496 11.203 -0.852 1 84 239 SER B O 1
ATOM 3759 N N . ARG B 1 240 ? -8.07 9.023 -0.823 1 82.38 240 ARG B N 1
ATOM 3760 C CA . ARG B 1 240 ? -8.766 9.156 0.455 1 82.38 240 ARG B CA 1
ATOM 3761 C C . ARG B 1 240 ? -8.289 8.102 1.449 1 82.38 240 ARG B C 1
ATOM 3763 O O . ARG B 1 240 ? -8.75 8.062 2.592 1 82.38 240 ARG B O 1
ATOM 3770 N N . TYR B 1 241 ? -7.445 7.324 0.991 1 85.94 241 TYR B N 1
ATOM 3771 C CA . TYR B 1 241 ? -7.195 6.121 1.774 1 85.94 241 TYR B CA 1
ATOM 3772 C C . TYR B 1 241 ? -5.711 5.77 1.77 1 85.94 241 TYR B C 1
ATOM 3774 O O . TYR B 1 241 ? -5.047 5.859 0.733 1 85.94 241 TYR B O 1
ATOM 3782 N N . SER B 1 242 ? -5.152 5.363 2.914 1 90.81 242 SER B N 1
ATOM 3783 C CA . SER B 1 242 ? -3.809 4.809 3.039 1 90.81 242 SER B CA 1
ATOM 3784 C C . SER B 1 242 ? -3.77 3.674 4.055 1 90.81 242 SER B C 1
ATOM 3786 O O . SER B 1 242 ? -4.691 3.523 4.863 1 90.81 242 SER B O 1
ATOM 3788 N N . PHE B 1 243 ? -2.746 2.844 3.93 1 90.88 243 PHE B N 1
ATOM 3789 C CA . PHE B 1 243 ? -2.439 1.848 4.949 1 90.88 243 PHE B CA 1
ATOM 3790 C C . PHE B 1 243 ? -1.354 2.355 5.891 1 90.88 243 PHE B C 1
ATOM 3792 O O . PHE B 1 243 ? -0.273 2.748 5.449 1 90.88 243 PHE B O 1
ATOM 3799 N N . ASP B 1 244 ? -1.665 2.258 7.188 1 87.25 244 ASP B N 1
ATOM 3800 C CA . ASP B 1 244 ? -0.703 2.758 8.164 1 87.25 244 ASP B CA 1
ATOM 3801 C C . ASP B 1 244 ? -0.213 1.633 9.078 1 87.25 244 ASP B C 1
ATOM 3803 O O . ASP B 1 244 ? -0.982 0.741 9.438 1 87.25 244 ASP B O 1
ATOM 3807 N N . SER B 1 245 ? 1.099 1.732 9.414 1 84.62 245 SER B N 1
ATOM 3808 C CA . SER B 1 245 ? 1.67 0.758 10.336 1 84.62 245 SER B CA 1
ATOM 3809 C C . SER B 1 245 ? 2.746 1.391 11.211 1 84.62 245 SER B C 1
ATOM 3811 O O . SER B 1 245 ? 3.383 2.367 10.812 1 84.62 245 SER B O 1
ATOM 3813 N N . THR B 1 246 ? 2.773 0.899 12.391 1 76.06 246 THR B N 1
ATOM 3814 C CA . THR B 1 246 ? 3.936 1.126 13.242 1 76.06 246 THR B CA 1
ATOM 3815 C C . THR B 1 246 ? 4.871 -0.078 13.211 1 76.06 246 THR B C 1
ATOM 3817 O O . THR B 1 246 ? 4.449 -1.208 13.469 1 76.06 246 THR B O 1
ATOM 3820 N N . LEU B 1 247 ? 6.086 0.248 12.82 1 76.62 247 LEU B N 1
ATOM 3821 C CA . LEU B 1 247 ? 7.066 -0.821 12.664 1 76.62 247 LEU B CA 1
ATOM 3822 C C . LEU B 1 247 ? 8.094 -0.785 13.797 1 76.62 247 LEU B C 1
ATOM 3824 O O . LEU B 1 247 ? 8.406 0.286 14.32 1 76.62 247 LEU B O 1
ATOM 3828 N N . PHE B 1 248 ? 8.562 -1.957 14.125 1 71.69 248 PHE B N 1
ATOM 3829 C CA . PHE B 1 248 ? 9.555 -2.104 15.188 1 71.69 248 PHE B CA 1
ATOM 3830 C C . PHE B 1 248 ? 10.719 -2.967 14.727 1 71.69 248 PHE B C 1
ATOM 3832 O O . PHE B 1 248 ? 10.555 -3.84 13.875 1 71.69 248 PHE B O 1
ATOM 3839 N N . THR B 1 249 ? 11.93 -2.557 15.172 1 68.5 249 THR B N 1
ATOM 3840 C CA . THR B 1 249 ? 13.062 -3.432 14.914 1 68.5 249 THR B CA 1
ATOM 3841 C C . THR B 1 249 ? 12.93 -4.738 15.695 1 68.5 249 THR B C 1
ATOM 3843 O O . THR B 1 249 ? 12.422 -4.746 16.828 1 68.5 249 THR B O 1
ATOM 3846 N N . ARG B 1 250 ? 13.297 -5.84 15 1 57.03 250 ARG B N 1
ATOM 3847 C CA . ARG B 1 250 ? 13.32 -7.113 15.703 1 57.03 250 ARG B CA 1
ATOM 3848 C C . ARG B 1 250 ? 14.523 -7.199 16.641 1 57.03 250 ARG B C 1
ATOM 3850 O O . ARG B 1 250 ? 15.57 -6.609 16.375 1 57.03 250 ARG B O 1
#